Protein AF-0000000084679680 (afdb_homodimer)

InterPro domains:
  IPR015813 Pyruvate/Phosphoenolpyruvate kinase-like domain superfamily [SSF51621] (7-266)
  IPR039556 ICL/PEPM domain [cd00377] (10-256)
  IPR040442 Pyruvate kinase-like domain superfamily [G3DSA:3.20.20.60] (2-279)

Organism: Streptomyces collinus (strain DSM 40733 / Tue 365) (NCBI:txid1214242)

Solvent-accessible surface area (backbone atoms only — not comparable to full-atom values): 28368 Å² total; per-residue (Å²): 122,65,80,28,56,50,11,46,52,51,50,52,57,52,64,41,81,80,57,83,58,36,44,38,28,34,23,30,69,32,14,56,43,38,44,46,40,57,74,62,64,51,62,28,33,27,35,37,50,56,53,47,20,16,39,44,18,33,47,55,45,74,72,74,50,53,64,64,53,22,54,39,43,40,16,31,57,60,57,45,84,59,34,32,35,33,45,48,50,41,29,90,63,40,48,68,46,24,32,49,38,39,52,50,29,35,66,34,51,28,13,25,41,34,42,33,32,44,24,75,76,46,55,49,91,48,40,62,78,55,83,55,53,71,39,60,68,66,55,48,27,46,24,45,38,38,29,42,68,71,38,48,69,31,39,37,40,30,39,29,41,45,35,50,71,52,68,45,52,69,70,58,37,51,53,52,50,51,51,33,45,74,39,61,29,59,26,37,27,71,49,60,69,52,56,83,36,58,62,60,44,51,49,31,71,67,59,84,62,93,57,37,32,36,43,57,49,74,48,17,29,74,60,29,52,63,58,41,23,75,33,54,30,34,31,39,35,44,55,49,59,40,58,21,5,19,52,26,23,27,47,52,51,45,52,47,23,70,74,65,46,27,72,39,87,58,70,88,69,52,54,45,54,72,46,60,47,47,27,46,26,26,74,83,58,43,50,71,118,122,62,79,26,56,49,10,45,51,52,50,51,58,53,65,41,81,81,56,84,57,38,44,38,27,35,21,30,70,31,14,56,42,38,44,46,39,57,76,64,62,51,60,28,34,26,36,36,52,55,53,46,19,16,39,44,19,31,47,54,46,75,72,74,50,54,65,64,53,23,55,39,42,39,16,30,57,60,55,46,84,59,33,31,34,34,45,48,49,43,29,89,63,41,48,68,46,23,32,48,40,38,52,50,28,35,67,37,51,28,12,25,41,33,41,32,32,45,22,78,76,46,54,48,90,49,40,60,77,54,84,55,51,70,38,61,69,64,55,47,28,47,24,46,40,37,28,40,67,70,37,49,68,32,39,38,39,30,38,30,41,43,36,50,71,53,69,46,54,69,67,57,38,50,52,52,51,51,50,34,45,74,39,62,30,59,27,36,27,70,50,59,68,51,56,82,37,57,62,59,42,51,48,31,71,66,58,82,63,94,57,36,31,36,42,57,50,75,49,18,28,75,61,29,51,63,57,40,23,74,33,55,29,35,32,41,34,43,56,49,59,41,59,21,6,19,53,24,22,27,47,52,52,47,53,48,24,70,76,66,47,27,72,41,86,57,67,89,66,53,54,44,56,72,44,59,48,47,27,47,27,28,73,83,58,41,50,70,117

Sequence (578 aa):
MTDGTKARRLREALDDSERKHPLLAIGAVNALAAHVAAEAGFDALWVSGLEVSAASGLPDANVLGPRDLSDVVASLGRVTELPVIVDIDNAGGSGRTAERFAYDLMRAGAAAVCVEDSAYPKCNSFAAHRAQSLADRDLLCEQVGRIRKTAGDGLVVVARTEALIAGEDMTTAIARAEAYADAGADAILIHSKDATGDQARAIGRAWNHGVPLVSVPTAFPDLSAAELGEAGFRLCIYANQLSRAALAGMRTAARQFRRGGSFRSTLAGSLAEVGDLMRVGEPEALSCLMTDGTKARRLREALDDSERKHPLLAIGAVNALAAHVAAEAGFDALWVSGLEVSAASGLPDANVLGPRDLSDVVASLGRVTELPVIVDIDNAGGSGRTAERFAYDLMRAGAAAVCVEDSAYPKCNSFAAHRAQSLADRDLLCEQVGRIRKTAGDGLVVVARTEALIAGEDMTTAIARAEAYADAGADAILIHSKDATGDQARAIGRAWNHGVPLVSVPTAFPDLSAAELGEAGFRLCIYANQLSRAALAGMRTAARQFRRGGSFRSTLAGSLAEVGDLMRVGEPEALSCL

Radius of gyration: 24.93 Å; Cα contacts (8 Å, |Δi|>4): 1355; chains: 2; bounding box: 42×73×56 Å

Foldseek 3Di:
DLPLVQLVVVLCLLLDPPDLFAQEEEEDLALLRLLVCVVVPGQAYEHDLCLLCVVVVHDSFQPDALVSSLVRLLRSVLQDPHAYEYENEQQQQALVSLLVSLQSNLVSNHSAYEHEFWHPRADPLPDPVDAIDGHDLVRLLSSLLSSCVNQPSSYQYEYEYCQVSNPHDLVVLQVSQVSNVVSPHQEYEYEDLPQCCVVLLVNLVPHPDSRAYEYECCNHVVQDSSNSVVSGHRYYYPHCVVVVVVVVLVVVQVVVCVVVVDSPVPDPPSDDDPQSVVCSNPVPDDDPD/DLPLVQLVVVLCLLLPPPDLFAQEEEEDQALLRLLVCVVVPGQAYEHDLCLLCVVVVHDSFQPDALVSSLVRLLRSVLQDPHAYEYENEQQQQALVSLLVSLQSNLVSNHSAYEHEFWHPRADDLPDPVDAIDGHDLVRLLSSLLSSCVNQPSSYQYEYEYCCVSNPHDLVVLQVSQVSNVVSPHQEYEYEDLPQCCVVLLVNLVPHDDSRAYEYECCNHVVQDSSNSVVSGHRYYYPHCVVVVVVVVLVVVQVVVCVVPVDSPVPDPPSDDDPQSVVCSNPVPDDDPD

Secondary structure (DSSP, 8-state):
---SHHHHHHHHHHH-TT-SS-EEEEE-SSHHHHHHHHHHT-SEEEE-HHHHHHHTT--SSS---HHHHHHHHHHHHTT----EEEE-TTGGGSHHHHHHHHHHHHHHT-SEEEEE-BPSSP--TTBSSS---BPPHHHHHHHHHHHHHHHGGGSEEEEEE-TTTTT--HHHHHHHHHHHHHTT-SEEEE----TTSHHHHHHHHH--SSSPEEE-TTS-TTS-HHHHHHTTEEEEEE-SHHHHHHHHHHHHHHHHHHHHSS--S-STTSS--HHHHHHHH-TT--B--/---SHHHHHHHHHHH-TT-SS-EEEEE-SSHHHHHHHHHHT-SEEEE-HHHHHHHTT--SSS---HHHHHHHHHHHHTT----EEEE-TTGGGSHHHHHHHHHHHHHHT-SEEEEE-BPSSP--TTBSSS---BPPHHHHHHHHHHHHHHHGGGSEEEEEE-TTTTT--HHHHHHHHHHHHHTT-SEEEE----TTSHHHHHHHHH--SSSPEEE-TTS-TTS-HHHHHHTTEEEEEE-SHHHHHHHHHHHHHHHHHHHHSS--S-STTSS--HHHHHHHH-TT--B--

Structure (mmCIF, N/CA/C/O backbone):
data_AF-0000000084679680-model_v1
#
loop_
_entity.id
_entity.type
_entity.pdbx_description
1 polymer 'Phosphoenolpyruvate phosphomutase'
#
loop_
_atom_site.group_PDB
_atom_site.id
_atom_site.type_symbol
_atom_site.label_atom_id
_atom_site.label_alt_id
_atom_site.label_comp_id
_atom_site.label_asym_id
_atom_site.label_entity_id
_atom_site.label_seq_id
_atom_site.pdbx_PDB_ins_code
_atom_site.Cartn_x
_atom_site.Cartn_y
_atom_site.Cartn_z
_atom_site.occupancy
_atom_site.B_iso_or_equiv
_atom_site.auth_seq_id
_atom_site.auth_comp_id
_atom_site.auth_asym_id
_atom_site.auth_atom_id
_atom_site.pdbx_PDB_model_num
ATOM 1 N N . MET A 1 1 ? 21.328 5.832 13.461 1 42.19 1 MET A N 1
ATOM 2 C CA . MET A 1 1 ? 20.578 6.812 14.25 1 42.19 1 MET A CA 1
ATOM 3 C C . MET A 1 1 ? 20.156 7.996 13.391 1 42.19 1 MET A C 1
ATOM 5 O O . MET A 1 1 ? 20.922 8.469 12.555 1 42.19 1 MET A O 1
ATOM 9 N N . THR A 1 2 ? 18.844 8.086 13.117 1 59.81 2 THR A N 1
ATOM 10 C CA . THR A 1 2 ? 18.484 9.172 12.211 1 59.81 2 THR A CA 1
ATOM 11 C C . THR A 1 2 ? 19.031 10.508 12.711 1 59.81 2 THR A C 1
ATOM 13 O O . THR A 1 2 ? 19 10.789 13.914 1 59.81 2 THR A O 1
ATOM 16 N N . ASP A 1 3 ? 20.078 11.039 12.156 1 66.75 3 ASP A N 1
ATOM 17 C CA . ASP A 1 3 ? 20.938 12.125 12.625 1 66.75 3 ASP A CA 1
ATOM 18 C C . ASP A 1 3 ? 20.172 13.43 12.727 1 66.75 3 ASP A C 1
ATOM 20 O O . ASP A 1 3 ? 20.766 14.5 12.891 1 66.75 3 ASP A O 1
ATOM 24 N N . GLY A 1 4 ? 18.906 13.359 12.781 1 79.88 4 GLY A N 1
ATOM 25 C CA . GLY A 1 4 ? 18.109 14.555 13 1 79.88 4 GLY A CA 1
ATOM 26 C C . GLY A 1 4 ? 18.234 15.562 11.867 1 79.88 4 GLY A C 1
ATOM 27 O O . GLY A 1 4 ? 17.672 16.656 11.945 1 79.88 4 GLY A O 1
ATOM 28 N N . THR A 1 5 ? 18.953 15.211 10.836 1 86.81 5 THR A N 1
ATOM 29 C CA . THR A 1 5 ? 19.25 16.109 9.727 1 86.81 5 THR A CA 1
ATOM 30 C C . THR A 1 5 ? 17.984 16.484 8.969 1 86.81 5 THR A C 1
ATOM 32 O O . THR A 1 5 ? 17.781 17.641 8.633 1 86.81 5 THR A O 1
ATOM 35 N N . LYS A 1 6 ? 17.094 15.531 8.836 1 93.62 6 LYS A N 1
ATOM 36 C CA . LYS A 1 6 ? 15.859 15.812 8.086 1 93.62 6 LYS A CA 1
ATOM 37 C C . LYS A 1 6 ? 14.945 16.75 8.875 1 93.62 6 LYS A C 1
ATOM 39 O O . LYS A 1 6 ? 14.32 17.641 8.297 1 93.62 6 LYS A O 1
ATOM 44 N N . ALA A 1 7 ? 14.898 16.562 10.117 1 96.25 7 ALA A N 1
ATOM 45 C CA . ALA A 1 7 ? 14.102 17.438 10.969 1 96.25 7 ALA A CA 1
ATOM 46 C C . ALA A 1 7 ? 14.641 18.859 10.953 1 96.25 7 ALA A C 1
ATOM 48 O O . ALA A 1 7 ? 13.875 19.828 10.844 1 96.25 7 ALA A O 1
ATOM 49 N N . ARG A 1 8 ? 15.93 19 11.039 1 94.94 8 ARG A N 1
ATOM 50 C CA . ARG A 1 8 ? 16.562 20.312 11.023 1 94.94 8 ARG A CA 1
ATOM 51 C C . ARG A 1 8 ? 16.297 21.031 9.703 1 94.94 8 ARG A C 1
ATOM 53 O O . ARG A 1 8 ? 15.938 22.203 9.695 1 94.94 8 ARG A O 1
ATOM 60 N N . ARG A 1 9 ? 16.453 20.312 8.695 1 94.69 9 ARG A N 1
ATOM 61 C CA . ARG A 1 9 ? 16.234 20.906 7.375 1 94.69 9 ARG A CA 1
ATOM 62 C C . ARG A 1 9 ? 14.781 21.344 7.207 1 94.69 9 ARG A C 1
ATOM 64 O O . ARG A 1 9 ? 14.516 22.406 6.648 1 94.69 9 ARG A O 1
ATOM 71 N N . LEU A 1 10 ? 13.883 20.5 7.668 1 97.25 10 LEU A N 1
ATOM 72 C CA . LEU A 1 10 ? 12.469 20.844 7.586 1 97.25 10 LEU A CA 1
ATOM 73 C C . LEU A 1 10 ? 12.164 22.078 8.422 1 97.25 10 LEU A C 1
ATOM 75 O O . LEU A 1 10 ? 11.453 22.984 7.969 1 97.25 10 LEU A O 1
ATOM 79 N N . ARG A 1 11 ? 12.734 22.172 9.562 1 96.19 11 ARG A N 1
ATOM 80 C CA . ARG A 1 11 ? 12.547 23.312 10.445 1 96.19 11 ARG A CA 1
ATOM 81 C C . ARG A 1 11 ? 13.07 24.594 9.789 1 96.19 11 ARG A C 1
ATOM 83 O O . ARG A 1 11 ? 12.391 25.625 9.797 1 96.19 11 ARG A O 1
ATOM 90 N N . GLU A 1 12 ? 14.242 24.484 9.234 1 95.44 12 GLU A N 1
ATOM 91 C CA . GLU A 1 12 ? 14.852 25.641 8.562 1 95.44 12 GLU A CA 1
ATOM 92 C C . GLU A 1 12 ? 14.008 26.078 7.367 1 95.44 12 GLU A C 1
ATOM 94 O O . GLU A 1 12 ? 13.828 27.281 7.141 1 95.44 12 GLU A O 1
ATOM 99 N N . ALA A 1 13 ? 13.516 25.141 6.715 1 96.19 13 ALA A N 1
ATOM 100 C CA . ALA A 1 13 ? 12.695 25.453 5.551 1 96.19 13 ALA A CA 1
ATOM 101 C C . ALA A 1 13 ? 11.391 26.125 5.965 1 96.19 13 ALA A C 1
ATOM 103 O O . ALA A 1 13 ? 10.922 27.062 5.297 1 96.19 13 ALA A O 1
ATOM 104 N N . LEU A 1 14 ? 10.82 25.688 7.031 1 96.5 14 LEU A N 1
ATOM 105 C CA . LEU A 1 14 ? 9.57 26.266 7.531 1 96.5 14 LEU A CA 1
ATOM 106 C C . LEU A 1 14 ? 9.789 27.688 8.016 1 96.5 14 LEU A C 1
ATOM 108 O O . LEU A 1 14 ? 8.898 28.531 7.891 1 96.5 14 LEU A O 1
ATOM 112 N N . ASP A 1 15 ? 11 27.922 8.461 1 93.44 15 ASP A N 1
ATOM 113 C CA . ASP A 1 15 ? 11.312 29.219 9.062 1 93.44 15 ASP A CA 1
ATOM 114 C C . ASP A 1 15 ? 11.875 30.172 8.016 1 93.44 15 ASP A C 1
ATOM 116 O O . ASP A 1 15 ? 12.125 31.344 8.32 1 93.44 15 ASP A O 1
ATOM 120 N N . ASP A 1 16 ? 12.078 29.703 6.859 1 92.06 16 ASP A N 1
ATOM 121 C CA . ASP A 1 16 ? 12.68 30.531 5.82 1 92.06 16 ASP A CA 1
ATOM 122 C C . ASP A 1 16 ? 11.688 31.578 5.324 1 92.06 16 ASP A C 1
ATOM 124 O O . ASP A 1 16 ? 10.859 31.297 4.457 1 92.06 16 ASP A O 1
ATOM 128 N N . SER A 1 17 ? 11.859 32.781 5.699 1 83.44 17 SER A N 1
ATOM 129 C CA . SER A 1 17 ? 10.961 33.875 5.367 1 83.44 17 SER A CA 1
ATOM 130 C C . SER A 1 17 ? 11.141 34.312 3.918 1 83.44 17 SER A C 1
ATOM 132 O O . SER A 1 17 ? 10.289 35.031 3.367 1 83.44 17 SER A O 1
ATOM 134 N N . GLU A 1 18 ? 12.188 33.875 3.311 1 85 18 GLU A N 1
ATOM 135 C CA . GLU A 1 18 ? 12.469 34.312 1.941 1 85 18 GLU A CA 1
ATOM 136 C C . GLU A 1 18 ? 11.805 33.375 0.93 1 85 18 GLU A C 1
ATOM 138 O O . GLU A 1 18 ? 11.781 33.656 -0.268 1 85 18 GLU A O 1
ATOM 143 N N . ARG A 1 19 ? 11.281 32.375 1.503 1 84.62 19 ARG A N 1
ATOM 144 C CA . ARG A 1 19 ? 10.633 31.438 0.584 1 84.62 19 ARG A CA 1
ATOM 145 C C . ARG A 1 19 ? 9.359 32.031 0.011 1 84.62 19 ARG A C 1
ATOM 147 O O . ARG A 1 19 ? 8.508 32.531 0.757 1 84.62 19 ARG A O 1
ATOM 154 N N . LYS A 1 20 ? 9.266 32 -1.296 1 81.5 20 LYS A N 1
ATOM 155 C CA . LYS A 1 20 ? 8.164 32.625 -2.016 1 81.5 20 LYS A CA 1
ATOM 156 C C . LYS A 1 20 ? 6.93 31.719 -2.018 1 81.5 20 LYS A C 1
ATOM 158 O O . LYS A 1 20 ? 5.801 32.219 -2.09 1 81.5 20 LYS A O 1
ATOM 163 N N . HIS A 1 21 ? 7.203 30.422 -1.948 1 91.62 21 HIS A N 1
ATOM 164 C CA . HIS A 1 21 ? 6.117 29.453 -2.012 1 91.62 21 HIS A CA 1
ATOM 165 C C . HIS A 1 21 ? 6.152 28.516 -0.815 1 91.62 21 HIS A C 1
ATOM 167 O O . HIS A 1 21 ? 7.219 28.234 -0.267 1 91.62 21 HIS A O 1
ATOM 173 N N . PRO A 1 22 ? 4.961 28.141 -0.362 1 96.69 22 PRO A N 1
ATOM 174 C CA . PRO A 1 22 ? 4.957 27.188 0.75 1 96.69 22 PRO A CA 1
ATOM 175 C C . PRO A 1 22 ? 5.594 25.844 0.38 1 96.69 22 PRO A C 1
ATOM 177 O O . PRO A 1 22 ? 5.672 25.5 -0.802 1 96.69 22 PRO A O 1
ATOM 180 N N . LEU A 1 23 ? 6.129 25.172 1.413 1 97.81 23 LEU A N 1
ATOM 181 C CA . LEU A 1 23 ? 6.504 23.766 1.218 1 97.81 23 LEU A CA 1
ATOM 182 C C . LEU A 1 23 ? 5.293 22.938 0.821 1 97.81 23 LEU A C 1
ATOM 184 O O . LEU A 1 23 ? 4.176 23.188 1.279 1 97.81 23 LEU A O 1
ATOM 188 N N . LEU A 1 24 ? 5.527 22.016 -0.042 1 97.94 24 LEU A N 1
ATOM 189 C CA . LEU A 1 24 ? 4.48 21.109 -0.511 1 97.94 24 LEU A CA 1
ATOM 190 C C . LEU A 1 24 ? 4.719 19.688 -0.012 1 97.94 24 LEU A C 1
ATOM 192 O O . LEU A 1 24 ? 5.73 19.078 -0.356 1 97.94 24 LEU A O 1
ATOM 196 N N . ALA A 1 25 ? 3.84 19.203 0.816 1 98.38 25 ALA A N 1
ATOM 197 C CA . ALA A 1 25 ? 3.857 17.812 1.257 1 98.38 25 ALA A CA 1
ATOM 198 C C . ALA A 1 25 ? 2.721 17.031 0.617 1 98.38 25 ALA A C 1
ATOM 200 O O . ALA A 1 25 ? 1.638 17.562 0.38 1 98.38 25 ALA A O 1
ATOM 201 N N . ILE A 1 26 ? 2.98 15.773 0.384 1 98.38 26 ILE A N 1
ATOM 202 C CA . ILE A 1 26 ? 1.954 14.93 -0.22 1 98.38 26 ILE A CA 1
ATOM 203 C C . ILE A 1 26 ? 1.887 13.594 0.515 1 98.38 26 ILE A C 1
ATOM 205 O O . ILE A 1 26 ? 2.9 13.102 1.015 1 98.38 26 ILE A O 1
ATOM 209 N N . GLY A 1 27 ? 0.68 13.062 0.58 1 98.44 27 GLY A N 1
ATOM 210 C CA . GLY A 1 27 ? 0.47 11.781 1.241 1 98.44 27 GLY A CA 1
ATOM 211 C C . GLY A 1 27 ? 1.202 10.641 0.569 1 98.44 27 GLY A C 1
ATOM 212 O O . GLY A 1 27 ? 1.133 10.484 -0.652 1 98.44 27 GLY A O 1
ATOM 213 N N . ALA A 1 28 ? 1.861 9.844 1.354 1 98.69 28 ALA A N 1
ATOM 214 C CA . ALA A 1 28 ? 2.516 8.625 0.886 1 98.69 28 ALA A CA 1
ATOM 215 C C . ALA A 1 28 ? 2.293 7.473 1.861 1 98.69 28 ALA A C 1
ATOM 217 O O . ALA A 1 28 ? 2.824 7.48 2.975 1 98.69 28 ALA A O 1
ATOM 218 N N . VAL A 1 29 ? 1.604 6.48 1.38 1 98.19 29 VAL A N 1
ATOM 219 C CA . VAL A 1 29 ? 1.232 5.375 2.256 1 98.19 29 VAL A CA 1
ATOM 220 C C . VAL A 1 29 ? 2.207 4.215 2.066 1 98.19 29 VAL A C 1
ATOM 222 O O . VAL A 1 29 ? 2.256 3.295 2.887 1 98.19 29 VAL A O 1
ATOM 225 N N . ASN A 1 30 ? 3.037 4.254 1.053 1 98.38 30 ASN A N 1
ATOM 226 C CA . ASN A 1 30 ? 4.035 3.238 0.746 1 98.38 30 ASN A CA 1
ATOM 227 C C . ASN A 1 30 ? 5.141 3.789 -0.15 1 98.38 30 ASN A C 1
ATOM 229 O O . ASN A 1 30 ? 5.125 4.969 -0.507 1 98.38 30 ASN A O 1
ATOM 233 N N . ALA A 1 31 ? 6.066 2.918 -0.546 1 98.44 31 ALA A N 1
ATOM 234 C CA . ALA A 1 31 ? 7.246 3.35 -1.289 1 98.44 31 ALA A CA 1
ATOM 235 C C . ALA A 1 31 ? 6.879 3.766 -2.711 1 98.44 31 ALA A C 1
ATOM 237 O O . ALA A 1 31 ? 7.535 4.625 -3.303 1 98.44 31 ALA A O 1
ATOM 238 N N . LEU A 1 32 ? 5.816 3.184 -3.305 1 98.38 32 LEU A N 1
ATOM 239 C CA . LEU A 1 32 ? 5.375 3.609 -4.629 1 98.38 32 LEU A CA 1
ATOM 240 C C . LEU A 1 32 ? 4.973 5.078 -4.617 1 98.38 32 LEU A C 1
ATOM 242 O O . LEU A 1 32 ? 5.395 5.848 -5.484 1 98.38 32 LEU A O 1
ATOM 246 N N . ALA A 1 33 ? 4.184 5.445 -3.609 1 98.62 33 ALA A N 1
ATOM 247 C CA . ALA A 1 33 ? 3.721 6.824 -3.486 1 98.62 33 ALA A CA 1
ATOM 248 C C . ALA A 1 33 ? 4.887 7.773 -3.223 1 98.62 33 ALA A C 1
ATOM 250 O O . ALA A 1 33 ? 4.938 8.867 -3.781 1 98.62 33 ALA A O 1
ATOM 251 N N . ALA A 1 34 ? 5.785 7.344 -2.371 1 98.56 34 ALA A N 1
ATOM 252 C CA . ALA A 1 34 ? 6.957 8.164 -2.074 1 98.56 34 ALA A CA 1
ATOM 253 C C . ALA A 1 34 ? 7.801 8.391 -3.328 1 98.56 34 ALA A C 1
ATOM 255 O O . ALA A 1 34 ? 8.305 9.492 -3.553 1 98.56 34 ALA A O 1
ATOM 256 N N . HIS A 1 35 ? 7.93 7.328 -4.062 1 97.75 35 HIS A N 1
ATOM 257 C CA . HIS A 1 35 ? 8.664 7.402 -5.32 1 97.75 35 HIS A CA 1
ATOM 258 C C . HIS A 1 35 ? 8.047 8.422 -6.266 1 97.75 35 HIS A C 1
ATOM 260 O O . HIS A 1 35 ? 8.75 9.258 -6.832 1 97.75 35 HIS A O 1
ATOM 266 N N . VAL A 1 36 ? 6.773 8.422 -6.402 1 97.75 36 VAL A N 1
ATOM 267 C CA . VAL A 1 36 ? 6.039 9.344 -7.258 1 97.75 36 VAL A CA 1
ATOM 268 C C . VAL A 1 36 ? 6.199 10.773 -6.73 1 97.75 36 VAL A C 1
ATOM 270 O O . VAL A 1 36 ? 6.398 11.711 -7.508 1 97.75 36 VAL A O 1
ATOM 273 N N . ALA A 1 37 ? 6.102 10.953 -5.434 1 98.12 37 ALA A N 1
ATOM 274 C CA . ALA A 1 37 ? 6.242 12.258 -4.805 1 98.12 37 ALA A CA 1
ATOM 275 C C . ALA A 1 37 ? 7.609 12.875 -5.113 1 98.12 37 ALA A C 1
ATOM 277 O O . ALA A 1 37 ? 7.703 14.047 -5.473 1 98.12 37 ALA A O 1
ATOM 278 N N . ALA A 1 38 ? 8.633 12.055 -4.969 1 97.38 38 ALA A N 1
ATOM 279 C CA . ALA A 1 38 ? 9.992 12.508 -5.242 1 97.38 38 ALA A CA 1
ATOM 280 C C . ALA A 1 38 ? 10.164 12.875 -6.711 1 97.38 38 ALA A C 1
ATOM 282 O O . ALA A 1 38 ? 10.703 13.938 -7.035 1 97.38 38 ALA A O 1
ATOM 283 N N . GLU A 1 39 ? 9.648 12.023 -7.578 1 95.44 39 GLU A N 1
ATOM 284 C CA . GLU A 1 39 ? 9.703 12.266 -9.016 1 95.44 39 GLU A CA 1
ATOM 285 C C . GLU A 1 39 ? 9.008 13.578 -9.383 1 95.44 39 GLU A C 1
ATOM 287 O O . GLU A 1 39 ? 9.445 14.289 -10.289 1 95.44 39 GLU A O 1
ATOM 292 N N . ALA A 1 40 ? 7.973 13.875 -8.648 1 96 40 ALA A N 1
ATOM 293 C CA . ALA A 1 40 ? 7.133 15.023 -8.977 1 96 40 ALA A CA 1
ATOM 294 C C . ALA A 1 40 ? 7.656 16.297 -8.32 1 96 40 ALA A C 1
ATOM 296 O O . ALA A 1 40 ? 7.148 17.391 -8.57 1 96 40 ALA A O 1
ATOM 297 N N . GLY A 1 41 ? 8.609 16.219 -7.395 1 96.44 41 GLY A N 1
ATOM 298 C CA . GLY A 1 41 ? 9.281 17.375 -6.84 1 96.44 41 GLY A CA 1
ATOM 299 C C . GLY A 1 41 ? 8.586 17.938 -5.609 1 96.44 41 GLY A C 1
ATOM 300 O O . GLY A 1 41 ? 8.664 19.141 -5.336 1 96.44 41 GLY A O 1
ATOM 301 N N . PHE A 1 42 ? 7.848 17.172 -4.875 1 97.56 42 PHE A N 1
ATOM 302 C CA . PHE A 1 42 ? 7.32 17.609 -3.586 1 97.56 42 PHE A CA 1
ATOM 303 C C . PHE A 1 42 ? 8.445 17.781 -2.574 1 97.56 42 PHE A C 1
ATOM 305 O O . PHE A 1 42 ? 9.547 17.266 -2.76 1 97.56 42 PHE A O 1
ATOM 312 N N . ASP A 1 43 ? 8.164 18.516 -1.528 1 97.69 43 ASP A N 1
ATOM 313 C CA . ASP A 1 43 ? 9.211 18.906 -0.587 1 97.69 43 ASP A CA 1
ATOM 314 C C . ASP A 1 43 ? 9.242 17.953 0.612 1 97.69 43 ASP A C 1
ATOM 316 O O . ASP A 1 43 ? 10.242 17.891 1.331 1 97.69 43 ASP A O 1
ATOM 320 N N . ALA A 1 44 ? 8.148 17.234 0.864 1 98.56 44 ALA A N 1
ATOM 321 C CA . ALA A 1 44 ? 8 16.359 2.031 1 98.56 44 ALA A CA 1
ATOM 322 C C . ALA A 1 44 ? 6.906 15.32 1.811 1 98.56 44 ALA A C 1
ATOM 324 O O . ALA A 1 44 ? 6.133 15.422 0.855 1 98.56 44 ALA A O 1
ATOM 325 N N . LEU A 1 45 ? 6.938 14.312 2.66 1 98.81 45 LEU A N 1
ATOM 326 C CA . LEU A 1 45 ? 5.902 13.281 2.652 1 98.81 45 LEU A CA 1
ATOM 327 C C . LEU A 1 45 ? 5.027 13.391 3.898 1 98.81 45 LEU A C 1
ATOM 329 O O . LEU A 1 45 ? 5.504 13.773 4.969 1 98.81 45 LEU A O 1
ATOM 333 N N . TRP A 1 46 ? 3.789 13.094 3.703 1 98.81 46 TRP A N 1
ATOM 334 C CA . TRP A 1 46 ? 2.795 13.023 4.77 1 98.81 46 TRP A CA 1
ATOM 335 C C . TRP A 1 46 ? 2.295 11.602 4.961 1 98.81 46 TRP A C 1
ATOM 337 O O . TRP A 1 46 ? 1.772 10.984 4.023 1 98.81 46 TRP A O 1
ATOM 347 N N . VAL A 1 47 ? 2.518 11.047 6.113 1 98.56 47 VAL A N 1
ATOM 348 C CA . VAL A 1 47 ? 1.935 9.758 6.469 1 98.56 47 VAL A CA 1
ATOM 349 C C . VAL A 1 47 ? 0.62 9.977 7.215 1 98.56 47 VAL A C 1
ATOM 351 O O . VAL A 1 47 ? 0.62 10.32 8.398 1 98.56 47 VAL A O 1
ATOM 354 N N . SER A 1 48 ? -0.412 9.719 6.523 1 93.5 48 SER A N 1
ATOM 355 C CA . SER A 1 48 ? -1.778 10.008 6.945 1 93.5 48 SER A CA 1
ATOM 356 C C . SER A 1 48 ? -2.373 8.844 7.734 1 93.5 48 SER A C 1
ATOM 358 O O . SER A 1 48 ? -2.271 7.688 7.312 1 93.5 48 SER A O 1
ATOM 360 N N . GLY A 1 49 ? -3.018 9.195 8.852 1 93.19 49 GLY A N 1
ATOM 361 C CA . GLY A 1 49 ? -3.746 8.164 9.562 1 93.19 49 GLY A CA 1
ATOM 362 C C . GLY A 1 49 ? -4.816 7.496 8.719 1 93.19 49 GLY A C 1
ATOM 363 O O . GLY A 1 49 ? -4.957 6.27 8.734 1 93.19 49 GLY A O 1
ATOM 364 N N . LEU A 1 50 ? -5.539 8.281 7.973 1 93.06 50 LEU A N 1
ATOM 365 C CA . LEU A 1 50 ? -6.594 7.754 7.113 1 93.06 50 LEU A CA 1
ATOM 366 C C . LEU A 1 50 ? -6.016 6.809 6.062 1 93.06 50 LEU A C 1
ATOM 368 O O . LEU A 1 50 ? -6.52 5.699 5.875 1 93.06 50 LEU A O 1
ATOM 372 N N . GLU A 1 51 ? -4.957 7.227 5.359 1 96.44 51 GLU A N 1
ATOM 373 C CA . GLU A 1 51 ? -4.395 6.418 4.281 1 96.44 51 GLU A CA 1
ATOM 374 C C . GLU A 1 51 ? -3.861 5.09 4.812 1 96.44 51 GLU A C 1
ATOM 376 O O . GLU A 1 51 ? -4.086 4.039 4.207 1 96.44 51 GLU A O 1
ATOM 381 N N . VAL A 1 52 ? -3.162 5.176 5.941 1 97.69 52 VAL A N 1
ATOM 382 C CA . VAL A 1 52 ? -2.564 3.965 6.496 1 97.69 52 VAL A CA 1
ATOM 383 C C . VAL A 1 52 ? -3.662 3.037 7.012 1 97.69 52 VAL A C 1
ATOM 385 O O . VAL A 1 52 ? -3.598 1.821 6.816 1 97.69 52 VAL A O 1
ATOM 388 N N . SER A 1 53 ? -4.672 3.604 7.676 1 96.19 53 SER A N 1
ATOM 389 C CA . SER A 1 53 ? -5.801 2.795 8.125 1 96.19 53 SER A CA 1
ATOM 390 C C . SER A 1 53 ? -6.484 2.096 6.957 1 96.19 53 SER A C 1
ATOM 392 O O . SER A 1 53 ? -6.707 0.884 6.996 1 96.19 53 SER A O 1
ATOM 394 N N . ALA A 1 54 ? -6.77 2.84 5.91 1 96.62 54 ALA A N 1
ATOM 395 C CA . ALA A 1 54 ? -7.441 2.283 4.738 1 96.62 54 ALA A CA 1
ATOM 396 C C . ALA A 1 54 ? -6.609 1.173 4.105 1 96.62 54 ALA A C 1
ATOM 398 O O . ALA A 1 54 ? -7.129 0.1 3.791 1 96.62 54 ALA A O 1
ATOM 399 N N . ALA A 1 55 ? -5.332 1.405 3.951 1 97.69 55 ALA A N 1
ATOM 400 C CA . ALA A 1 55 ? -4.441 0.418 3.348 1 97.69 55 ALA A CA 1
ATOM 401 C C . ALA A 1 55 ? -4.352 -0.839 4.207 1 97.69 55 ALA A C 1
ATOM 403 O O . ALA A 1 55 ? -4.074 -1.928 3.701 1 97.69 55 ALA A O 1
ATOM 404 N N . SER A 1 56 ? -4.609 -0.683 5.508 1 97.25 56 SER A N 1
ATOM 405 C CA . SER A 1 56 ? -4.508 -1.793 6.453 1 97.25 56 SER A CA 1
ATOM 406 C C . SER A 1 56 ? -5.859 -2.471 6.656 1 97.25 56 SER A C 1
ATOM 408 O O . SER A 1 56 ? -5.965 -3.445 7.402 1 97.25 56 SER A O 1
ATOM 410 N N . GLY A 1 57 ? -6.871 -1.915 6.027 1 96.88 57 GLY A N 1
ATOM 411 C CA . GLY A 1 57 ? -8.203 -2.459 6.219 1 96.88 57 GLY A CA 1
ATOM 412 C C . GLY A 1 57 ? -8.781 -2.158 7.59 1 96.88 57 GLY A C 1
ATOM 413 O O . GLY A 1 57 ? -9.508 -2.975 8.156 1 96.88 57 GLY A O 1
ATOM 414 N N . LEU A 1 58 ? -8.422 -1.06 8.164 1 95.69 58 LEU A N 1
ATOM 415 C CA . LEU A 1 58 ? -8.844 -0.65 9.5 1 95.69 58 LEU A CA 1
ATOM 416 C C . LEU A 1 58 ? -9.609 0.669 9.445 1 95.69 58 LEU A C 1
ATOM 418 O O . LEU A 1 58 ? -9.414 1.469 8.531 1 95.69 58 LEU A O 1
ATOM 422 N N . PRO A 1 59 ? -10.539 0.893 10.375 1 91.94 59 PRO A N 1
ATOM 423 C CA . PRO A 1 59 ? -11.164 2.213 10.453 1 91.94 59 PRO A CA 1
ATOM 424 C C . PRO A 1 59 ? -10.195 3.303 10.906 1 91.94 59 PRO A C 1
ATOM 426 O O . PRO A 1 59 ? -9.273 3.031 11.68 1 91.94 59 PRO A O 1
ATOM 429 N N . ASP A 1 60 ? -10.328 4.477 10.406 1 90.44 60 ASP A N 1
ATOM 430 C CA . ASP A 1 60 ? -9.562 5.625 10.883 1 90.44 60 ASP A CA 1
ATOM 431 C C . ASP A 1 60 ? -10.102 6.125 12.227 1 90.44 60 ASP A C 1
ATOM 433 O O . ASP A 1 60 ? -10.758 7.172 12.281 1 90.44 60 ASP A O 1
ATOM 437 N N . ALA A 1 61 ? -9.797 5.426 13.25 1 87.38 61 ALA A N 1
ATOM 438 C CA . ALA A 1 61 ? -10.391 5.621 14.57 1 87.38 61 ALA A CA 1
ATOM 439 C C . ALA A 1 61 ? -9.375 5.348 15.672 1 87.38 61 ALA A C 1
ATOM 441 O O . ALA A 1 61 ? -9.703 4.699 16.672 1 87.38 61 ALA A O 1
ATOM 442 N N . ASN A 1 62 ? -8.219 5.711 15.43 1 85.88 62 ASN A N 1
ATOM 443 C CA . ASN A 1 62 ? -7.152 5.617 16.422 1 85.88 62 ASN A CA 1
ATOM 444 C C . ASN A 1 62 ? -6.777 4.164 16.703 1 85.88 62 ASN A C 1
ATOM 446 O O . ASN A 1 62 ? -6.484 3.807 17.844 1 85.88 62 ASN A O 1
ATOM 450 N N . VAL A 1 63 ? -6.859 3.369 15.766 1 89.25 63 VAL A N 1
ATOM 451 C CA . VAL A 1 63 ? -6.539 1.968 16 1 89.25 63 VAL A CA 1
ATOM 452 C C . VAL A 1 63 ? -5.098 1.687 15.586 1 89.25 63 VAL A C 1
ATOM 454 O O . VAL A 1 63 ? -4.527 0.654 15.945 1 89.25 63 VAL A O 1
ATOM 457 N N . LEU A 1 64 ? -4.492 2.594 14.859 1 93.62 64 LEU A N 1
ATOM 458 C CA . LEU A 1 64 ? -3.088 2.441 14.492 1 93.62 64 LEU A CA 1
ATOM 459 C C . LEU A 1 64 ? -2.18 2.732 15.68 1 93.62 64 LEU A C 1
ATOM 461 O O . LEU A 1 64 ? -2.441 3.654 16.453 1 93.62 64 LEU A O 1
ATOM 465 N N . GLY A 1 65 ? -1.161 2.037 15.852 1 94 65 GLY A N 1
ATOM 466 C CA . GLY A 1 65 ? -0.121 2.301 16.828 1 94 65 GLY A CA 1
ATOM 467 C C . GLY A 1 65 ? 1.165 2.816 16.219 1 94 65 GLY A C 1
ATOM 468 O O . GLY A 1 65 ? 1.263 2.949 14.992 1 94 65 GLY A O 1
ATOM 469 N N . PRO A 1 66 ? 2.115 3.139 17.109 1 95.5 66 PRO A N 1
ATOM 470 C CA . PRO A 1 66 ? 3.375 3.693 16.609 1 95.5 66 PRO A CA 1
ATOM 471 C C . PRO A 1 66 ? 4.105 2.738 15.664 1 95.5 66 PRO A C 1
ATOM 473 O O . PRO A 1 66 ? 4.77 3.18 14.719 1 95.5 66 PRO A O 1
ATOM 476 N N . ARG A 1 67 ? 3.906 1.423 15.852 1 94.56 67 ARG A N 1
ATOM 477 C CA . ARG A 1 67 ? 4.617 0.46 15.016 1 94.56 67 ARG A CA 1
ATOM 478 C C . ARG A 1 67 ? 4.039 0.43 13.602 1 94.56 67 ARG A C 1
ATOM 480 O O . ARG A 1 67 ? 4.781 0.288 12.625 1 94.56 67 ARG A O 1
ATOM 487 N N . ASP A 1 68 ? 2.699 0.515 13.531 1 96.75 68 ASP A N 1
ATOM 488 C CA . ASP A 1 68 ? 2.059 0.578 12.227 1 96.75 68 ASP A CA 1
ATOM 489 C C . ASP A 1 68 ? 2.623 1.728 11.391 1 96.75 68 ASP A C 1
ATOM 491 O O . ASP A 1 68 ? 2.986 1.539 10.227 1 96.75 68 ASP A O 1
ATOM 495 N N . LEU A 1 69 ? 2.762 2.848 12.031 1 98.12 69 LEU A N 1
ATOM 496 C CA . LEU A 1 69 ? 3.213 4.051 11.336 1 98.12 69 LEU A CA 1
ATOM 497 C C . LEU A 1 69 ? 4.719 4.008 11.094 1 98.12 69 LEU A C 1
ATOM 499 O O . LEU A 1 69 ? 5.195 4.453 10.047 1 98.12 69 LEU A O 1
ATOM 503 N N . SER A 1 70 ? 5.477 3.408 12.031 1 98.06 70 SER A N 1
ATOM 504 C CA . SER A 1 70 ? 6.926 3.303 11.898 1 98.06 70 SER A CA 1
ATOM 505 C C . SER A 1 70 ? 7.309 2.445 10.695 1 98.06 70 SER A C 1
ATOM 507 O O . SER A 1 70 ? 8.266 2.754 9.984 1 98.06 70 SER A O 1
ATOM 509 N N . ASP A 1 71 ? 6.57 1.408 10.461 1 97.12 71 ASP A N 1
ATOM 510 C CA . ASP A 1 71 ? 6.832 0.542 9.312 1 97.12 71 ASP A CA 1
ATOM 511 C C . ASP A 1 71 ? 6.688 1.307 8 1 97.12 71 ASP A C 1
ATOM 513 O O . ASP A 1 71 ? 7.484 1.124 7.078 1 97.12 71 ASP A O 1
ATOM 517 N N . VAL A 1 72 ? 5.68 2.16 7.934 1 98.38 72 VAL A N 1
ATOM 518 C CA . VAL A 1 72 ? 5.484 2.979 6.738 1 98.38 72 VAL A CA 1
ATOM 519 C C . VAL A 1 72 ? 6.652 3.949 6.578 1 98.38 72 VAL A C 1
ATOM 521 O O . VAL A 1 72 ? 7.262 4.023 5.512 1 98.38 72 VAL A O 1
ATOM 524 N N . VAL A 1 73 ? 7.035 4.609 7.645 1 98.44 73 VAL A N 1
ATOM 525 C CA . VAL A 1 73 ? 8.117 5.59 7.609 1 98.44 73 VAL A CA 1
ATOM 526 C C . VAL A 1 73 ? 9.398 4.926 7.117 1 98.44 73 VAL A C 1
ATOM 528 O O . VAL A 1 73 ? 10.102 5.477 6.266 1 98.44 73 VAL A O 1
ATOM 531 N N . ALA A 1 74 ? 9.664 3.77 7.605 1 97.31 74 ALA A N 1
ATOM 532 C CA . ALA A 1 74 ? 10.875 3.045 7.215 1 97.31 74 ALA A CA 1
ATOM 533 C C . ALA A 1 74 ? 10.867 2.732 5.723 1 97.31 74 ALA A C 1
ATOM 535 O O . ALA A 1 74 ? 11.883 2.893 5.047 1 97.31 74 ALA A O 1
ATOM 536 N N . SER A 1 75 ? 9.773 2.287 5.238 1 97.62 75 SER A N 1
ATOM 537 C CA . SER A 1 75 ? 9.656 1.951 3.824 1 97.62 75 SER A CA 1
ATOM 538 C C . SER A 1 75 ? 9.891 3.174 2.943 1 97.62 75 SER A C 1
ATOM 540 O O . SER A 1 75 ? 10.578 3.082 1.92 1 97.62 75 SER A O 1
ATOM 542 N N . LEU A 1 76 ? 9.32 4.301 3.348 1 98.38 76 LEU A N 1
ATOM 543 C CA . LEU A 1 76 ? 9.492 5.535 2.59 1 98.38 76 LEU A CA 1
ATOM 544 C C . LEU A 1 76 ? 10.961 5.961 2.57 1 98.38 76 LEU A C 1
ATOM 546 O O . LEU A 1 76 ? 11.477 6.371 1.528 1 98.38 76 LEU A O 1
ATOM 550 N N . GLY A 1 77 ? 11.633 5.852 3.656 1 96.81 77 GLY A N 1
ATOM 551 C CA . GLY A 1 77 ? 13.023 6.266 3.791 1 96.81 77 GLY A CA 1
ATOM 552 C C . GLY A 1 77 ? 13.977 5.453 2.934 1 96.81 77 GLY A C 1
ATOM 553 O O . GLY A 1 77 ? 15.102 5.875 2.68 1 96.81 77 GLY A O 1
ATOM 554 N N . ARG A 1 78 ? 13.555 4.301 2.457 1 96.25 78 ARG A N 1
ATOM 555 C CA . ARG A 1 78 ? 14.391 3.447 1.625 1 96.25 78 ARG A CA 1
ATOM 556 C C . ARG A 1 78 ? 14.508 4.004 0.211 1 96.25 78 ARG A C 1
ATOM 558 O O . ARG A 1 78 ? 15.453 3.672 -0.517 1 96.25 78 ARG A O 1
ATOM 565 N N . VAL A 1 79 ? 13.516 4.914 -0.155 1 97.06 79 VAL A N 1
ATOM 566 C CA . VAL A 1 79 ? 13.469 5.207 -1.584 1 97.06 79 VAL A CA 1
ATOM 567 C C . VAL A 1 79 ? 13.617 6.711 -1.808 1 97.06 79 VAL A C 1
ATOM 569 O O . VAL A 1 79 ? 13.727 7.168 -2.947 1 97.06 79 VAL A O 1
ATOM 572 N N . THR A 1 80 ? 13.609 7.516 -0.758 1 96.5 80 THR A N 1
ATOM 573 C CA . THR A 1 80 ? 13.75 8.961 -0.922 1 96.5 80 THR A CA 1
ATOM 574 C C . THR A 1 80 ? 14.352 9.594 0.326 1 96.5 80 THR A C 1
ATOM 576 O O . THR A 1 80 ? 14.305 9.008 1.412 1 96.5 80 THR A O 1
ATOM 579 N N . GLU A 1 81 ? 14.898 10.758 0.174 1 96.06 81 GLU A N 1
ATOM 580 C CA . GLU A 1 81 ? 15.461 11.516 1.286 1 96.06 81 GLU A CA 1
ATOM 581 C C . GLU A 1 81 ? 14.5 12.609 1.747 1 96.06 81 GLU A C 1
ATOM 583 O O . GLU A 1 81 ? 14.836 13.398 2.631 1 96.06 81 GLU A O 1
ATOM 588 N N . LEU A 1 82 ? 13.312 12.672 1.168 1 97.88 82 LEU A N 1
ATOM 589 C CA . LEU A 1 82 ? 12.328 13.664 1.584 1 97.88 82 LEU A CA 1
ATOM 590 C C . LEU A 1 82 ? 11.984 13.5 3.061 1 97.88 82 LEU A C 1
ATOM 592 O O . LEU A 1 82 ? 11.852 12.375 3.551 1 97.88 82 LEU A O 1
ATOM 596 N N . PRO A 1 83 ? 11.883 14.617 3.801 1 98.44 83 PRO A N 1
ATOM 597 C CA . PRO A 1 83 ? 11.422 14.5 5.184 1 98.44 83 PRO A CA 1
ATOM 598 C C . PRO A 1 83 ? 9.992 13.953 5.281 1 98.44 83 PRO A C 1
ATOM 600 O O . PRO A 1 83 ? 9.148 14.266 4.441 1 98.44 83 PRO A O 1
ATOM 603 N N . VAL A 1 84 ? 9.75 13.109 6.305 1 98.69 84 VAL A N 1
ATOM 604 C CA . VAL A 1 84 ? 8.453 12.477 6.5 1 98.69 84 VAL A CA 1
ATOM 605 C C . VAL A 1 84 ? 7.754 13.102 7.707 1 98.69 84 VAL A C 1
ATOM 607 O O . VAL A 1 84 ? 8.312 13.125 8.812 1 98.69 84 VAL A O 1
ATOM 610 N N . ILE A 1 85 ? 6.551 13.648 7.488 1 98.88 85 ILE A N 1
ATOM 611 C CA . ILE A 1 85 ? 5.668 14.156 8.531 1 98.88 85 ILE A CA 1
ATOM 612 C C . ILE A 1 85 ? 4.582 13.125 8.844 1 98.88 85 ILE A C 1
ATOM 614 O O . ILE A 1 85 ? 3.848 12.703 7.949 1 98.88 85 ILE A O 1
ATOM 618 N N . VAL A 1 86 ? 4.461 12.758 10.094 1 98.75 86 VAL A N 1
ATOM 619 C CA . VAL A 1 86 ? 3.533 11.688 10.445 1 98.75 86 VAL A CA 1
ATOM 620 C C . VAL A 1 86 ? 2.369 12.258 11.258 1 98.75 86 VAL A C 1
ATOM 622 O O . VAL A 1 86 ? 2.576 12.914 12.273 1 98.75 86 VAL A O 1
ATOM 625 N N . ASP A 1 87 ? 1.177 12.031 10.789 1 98.25 87 ASP A N 1
ATOM 626 C CA . ASP A 1 87 ? -0.031 12.312 11.555 1 98.25 87 ASP A CA 1
ATOM 627 C C . ASP A 1 87 ? -0.239 11.281 12.656 1 98.25 87 ASP A C 1
ATOM 629 O O . ASP A 1 87 ? -0.463 10.102 12.375 1 98.25 87 ASP A O 1
ATOM 633 N N . ILE A 1 88 ? -0.27 11.695 13.867 1 97.44 88 ILE A N 1
ATOM 634 C CA . ILE A 1 88 ? -0.4 10.727 14.953 1 97.44 88 ILE A CA 1
ATOM 635 C C . ILE A 1 88 ? -1.723 10.938 15.68 1 97.44 88 ILE A C 1
ATOM 637 O O . ILE A 1 88 ? -1.874 10.539 16.828 1 97.44 88 ILE A O 1
ATOM 641 N N . ASP A 1 89 ? -2.637 11.656 14.977 1 95.38 89 ASP A N 1
ATOM 642 C CA . ASP A 1 89 ? -3.955 11.938 15.531 1 95.38 89 ASP A CA 1
ATOM 643 C C . ASP A 1 89 ? -3.842 12.602 16.906 1 95.38 89 ASP A C 1
ATOM 645 O O . ASP A 1 89 ? -3.164 13.625 17.047 1 95.38 89 ASP A O 1
ATOM 649 N N . ASN A 1 90 ? -4.527 12.055 17.891 1 95.25 90 ASN A N 1
ATOM 650 C CA . ASN A 1 90 ? -4.434 12.617 19.234 1 95.25 90 ASN A CA 1
ATOM 651 C C . ASN A 1 90 ? -3.406 11.875 20.078 1 95.25 90 ASN A C 1
ATOM 653 O O . ASN A 1 90 ? -3.41 11.992 21.312 1 95.25 90 ASN A O 1
ATOM 657 N N . ALA A 1 91 ? -2.602 11.023 19.453 1 94.94 91 ALA A N 1
ATOM 658 C CA . ALA A 1 91 ? -1.503 10.273 20.062 1 94.94 91 ALA A CA 1
ATOM 659 C C . ALA A 1 91 ? -2 9.398 21.219 1 94.94 91 ALA A C 1
ATOM 661 O O . ALA A 1 91 ? -1.373 9.344 22.281 1 94.94 91 ALA A O 1
ATOM 662 N N . GLY A 1 92 ? -3.168 8.812 21 1 90.88 92 GLY A N 1
ATOM 663 C CA . GLY A 1 92 ? -3.678 7.895 22.016 1 90.88 92 GLY A CA 1
ATOM 664 C C . GLY A 1 92 ? -4.289 8.602 23.203 1 90.88 92 GLY A C 1
ATOM 665 O O . GLY A 1 92 ? -4.742 7.953 24.156 1 90.88 92 GLY A O 1
ATOM 666 N N . GLY A 1 93 ? -4.172 9.898 23.297 1 91.5 93 GLY A N 1
ATOM 667 C CA . GLY A 1 93 ? -4.922 10.68 24.266 1 91.5 93 GLY A CA 1
ATOM 668 C C . GLY A 1 93 ? -4.18 10.883 25.578 1 91.5 93 GLY A C 1
ATOM 669 O O . GLY A 1 93 ? -4.789 11.203 26.594 1 91.5 93 GLY A O 1
ATOM 670 N N . SER A 1 94 ? -2.85 10.641 25.609 1 93.31 94 SER A N 1
ATOM 671 C CA . SER A 1 94 ? -2.098 10.867 26.844 1 93.31 94 SER A CA 1
ATOM 672 C C . SER A 1 94 ? -0.677 11.336 26.547 1 93.31 94 SER A C 1
ATOM 674 O O . SER A 1 94 ? -0.185 11.164 25.438 1 93.31 94 SER A O 1
ATOM 676 N N . GLY A 1 95 ? -0.095 11.938 27.578 1 95 95 GLY A N 1
ATOM 677 C CA . GLY A 1 95 ? 1.295 12.344 27.469 1 95 95 GLY A CA 1
ATOM 678 C C . GLY A 1 95 ? 2.242 11.18 27.234 1 95 95 GLY A C 1
ATOM 679 O O . GLY A 1 95 ? 3.182 11.281 26.453 1 95 95 GLY A O 1
ATOM 680 N N . ARG A 1 96 ? 1.996 10.102 27.891 1 95.31 96 ARG A N 1
ATOM 681 C CA . ARG A 1 96 ? 2.865 8.938 27.797 1 95.31 96 ARG A CA 1
ATOM 682 C C . ARG A 1 96 ? 2.795 8.32 26.391 1 95.31 96 ARG A C 1
ATOM 684 O O . ARG A 1 96 ? 3.814 7.902 25.844 1 95.31 96 ARG A O 1
ATOM 691 N N . THR A 1 97 ? 1.609 8.25 25.875 1 96.12 97 THR A N 1
ATOM 692 C CA . THR A 1 97 ? 1.481 7.711 24.531 1 96.12 97 THR A CA 1
ATOM 693 C C . THR A 1 97 ? 2.109 8.648 23.5 1 96.12 97 THR A C 1
ATOM 695 O O . THR A 1 97 ? 2.717 8.203 22.531 1 96.12 97 THR A O 1
ATOM 698 N N . ALA A 1 98 ? 1.996 9.898 23.75 1 97.62 98 ALA A N 1
ATOM 699 C CA . ALA A 1 98 ? 2.639 10.867 22.875 1 97.62 98 ALA A CA 1
ATOM 700 C C . ALA A 1 98 ? 4.152 10.688 22.875 1 97.62 98 ALA A C 1
ATOM 702 O O . ALA A 1 98 ? 4.789 10.75 21.812 1 97.62 98 ALA A O 1
ATOM 703 N N . GLU A 1 99 ? 4.695 10.414 24 1 97.81 99 GLU A N 1
ATOM 704 C CA . GLU A 1 99 ? 6.129 10.148 24.125 1 97.81 99 GLU A CA 1
ATOM 705 C C . GLU A 1 99 ? 6.527 8.914 23.328 1 97.81 99 GLU A C 1
ATOM 707 O O . GLU A 1 99 ? 7.559 8.914 22.641 1 97.81 99 GLU A O 1
ATOM 712 N N . ARG A 1 100 ? 5.746 7.977 23.453 1 97.56 100 ARG A N 1
ATOM 713 C CA . ARG A 1 100 ? 6.039 6.734 22.734 1 97.56 100 ARG A CA 1
ATOM 714 C C . ARG A 1 100 ? 6.012 6.945 21.234 1 97.56 100 ARG A C 1
ATOM 716 O O . ARG A 1 100 ? 6.91 6.488 20.516 1 97.56 100 ARG A O 1
ATOM 723 N N . PHE A 1 101 ? 4.957 7.578 20.734 1 97.94 101 PHE A N 1
ATOM 724 C CA . PHE A 1 101 ? 4.898 7.898 19.312 1 97.94 101 PHE A CA 1
ATOM 725 C C . PHE A 1 101 ? 6.137 8.672 18.875 1 97.94 101 PHE A C 1
ATOM 727 O O . PHE A 1 101 ? 6.781 8.312 17.875 1 97.94 101 PHE A O 1
ATOM 734 N N . ALA A 1 102 ? 6.488 9.664 19.641 1 97.94 102 ALA A N 1
ATOM 735 C CA . ALA A 1 102 ? 7.637 10.5 19.312 1 97.94 102 ALA A CA 1
ATOM 736 C C . ALA A 1 102 ? 8.914 9.672 19.234 1 97.94 102 ALA A C 1
ATOM 738 O O . ALA A 1 102 ? 9.664 9.758 18.25 1 97.94 102 ALA A O 1
ATOM 739 N N . TYR A 1 103 ? 9.117 8.867 20.219 1 97.31 103 TYR A N 1
ATOM 740 C CA . TYR A 1 103 ? 10.336 8.07 20.312 1 97.31 103 TYR A CA 1
ATOM 741 C C . TYR A 1 103 ? 10.43 7.086 19.156 1 97.31 103 TYR A C 1
ATOM 743 O O . TYR A 1 103 ? 11.438 7.055 18.438 1 97.31 103 TYR A O 1
ATOM 751 N N . ASP A 1 104 ? 9.438 6.32 18.938 1 97.81 104 ASP A N 1
ATOM 752 C CA . ASP A 1 104 ? 9.453 5.266 17.938 1 97.81 104 ASP A CA 1
ATOM 753 C C . ASP A 1 104 ? 9.531 5.848 16.531 1 97.81 104 ASP A C 1
ATOM 755 O O . ASP A 1 104 ? 10.258 5.34 15.672 1 97.81 104 ASP A O 1
ATOM 759 N N . LEU A 1 105 ? 8.789 6.902 16.266 1 98.06 105 LEU A N 1
ATOM 760 C CA . LEU A 1 105 ? 8.758 7.48 14.922 1 98.06 105 LEU A CA 1
ATOM 761 C C . LEU A 1 105 ? 10.055 8.211 14.609 1 98.06 105 LEU A C 1
ATOM 763 O O . LEU A 1 105 ? 10.531 8.18 13.469 1 98.06 105 LEU A O 1
ATOM 767 N N . MET A 1 106 ? 10.625 8.859 15.609 1 97.62 106 MET A N 1
ATOM 768 C CA . MET A 1 106 ? 11.945 9.461 15.414 1 97.62 106 MET A CA 1
ATOM 769 C C . MET A 1 106 ? 12.977 8.398 15.047 1 97.62 106 MET A C 1
ATOM 771 O O . MET A 1 106 ? 13.75 8.578 14.102 1 97.62 106 MET A O 1
ATOM 775 N N . ARG A 1 107 ? 12.938 7.27 15.711 1 96.19 107 ARG A N 1
ATOM 776 C CA . ARG A 1 107 ? 13.867 6.18 15.445 1 96.19 107 ARG A CA 1
ATOM 777 C C . ARG A 1 107 ? 13.633 5.574 14.07 1 96.19 107 ARG A C 1
ATOM 779 O O . ARG A 1 107 ? 14.578 5.121 13.414 1 96.19 107 ARG A O 1
ATOM 786 N N . ALA A 1 108 ? 12.406 5.633 13.625 1 97.44 108 ALA A N 1
ATOM 787 C CA . ALA A 1 108 ? 12.062 5.082 12.32 1 97.44 108 ALA A CA 1
ATOM 788 C C . ALA A 1 108 ? 12.508 6.016 11.195 1 97.44 108 ALA A C 1
ATOM 790 O O . ALA A 1 108 ? 12.555 5.617 10.031 1 97.44 108 ALA A O 1
ATOM 791 N N . GLY A 1 109 ? 12.75 7.336 11.555 1 97.44 109 GLY A N 1
ATOM 792 C CA . GLY A 1 109 ? 13.273 8.258 10.555 1 97.44 109 GLY A CA 1
ATOM 793 C C . GLY A 1 109 ? 12.336 9.406 10.25 1 97.44 109 GLY A C 1
ATOM 794 O O . GLY A 1 109 ? 12.555 10.164 9.297 1 97.44 109 GLY A O 1
ATOM 795 N N . ALA A 1 110 ? 11.289 9.57 11.031 1 98.38 110 ALA A N 1
ATOM 796 C CA . ALA A 1 110 ? 10.375 10.695 10.836 1 98.38 110 ALA A CA 1
ATOM 797 C C . ALA A 1 110 ? 11.07 12.023 11.117 1 98.38 110 ALA A C 1
ATOM 799 O O . ALA A 1 110 ? 11.914 12.109 12.016 1 98.38 110 ALA A O 1
ATOM 800 N N . ALA A 1 111 ? 10.688 13 10.336 1 98.5 111 ALA A N 1
ATOM 801 C CA . ALA A 1 111 ? 11.227 14.344 10.547 1 98.5 111 ALA A CA 1
ATOM 802 C C . ALA A 1 111 ? 10.281 15.18 11.398 1 98.5 111 ALA A C 1
ATOM 804 O O . ALA A 1 111 ? 10.695 16.172 12 1 98.5 111 ALA A O 1
ATOM 805 N N . ALA A 1 112 ? 9.047 14.781 11.406 1 98.75 112 ALA A N 1
ATOM 806 C CA . ALA A 1 112 ? 8.047 15.562 12.125 1 98.75 112 ALA A CA 1
ATOM 807 C C . ALA A 1 112 ? 6.863 14.688 12.531 1 98.75 112 ALA A C 1
ATOM 809 O O . ALA A 1 112 ? 6.625 13.633 11.93 1 98.75 112 ALA A O 1
ATOM 810 N N . VAL A 1 113 ? 6.145 15.133 13.539 1 98.69 113 VAL A N 1
ATOM 811 C CA . VAL A 1 113 ? 4.848 14.57 13.906 1 98.69 113 VAL A CA 1
ATOM 812 C C . VAL A 1 113 ? 3.805 15.688 13.984 1 98.69 113 VAL A C 1
ATOM 814 O O . VAL A 1 113 ? 4.137 16.844 14.273 1 98.69 113 VAL A O 1
ATOM 817 N N . CYS A 1 114 ? 2.627 15.375 13.648 1 98.75 114 CYS A N 1
ATOM 818 C CA . CY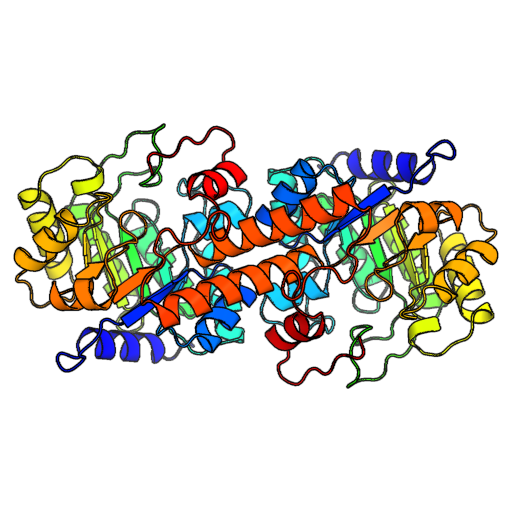S A 1 114 ? 1.469 16.25 13.82 1 98.75 114 CYS A CA 1
ATOM 819 C C . CYS A 1 114 ? 0.492 15.664 14.836 1 98.75 114 CYS A C 1
ATOM 821 O O . CYS A 1 114 ? -0.056 14.578 14.625 1 98.75 114 CYS A O 1
ATOM 823 N N . VAL A 1 115 ? 0.263 16.328 15.883 1 98.19 115 VAL A N 1
ATOM 824 C CA . VAL A 1 115 ? -0.63 15.883 16.953 1 98.19 115 VAL A CA 1
ATOM 825 C C . VAL A 1 115 ? -1.847 16.797 17.016 1 98.19 115 VAL A C 1
ATOM 827 O O . VAL A 1 115 ? -1.718 18.016 16.906 1 98.19 115 VAL A O 1
ATOM 830 N N . GLU A 1 116 ? -3.004 16.188 17.172 1 97.5 116 GLU A N 1
ATOM 831 C CA . GLU A 1 116 ? -4.211 17 17.125 1 97.5 116 GLU A CA 1
ATOM 832 C C . GLU A 1 116 ? -4.945 16.969 18.453 1 97.5 116 GLU A C 1
ATOM 834 O O . GLU A 1 116 ? -4.699 16.094 19.297 1 97.5 116 GLU A O 1
ATOM 839 N N . ASP A 1 117 ? -5.895 17.875 18.656 1 97.12 117 ASP A N 1
ATOM 840 C CA . ASP A 1 117 ? -6.543 18.047 19.953 1 97.12 117 ASP A CA 1
ATOM 841 C C . ASP A 1 117 ? -7.965 17.484 19.938 1 97.12 117 ASP A C 1
ATOM 843 O O . ASP A 1 117 ? -8.844 17.984 20.641 1 97.12 117 ASP A O 1
ATOM 847 N N . SER A 1 118 ? -8.18 16.5 19.062 1 93.5 118 SER A N 1
ATOM 848 C CA . SER A 1 118 ? -9.453 15.781 19.141 1 93.5 118 SER A CA 1
ATOM 849 C C . SER A 1 118 ? -9.508 14.922 20.406 1 93.5 118 SER A C 1
ATOM 851 O O . SER A 1 118 ? -8.477 14.438 20.891 1 93.5 118 SER A O 1
ATOM 853 N N . ALA A 1 119 ? -10.742 14.766 20.891 1 88.06 119 ALA A N 1
ATOM 854 C CA . ALA A 1 119 ? -10.914 13.898 22.047 1 88.06 119 ALA A CA 1
ATOM 855 C C . ALA A 1 119 ? -10.742 12.43 21.672 1 88.06 119 ALA A C 1
ATOM 857 O O . ALA A 1 119 ? -11.008 12.047 20.531 1 88.06 119 ALA A O 1
ATOM 858 N N . TYR A 1 120 ? -10.359 11.641 22.656 1 78.56 120 TYR A N 1
ATOM 859 C CA . TYR A 1 120 ? -10.25 10.195 22.453 1 78.56 120 TYR A CA 1
ATOM 860 C C . TYR A 1 120 ? -11.57 9.5 22.75 1 78.56 120 TYR A C 1
ATOM 862 O O . TYR A 1 120 ? -12.234 9.812 23.734 1 78.56 120 TYR A O 1
ATOM 870 N N . PRO A 1 121 ? -12 8.484 21.906 1 74.62 121 PRO A N 1
ATOM 871 C CA . PRO A 1 121 ? -11.406 8.102 20.625 1 74.62 121 PRO A CA 1
ATOM 872 C C . PRO A 1 121 ? -11.734 9.094 19.5 1 74.62 121 PRO A C 1
ATOM 874 O O . PRO A 1 121 ? -12.766 9.766 19.547 1 74.62 121 PRO A O 1
ATOM 877 N N . LYS A 1 122 ? -10.742 9.109 18.578 1 76.12 122 LYS A N 1
ATOM 878 C CA . LYS A 1 122 ? -10.898 10.117 17.531 1 76.12 122 LYS A CA 1
ATOM 879 C C . LYS A 1 122 ? -11.992 9.719 16.562 1 76.12 122 LYS A C 1
ATOM 881 O O . LYS A 1 122 ? -12.344 8.539 16.438 1 76.12 122 LYS A O 1
ATOM 886 N N . CYS A 1 123 ? -12.453 10.711 15.938 1 75.88 123 CYS A N 1
ATOM 887 C CA . CYS A 1 123 ? -13.281 10.57 14.742 1 75.88 123 CYS A CA 1
ATOM 888 C C . CYS A 1 123 ? -12.664 11.305 13.555 1 75.88 123 CYS A C 1
ATOM 890 O O . CYS A 1 123 ? -12.164 12.422 13.711 1 75.88 123 CYS A O 1
ATOM 892 N N . ASN A 1 124 ? -12.586 10.586 12.422 1 78.31 124 ASN A N 1
ATOM 893 C CA . ASN A 1 124 ? -12.07 11.266 11.242 1 78.31 124 ASN A CA 1
ATOM 894 C C . ASN A 1 124 ? -12.781 12.594 11 1 78.31 124 ASN A C 1
ATOM 896 O O . ASN A 1 124 ? -14 12.688 11.164 1 78.31 124 ASN A O 1
ATOM 900 N N . SER A 1 125 ? -12.078 13.547 10.523 1 77.62 125 SER A N 1
ATOM 901 C CA . SER A 1 125 ? -12.594 14.898 10.383 1 77.62 125 SER A CA 1
ATOM 902 C C . SER A 1 125 ? -13.664 14.977 9.305 1 77.62 125 SER A C 1
ATOM 904 O O . SER A 1 125 ? -14.461 15.922 9.273 1 77.62 125 SER A O 1
ATOM 906 N N . PHE A 1 126 ? -13.672 14.008 8.477 1 79.69 126 PHE A N 1
ATOM 907 C CA . PHE A 1 126 ? -14.625 14.031 7.375 1 79.69 126 PHE A CA 1
ATOM 908 C C . PHE A 1 126 ? -15.758 13.031 7.617 1 79.69 126 PHE A C 1
ATOM 910 O O . PHE A 1 126 ? -16.609 12.844 6.758 1 79.69 126 PHE A O 1
ATOM 917 N N . ALA A 1 127 ? -15.781 12.414 8.812 1 76.25 127 ALA A N 1
ATOM 918 C CA . ALA A 1 127 ? -16.844 11.477 9.141 1 76.25 127 ALA A CA 1
ATOM 919 C C . ALA A 1 127 ? -18.125 12.211 9.531 1 76.25 127 ALA A C 1
ATOM 921 O O . ALA A 1 127 ? -18.109 13.086 10.391 1 76.25 127 ALA A O 1
ATOM 922 N N . ALA A 1 128 ? -19.125 11.852 8.852 1 73.88 128 ALA A N 1
ATOM 923 C CA . ALA A 1 128 ? -20.422 12.477 9.148 1 73.88 128 ALA A CA 1
ATOM 924 C C . ALA A 1 128 ? -21.234 11.609 10.109 1 73.88 128 ALA A C 1
ATOM 926 O O . ALA A 1 128 ? -22.234 12.07 10.672 1 73.88 128 ALA A O 1
ATOM 927 N N . HIS A 1 129 ? -20.766 10.539 10.367 1 66.81 129 HIS A N 1
ATOM 928 C CA . HIS A 1 129 ? -21.578 9.594 11.141 1 66.81 129 HIS A CA 1
ATOM 929 C C . HIS A 1 129 ? -21.188 9.609 12.609 1 66.81 129 HIS A C 1
ATOM 931 O O . HIS A 1 129 ? -21.734 8.844 13.414 1 66.81 129 HIS A O 1
ATOM 937 N N . ARG A 1 130 ? -20.281 10.477 12.945 1 67.94 130 ARG A N 1
ATOM 938 C CA . ARG A 1 130 ? -19.859 10.617 14.336 1 67.94 130 ARG A CA 1
ATOM 939 C C . ARG A 1 130 ? -19.484 12.062 14.656 1 67.94 130 ARG A C 1
ATOM 941 O O . ARG A 1 130 ? -18.922 12.766 13.82 1 67.94 130 ARG A O 1
ATOM 948 N N . ALA A 1 131 ? -19.797 12.398 15.844 1 74.44 131 ALA A N 1
ATOM 949 C CA . ALA A 1 131 ? -19.422 13.742 16.266 1 74.44 131 ALA A CA 1
ATOM 950 C C . ALA A 1 131 ? -18 13.758 16.844 1 74.44 131 ALA A C 1
ATOM 952 O O . ALA A 1 131 ? -17.594 12.812 17.516 1 74.44 131 ALA A O 1
ATOM 953 N N . GLN A 1 132 ? -17.344 14.812 16.469 1 80.75 132 GLN A N 1
ATOM 954 C CA . GLN A 1 132 ? -16 15.008 17.031 1 80.75 132 GLN A CA 1
ATOM 955 C C . GLN A 1 132 ? -16.031 15.992 18.203 1 80.75 132 GLN A C 1
ATOM 957 O O . GLN A 1 132 ? -16.734 17 18.141 1 80.75 132 GLN A O 1
ATOM 962 N N . SER A 1 133 ? -15.336 15.633 19.266 1 88.75 133 SER A N 1
ATOM 963 C CA . SER A 1 133 ? -15.156 16.531 20.406 1 88.75 133 SER A CA 1
ATOM 964 C C . SER A 1 133 ? -13.688 16.891 20.594 1 88.75 133 SER A C 1
ATOM 966 O O . SER A 1 133 ? -12.805 16.219 20.062 1 88.75 133 SER A O 1
ATOM 968 N N . LEU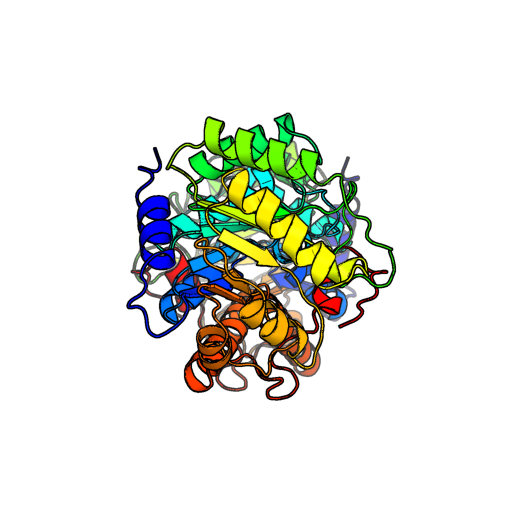 A 1 134 ? -13.523 17.984 21.297 1 94.94 134 LEU A N 1
ATOM 969 C CA . LEU A 1 134 ? -12.172 18.453 21.547 1 94.94 134 LEU A CA 1
ATOM 970 C C . LEU A 1 134 ? -11.656 17.953 22.891 1 94.94 134 LEU A C 1
ATOM 972 O O . LEU A 1 134 ? -12.414 17.875 23.859 1 94.94 134 LEU A O 1
ATOM 976 N N . ALA A 1 135 ? -10.43 17.625 22.922 1 94.94 135 ALA A N 1
ATOM 977 C CA . ALA A 1 135 ? -9.75 17.391 24.188 1 94.94 135 ALA A CA 1
ATOM 978 C C . ALA A 1 135 ? -9.461 18.703 24.906 1 94.94 135 ALA A C 1
ATOM 980 O O . ALA A 1 135 ? -9.555 19.781 24.312 1 94.94 135 ALA A O 1
ATOM 981 N N . ASP A 1 136 ? -9.133 18.562 26.156 1 95.31 136 ASP A N 1
ATOM 982 C CA . ASP A 1 136 ? -8.672 19.719 26.891 1 95.31 136 ASP A CA 1
ATOM 983 C C . ASP A 1 136 ? -7.434 20.344 26.234 1 95.31 136 ASP A C 1
ATOM 985 O O . ASP A 1 136 ? -6.527 19.625 25.812 1 95.31 136 ASP A O 1
ATOM 989 N N . ARG A 1 137 ? -7.492 21.656 26.125 1 96.75 137 ARG A N 1
ATOM 990 C CA . ARG A 1 137 ? -6.375 22.406 25.547 1 96.75 137 ARG A CA 1
ATOM 991 C C . ARG A 1 137 ? -5.066 22.062 26.266 1 96.75 137 ARG A C 1
ATOM 993 O O . ARG A 1 137 ? -4.027 21.906 25.609 1 96.75 137 ARG A O 1
ATOM 1000 N N . ASP A 1 138 ? -5.125 21.922 27.547 1 97.56 138 ASP A N 1
ATOM 1001 C CA . ASP A 1 138 ? -3.928 21.672 28.344 1 97.56 138 ASP A CA 1
ATOM 1002 C C . ASP A 1 138 ? -3.336 20.297 28.031 1 97.56 138 ASP A C 1
ATOM 1004 O O . ASP A 1 138 ? -2.125 20.094 28.156 1 97.56 138 ASP A O 1
ATOM 1008 N N . LEU A 1 139 ? -4.145 19.406 27.688 1 97.38 139 LEU A N 1
ATOM 1009 C CA . LEU A 1 139 ? -3.637 18.078 27.328 1 97.38 139 LEU A CA 1
ATOM 1010 C C . LEU A 1 139 ? -2.729 18.156 26.109 1 97.38 139 LEU A C 1
ATOM 1012 O O . LEU A 1 139 ? -1.638 17.594 26.094 1 97.38 139 LEU A O 1
ATOM 1016 N N . LEU A 1 140 ? -3.166 18.844 25.062 1 98 140 LEU A N 1
ATOM 1017 C CA . LEU A 1 140 ? -2.318 18.953 23.891 1 98 140 LEU A CA 1
ATOM 1018 C C . LEU A 1 140 ? -1.047 19.734 24.203 1 98 140 LEU A C 1
ATOM 1020 O O . LEU A 1 140 ? 0.028 19.406 23.688 1 98 140 LEU A O 1
ATOM 1024 N N . CYS A 1 141 ? -1.193 20.781 25.047 1 98.56 141 CYS A N 1
ATOM 1025 C CA . CYS A 1 141 ? 0.005 21.484 25.469 1 98.56 141 CYS A CA 1
ATOM 1026 C C . CYS A 1 141 ? 0.994 20.547 26.141 1 98.56 141 CYS A C 1
ATOM 1028 O O . CYS A 1 141 ? 2.189 20.578 25.844 1 98.56 141 CYS A O 1
ATOM 1030 N N . GLU A 1 142 ? 0.484 19.734 26.984 1 98.25 142 GLU A N 1
ATOM 1031 C CA . GLU A 1 142 ? 1.319 18.75 27.656 1 98.25 142 GLU A CA 1
ATOM 1032 C C . GLU A 1 142 ? 1.958 17.797 26.672 1 98.25 142 GLU A C 1
ATOM 1034 O O . GLU A 1 142 ? 3.146 17.484 26.766 1 98.25 142 GLU A O 1
ATOM 1039 N N . GLN A 1 143 ? 1.188 17.266 25.75 1 98.38 143 GLN A N 1
ATOM 1040 C CA . GLN A 1 143 ? 1.688 16.344 24.75 1 98.38 143 GLN A CA 1
ATOM 1041 C C . GLN A 1 143 ? 2.789 16.969 23.906 1 98.38 143 GLN A C 1
ATOM 1043 O O . GLN A 1 143 ? 3.822 16.359 23.656 1 98.38 143 GLN A O 1
ATOM 1048 N N . VAL A 1 144 ? 2.566 18.203 23.5 1 98.62 144 VAL A N 1
ATOM 1049 C CA . VAL A 1 144 ? 3.572 18.922 22.719 1 98.62 144 VAL A CA 1
ATOM 1050 C C . VAL A 1 144 ? 4.863 19.031 23.531 1 98.62 144 VAL A C 1
ATOM 1052 O O . VAL A 1 144 ? 5.949 18.734 23.031 1 98.62 144 VAL A O 1
ATOM 1055 N N . GLY A 1 145 ? 4.723 19.438 24.781 1 98.12 145 GLY A N 1
ATOM 1056 C CA . GLY A 1 145 ? 5.883 19.531 25.656 1 98.12 145 GLY A CA 1
ATOM 1057 C C . GLY A 1 145 ? 6.621 18.219 25.812 1 98.12 145 GLY A C 1
ATOM 1058 O O . GLY A 1 145 ? 7.852 18.188 25.797 1 98.12 145 GLY A O 1
ATOM 1059 N N . ARG A 1 146 ? 5.922 17.172 25.953 1 97.88 146 ARG A N 1
ATOM 1060 C CA . ARG A 1 146 ? 6.512 15.852 26.172 1 97.88 146 ARG A CA 1
ATOM 1061 C C . ARG A 1 146 ? 7.199 15.359 24.906 1 97.88 146 ARG A C 1
ATOM 1063 O O . ARG A 1 146 ? 8.258 14.727 24.969 1 97.88 146 ARG A O 1
ATOM 1070 N N . ILE A 1 147 ? 6.574 15.586 23.75 1 98.31 147 ILE A N 1
ATOM 1071 C CA . ILE A 1 147 ? 7.199 15.227 22.484 1 98.31 147 ILE A CA 1
ATOM 1072 C C . ILE A 1 147 ? 8.523 15.977 22.328 1 98.31 147 ILE A C 1
ATOM 1074 O O . ILE A 1 147 ? 9.539 15.383 21.969 1 98.31 147 ILE A O 1
ATOM 1078 N N . ARG A 1 148 ? 8.547 17.234 22.672 1 96.94 148 ARG A N 1
ATOM 1079 C CA . ARG A 1 148 ? 9.75 18.047 22.578 1 96.94 148 ARG A CA 1
ATOM 1080 C C . ARG A 1 148 ? 10.836 17.516 23.516 1 96.94 148 ARG A C 1
ATOM 1082 O O . ARG A 1 148 ? 12.008 17.453 23.125 1 96.94 148 ARG A O 1
ATOM 1089 N N . LYS A 1 149 ? 10.438 17.203 24.656 1 96.56 149 LYS A N 1
ATOM 1090 C CA . LYS A 1 149 ? 11.398 16.688 25.625 1 96.56 149 LYS A CA 1
ATOM 1091 C C . LYS A 1 149 ? 12 15.375 25.156 1 96.56 149 LYS A C 1
ATOM 1093 O O . LYS A 1 149 ? 13.195 15.133 25.312 1 96.56 149 LYS A O 1
ATOM 1098 N N . THR A 1 150 ? 11.195 14.547 24.641 1 96.25 150 THR A N 1
ATOM 1099 C CA . THR A 1 150 ? 11.586 13.211 24.203 1 96.25 150 THR A CA 1
ATOM 1100 C C . THR A 1 150 ? 12.461 13.281 22.953 1 96.25 150 THR A C 1
ATOM 1102 O O . THR A 1 150 ? 13.484 12.602 22.875 1 96.25 150 THR A O 1
ATOM 1105 N N . ALA A 1 151 ? 12.102 14.164 21.984 1 94.25 151 ALA A N 1
ATOM 1106 C CA . ALA A 1 151 ? 12.711 14.125 20.656 1 94.25 151 ALA A CA 1
ATOM 1107 C C . ALA A 1 151 ? 13.766 15.219 20.5 1 94.25 151 ALA A C 1
ATOM 1109 O O . ALA A 1 151 ? 14.594 15.172 19.594 1 94.25 151 ALA A O 1
ATOM 1110 N N . GLY A 1 152 ? 13.719 16.234 21.344 1 93 152 GLY A N 1
ATOM 1111 C CA . GLY A 1 152 ? 14.586 17.391 21.141 1 93 152 GLY A CA 1
ATOM 1112 C C . GLY A 1 152 ? 14.438 18 19.75 1 93 152 GLY A C 1
ATOM 1113 O O . GLY A 1 152 ? 13.328 18.281 19.312 1 93 152 GLY A O 1
ATOM 1114 N N . ASP A 1 153 ? 15.609 18.109 19.078 1 93.19 153 ASP A N 1
ATOM 1115 C CA . ASP A 1 153 ? 15.586 18.688 17.75 1 93.19 153 ASP A CA 1
ATOM 1116 C C . ASP A 1 153 ? 15.43 17.609 16.672 1 93.19 153 ASP A C 1
ATOM 1118 O O . ASP A 1 153 ? 15.492 17.906 15.484 1 93.19 153 ASP A O 1
ATOM 1122 N N . GLY A 1 154 ? 15.188 16.438 17.172 1 96.19 154 GLY A N 1
ATOM 1123 C CA . GLY A 1 154 ? 15.117 15.32 16.25 1 96.19 154 GLY A CA 1
ATOM 1124 C C . GLY A 1 154 ? 13.781 15.219 15.539 1 96.19 154 GLY A C 1
ATOM 1125 O O . GLY A 1 154 ? 13.641 14.469 14.57 1 96.19 154 GLY A O 1
ATOM 1126 N N . LEU A 1 155 ? 12.758 15.992 16 1 97.56 155 LEU A N 1
ATOM 1127 C CA . LEU A 1 155 ? 11.445 16.062 15.367 1 97.56 155 LEU A CA 1
ATOM 1128 C C . LEU A 1 155 ? 10.938 17.5 15.336 1 97.56 155 LEU A C 1
ATOM 1130 O O . LEU A 1 155 ? 11.086 18.234 16.312 1 97.56 155 LEU A O 1
ATOM 1134 N N . VAL A 1 156 ? 10.383 17.812 14.258 1 98.38 156 VAL A N 1
ATOM 1135 C CA . VAL A 1 156 ? 9.508 18.984 14.227 1 98.38 156 VAL A CA 1
ATOM 1136 C C . VAL A 1 156 ? 8.133 18.609 14.781 1 98.38 156 VAL A C 1
ATOM 1138 O O . VAL A 1 156 ? 7.598 17.547 14.469 1 98.38 156 VAL A O 1
ATOM 1141 N N . VAL A 1 157 ? 7.578 19.484 15.625 1 98.62 157 VAL A N 1
ATOM 1142 C CA . VAL A 1 157 ? 6.27 19.219 16.219 1 98.62 157 VAL A CA 1
ATOM 1143 C C . VAL A 1 157 ? 5.23 20.172 15.625 1 98.62 157 VAL A C 1
ATOM 1145 O O . VAL A 1 157 ? 5.305 21.391 15.828 1 98.62 157 VAL A O 1
ATOM 1148 N N . VAL A 1 158 ? 4.285 19.594 14.883 1 98.81 158 VAL A N 1
ATOM 1149 C CA . VAL A 1 158 ? 3.129 20.344 14.391 1 98.81 158 VAL A CA 1
ATOM 1150 C C . VAL A 1 158 ? 1.934 20.109 15.312 1 98.81 158 VAL A C 1
ATOM 1152 O O . VAL A 1 158 ? 1.543 18.969 15.555 1 98.81 158 VAL A O 1
ATOM 1155 N N . ALA A 1 159 ? 1.421 21.141 15.844 1 98.81 159 ALA A N 1
ATOM 1156 C CA . ALA A 1 159 ? 0.207 21.031 16.641 1 98.81 159 ALA A CA 1
ATOM 1157 C C . ALA A 1 159 ? -1.026 21.406 15.836 1 98.81 159 ALA A C 1
ATOM 1159 O O . ALA A 1 159 ? -1.052 22.469 15.195 1 98.81 159 ALA A O 1
ATOM 1160 N N . ARG A 1 160 ? -2.01 20.547 15.883 1 98.69 160 ARG A N 1
ATOM 1161 C CA . ARG A 1 160 ? -3.227 20.719 15.102 1 98.69 160 ARG A CA 1
ATOM 1162 C C . ARG A 1 160 ? -4.438 20.922 16 1 98.69 160 ARG A C 1
ATOM 1164 O O . ARG A 1 160 ? -4.648 20.156 16.953 1 98.69 160 ARG A O 1
ATOM 1171 N N . THR A 1 161 ? -5.207 21.953 15.711 1 98.5 161 THR A N 1
ATOM 1172 C CA . THR A 1 161 ? -6.473 22.094 16.422 1 98.5 161 THR A CA 1
ATOM 1173 C C . THR A 1 161 ? -7.645 21.766 15.492 1 98.5 161 THR A C 1
ATOM 1175 O O . THR A 1 161 ? -7.664 22.188 14.336 1 98.5 161 THR A O 1
ATOM 1178 N N . GLU A 1 162 ? -8.547 21.031 16.047 1 96.94 162 GLU A N 1
ATOM 1179 C CA . GLU A 1 162 ? -9.781 20.625 15.367 1 96.94 162 GLU A CA 1
ATOM 1180 C C . GLU A 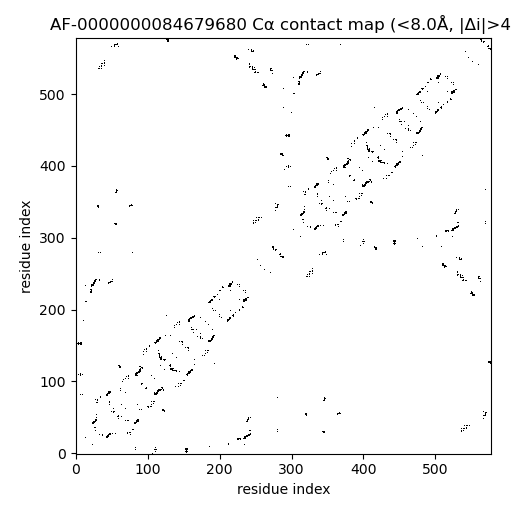1 162 ? -10.953 21.5 15.789 1 96.94 162 GLU A C 1
ATOM 1182 O O . GLU A 1 162 ? -12.117 21.125 15.617 1 96.94 162 GLU A O 1
ATOM 1187 N N . ALA A 1 163 ? -10.672 22.672 16.328 1 97.38 163 ALA A N 1
ATOM 1188 C CA . ALA A 1 163 ? -11.703 23.547 16.891 1 97.38 163 ALA A CA 1
ATOM 1189 C C . ALA A 1 163 ? -12.766 23.891 15.852 1 97.38 163 ALA A C 1
ATOM 1191 O O . ALA A 1 163 ? -13.961 23.781 16.125 1 97.38 163 ALA A O 1
ATOM 1192 N N . LEU A 1 164 ? -12.359 24.234 14.656 1 96.25 164 LEU A N 1
ATOM 1193 C CA . LEU A 1 164 ? -13.32 24.625 13.625 1 96.25 164 LEU A CA 1
ATOM 1194 C C . LEU A 1 164 ? -14.109 23.406 13.141 1 96.25 164 LEU A C 1
ATOM 1196 O O . LEU A 1 164 ? -15.289 23.516 12.812 1 96.25 164 LEU A O 1
ATOM 1200 N N . ILE A 1 165 ? -13.477 22.266 13.125 1 93.44 165 ILE A N 1
ATOM 1201 C CA . ILE A 1 165 ? -14.133 21.016 12.758 1 93.44 165 ILE A CA 1
ATOM 1202 C C . ILE A 1 165 ? -15.195 20.656 13.789 1 93.44 165 ILE A C 1
ATOM 1204 O O . ILE A 1 165 ? -16.281 20.172 13.445 1 93.44 165 ILE A O 1
ATOM 1208 N N . ALA A 1 166 ? -14.914 20.953 15.031 1 93.19 166 ALA A N 1
ATOM 1209 C CA . ALA A 1 166 ? -15.797 20.625 16.141 1 93.19 166 ALA A CA 1
ATOM 1210 C C . ALA A 1 166 ? -16.875 21.703 16.312 1 93.19 166 ALA A C 1
ATOM 1212 O O . ALA A 1 166 ? -17.656 21.641 17.266 1 93.19 166 ALA A O 1
ATOM 1213 N N . GLY A 1 167 ? -16.859 22.75 15.531 1 93.06 167 GLY A N 1
ATOM 1214 C CA . GLY A 1 167 ? -17.938 23.734 15.523 1 93.06 167 GLY A CA 1
ATOM 1215 C C . GLY A 1 167 ? -17.609 24.969 16.328 1 93.06 167 GLY A C 1
ATOM 1216 O O . GLY A 1 167 ? -18.469 25.844 16.5 1 93.06 167 GLY A O 1
ATOM 1217 N N . GLU A 1 168 ? -16.391 25.078 16.844 1 96.12 168 GLU A N 1
ATOM 1218 C CA . GLU A 1 168 ? -15.992 26.281 17.562 1 96.12 168 GLU A CA 1
ATOM 1219 C C . GLU A 1 168 ? -15.727 27.438 16.594 1 96.12 168 GLU A C 1
ATOM 1221 O O . GLU A 1 168 ? -15.656 27.234 15.383 1 96.12 168 GLU A O 1
ATOM 1226 N N . ASP A 1 169 ? -15.586 28.641 17.156 1 97.19 169 ASP A N 1
ATOM 1227 C CA . ASP A 1 169 ? -15.398 29.812 16.297 1 97.19 169 ASP A CA 1
ATOM 1228 C C . ASP A 1 169 ? -13.922 30.109 16.094 1 97.19 169 ASP A C 1
ATOM 1230 O O . ASP A 1 169 ? -13.055 29.438 16.656 1 97.19 169 ASP A O 1
ATOM 1234 N N . MET A 1 170 ? -13.617 31.094 15.281 1 98.06 170 MET A N 1
ATOM 1235 C CA . MET A 1 170 ? -12.266 31.469 14.891 1 98.06 170 MET A CA 1
ATOM 1236 C C . MET A 1 170 ? -11.461 31.938 16.094 1 98.06 170 MET A C 1
ATOM 1238 O O . MET A 1 170 ? -10.273 31.609 16.219 1 98.06 170 MET A O 1
ATOM 1242 N N . THR A 1 171 ? -12.109 32.656 16.938 1 98.06 171 THR A N 1
ATOM 1243 C CA . THR A 1 171 ? -11.43 33.156 18.125 1 98.06 171 THR A CA 1
ATOM 1244 C C . THR A 1 171 ? -10.922 32.031 18.984 1 98.06 171 THR A C 1
ATOM 1246 O O . THR A 1 171 ? -9.773 32.031 19.438 1 98.06 171 THR A O 1
ATOM 1249 N N . THR A 1 172 ? -11.727 31.047 19.188 1 98.12 172 THR A N 1
ATOM 1250 C CA . THR A 1 172 ? -11.359 29.875 19.969 1 98.12 172 THR A CA 1
ATOM 1251 C C . THR A 1 172 ? -10.219 29.109 19.297 1 98.12 172 THR A C 1
ATOM 1253 O O . THR A 1 172 ? -9.266 28.703 19.953 1 98.12 172 THR A O 1
ATOM 1256 N N . ALA A 1 173 ? -10.328 28.938 18.016 1 98.5 173 ALA A N 1
ATOM 1257 C CA . ALA A 1 173 ? -9.305 28.219 17.266 1 98.5 173 ALA A CA 1
ATOM 1258 C C . ALA A 1 173 ? -7.949 28.906 17.391 1 98.5 173 ALA A C 1
ATOM 1260 O O . ALA A 1 173 ? -6.938 28.25 17.641 1 98.5 173 ALA A O 1
ATOM 1261 N N . ILE A 1 174 ? -7.98 30.234 17.25 1 98.56 174 ILE A N 1
ATOM 1262 C CA . ILE A 1 174 ? -6.742 31 17.312 1 98.56 174 ILE A CA 1
ATOM 1263 C C . ILE A 1 174 ? -6.164 30.938 18.719 1 98.56 174 ILE A C 1
ATOM 1265 O O . ILE A 1 174 ? -4.957 30.766 18.906 1 98.56 174 ILE A O 1
ATOM 1269 N N . ALA A 1 175 ? -6.988 31.016 19.734 1 98.38 175 ALA A N 1
ATOM 1270 C CA . ALA A 1 175 ? -6.527 30.969 21.109 1 98.38 175 ALA A CA 1
ATOM 1271 C C . ALA A 1 175 ? -5.859 29.625 21.422 1 98.38 175 ALA A C 1
ATOM 1273 O O . ALA A 1 175 ? -4.812 29.578 22.062 1 98.38 175 ALA A O 1
ATOM 1274 N N . ARG A 1 176 ? -6.418 28.562 21 1 98.62 176 ARG A N 1
ATOM 1275 C CA . ARG A 1 176 ? -5.832 27.25 21.188 1 98.62 176 ARG A CA 1
ATOM 1276 C C . ARG A 1 176 ? -4.504 27.125 20.453 1 98.62 176 ARG A C 1
ATOM 1278 O O . ARG A 1 176 ? -3.521 26.625 21.016 1 98.62 176 ARG A O 1
ATOM 1285 N N . ALA A 1 177 ? -4.531 27.562 19.234 1 98.75 177 ALA A N 1
ATOM 1286 C CA . ALA A 1 177 ? -3.314 27.531 18.438 1 98.75 177 ALA A CA 1
ATOM 1287 C C . ALA A 1 177 ? -2.176 28.281 19.109 1 98.75 177 ALA A C 1
ATOM 1289 O O . ALA A 1 177 ? -1.041 27.797 19.156 1 98.75 177 ALA A O 1
ATOM 1290 N N . GLU A 1 178 ? -2.504 29.469 19.672 1 98.56 178 GLU A N 1
ATOM 1291 C CA . GLU A 1 178 ? -1.5 30.266 20.375 1 98.56 178 GLU A CA 1
ATOM 1292 C C . GLU A 1 178 ? -0.96 29.516 21.594 1 98.56 178 GLU A C 1
ATOM 1294 O O . GLU A 1 178 ? 0.243 29.547 21.859 1 98.56 178 GLU A O 1
ATOM 1299 N N . ALA A 1 179 ? -1.827 28.875 22.297 1 98.56 179 ALA A N 1
ATOM 1300 C CA . ALA A 1 179 ? -1.412 28.094 23.469 1 98.56 179 ALA A CA 1
ATOM 1301 C C . ALA A 1 179 ? -0.455 26.969 23.062 1 98.56 179 ALA A C 1
ATOM 1303 O O . ALA A 1 179 ? 0.521 26.703 23.766 1 98.56 179 ALA A O 1
ATOM 1304 N N . TYR A 1 180 ? -0.726 26.328 21.953 1 98.62 180 TYR A N 1
ATOM 1305 C CA . TYR A 1 180 ? 0.116 25.234 21.484 1 98.62 180 TYR A CA 1
ATOM 1306 C C . TYR A 1 180 ? 1.471 25.75 21.016 1 98.62 180 TYR A C 1
ATOM 1308 O O . TYR A 1 180 ? 2.498 25.109 21.25 1 98.62 180 TYR A O 1
ATOM 1316 N N . ALA A 1 181 ? 1.478 26.891 20.344 1 98.25 181 ALA A N 1
ATOM 1317 C CA . ALA A 1 181 ? 2.732 27.531 19.969 1 98.25 181 ALA A CA 1
ATOM 1318 C C . ALA A 1 181 ? 3.578 27.859 21.203 1 98.25 181 ALA A C 1
ATOM 1320 O O . ALA A 1 181 ? 4.777 27.562 21.234 1 98.25 181 ALA A O 1
ATOM 1321 N N . ASP A 1 182 ? 2.936 28.391 22.188 1 97.94 182 ASP A N 1
ATOM 1322 C CA . ASP A 1 182 ? 3.623 28.75 23.422 1 97.94 182 ASP A CA 1
ATOM 1323 C C . ASP A 1 182 ? 4.16 27.516 24.141 1 97.94 182 ASP A C 1
ATOM 1325 O O . ASP A 1 182 ? 5.176 27.578 24.844 1 97.94 182 ASP A O 1
ATOM 1329 N N . ALA A 1 183 ? 3.477 26.391 23.922 1 97.94 183 ALA A N 1
ATOM 1330 C CA . ALA A 1 183 ? 3.883 25.141 24.547 1 97.94 183 ALA A CA 1
ATOM 1331 C C . ALA A 1 183 ? 5.102 24.547 23.844 1 97.94 183 ALA A C 1
ATOM 1333 O O . ALA A 1 183 ? 5.699 23.578 24.344 1 97.94 183 ALA A O 1
ATOM 1334 N N . GLY A 1 184 ? 5.398 25.078 22.672 1 97 184 GLY A N 1
ATOM 1335 C CA . GLY A 1 184 ? 6.637 24.656 22.031 1 97 184 GLY A CA 1
ATOM 1336 C C . GLY A 1 184 ? 6.426 24.062 20.656 1 97 184 GLY A C 1
ATOM 1337 O O . GLY A 1 184 ? 7.348 23.484 20.062 1 97 184 GLY A O 1
ATOM 1338 N N . ALA A 1 185 ? 5.25 24.125 20.062 1 98.25 185 ALA A N 1
ATOM 1339 C CA . ALA A 1 185 ? 5.027 23.656 18.703 1 98.25 185 ALA A CA 1
ATOM 1340 C C . ALA A 1 185 ? 5.883 24.438 17.703 1 98.25 185 ALA A C 1
ATOM 1342 O O . ALA A 1 185 ? 6.031 25.656 17.812 1 98.25 185 ALA A O 1
ATOM 1343 N N . ASP A 1 186 ? 6.461 23.688 16.703 1 97.81 186 ASP A N 1
ATOM 1344 C CA . ASP A 1 186 ? 7.281 24.312 15.672 1 97.81 186 ASP A CA 1
ATOM 1345 C C . ASP A 1 186 ? 6.41 24.875 14.555 1 97.81 186 ASP A C 1
ATOM 1347 O O . ASP A 1 186 ? 6.852 25.75 13.797 1 97.81 186 ASP A O 1
ATOM 1351 N N . ALA A 1 187 ? 5.23 24.375 14.414 1 98.44 187 ALA A N 1
ATOM 1352 C CA . ALA A 1 187 ? 4.25 24.812 13.414 1 98.44 187 ALA A CA 1
ATOM 1353 C C . ALA A 1 187 ? 2.828 24.547 13.898 1 98.44 187 ALA A C 1
ATOM 1355 O O . ALA A 1 187 ? 2.609 23.734 14.797 1 98.44 187 ALA A O 1
ATOM 1356 N N . ILE A 1 188 ? 1.88 25.266 13.266 1 98.81 188 ILE A N 1
ATOM 1357 C CA . ILE A 1 188 ? 0.491 25.203 13.711 1 98.81 188 ILE A CA 1
ATOM 1358 C C . ILE A 1 188 ? -0.41 24.859 12.523 1 98.81 188 ILE A C 1
ATOM 1360 O O . ILE A 1 188 ? -0.277 25.453 11.445 1 98.81 188 ILE A O 1
ATOM 1364 N N . LEU A 1 189 ? -1.256 23.875 12.711 1 98.81 189 LEU A N 1
ATOM 1365 C CA . LEU A 1 189 ? -2.311 23.531 11.766 1 98.81 189 LEU A CA 1
ATOM 1366 C C . LEU A 1 189 ? -3.688 23.781 12.367 1 98.81 189 LEU A C 1
ATOM 1368 O O . LEU A 1 189 ? -4.09 23.109 13.312 1 98.81 189 LEU A O 1
ATOM 1372 N N . ILE A 1 190 ? -4.387 24.766 11.844 1 98.5 190 ILE A N 1
ATOM 1373 C CA . ILE A 1 190 ? -5.797 24.953 12.156 1 98.5 190 ILE A CA 1
ATOM 1374 C C . ILE A 1 190 ? -6.656 24.344 11.055 1 98.5 190 ILE A C 1
ATOM 1376 O O . ILE A 1 190 ? -6.77 24.922 9.961 1 98.5 190 ILE A O 1
ATOM 1380 N N . HIS A 1 191 ? -7.246 23.219 11.32 1 96.94 191 HIS A N 1
ATOM 1381 C CA . HIS A 1 191 ? -7.918 22.438 10.289 1 96.94 191 HIS A CA 1
ATOM 1382 C C . HIS A 1 191 ? -9.258 23.062 9.914 1 96.94 191 HIS A C 1
ATOM 1384 O O . HIS A 1 191 ? -9.992 23.531 10.781 1 96.94 191 HIS A O 1
ATOM 1390 N N . SER A 1 192 ? -9.508 23.141 8.68 1 95.94 192 SER A N 1
ATOM 1391 C CA . SER A 1 192 ? -10.773 23.641 8.141 1 95.94 192 SER A CA 1
ATOM 1392 C C . SER A 1 192 ? -11.32 22.703 7.066 1 95.94 192 SER A C 1
ATOM 1394 O O . SER A 1 192 ? -10.555 22.188 6.246 1 95.94 192 SER A O 1
ATOM 1396 N N . LYS A 1 193 ? -12.609 22.5 7.07 1 93.06 193 LYS A N 1
ATOM 1397 C CA . LYS A 1 193 ? -13.25 21.734 6.008 1 93.06 193 LYS A CA 1
ATOM 1398 C C . LYS A 1 193 ? -14.172 22.609 5.172 1 93.06 193 LYS A C 1
ATOM 1400 O O . LYS A 1 193 ? -15.008 22.109 4.418 1 93.06 193 LYS A O 1
ATOM 1405 N N . ASP A 1 194 ? -14.031 23.938 5.348 1 94.81 194 ASP A N 1
ATOM 1406 C CA . ASP A 1 194 ? -14.805 24.875 4.535 1 94.81 194 ASP A CA 1
ATOM 1407 C C . ASP A 1 194 ? -14.422 24.766 3.061 1 94.81 194 ASP A C 1
ATOM 1409 O O . ASP A 1 194 ? -13.305 25.141 2.676 1 94.81 194 ASP A O 1
ATOM 1413 N N . ALA A 1 195 ? -15.328 24.422 2.225 1 92.44 195 ALA A N 1
ATOM 1414 C CA . ALA A 1 195 ? -15.055 24.094 0.827 1 92.44 195 ALA A CA 1
ATOM 1415 C C . ALA A 1 195 ? -14.703 25.344 0.029 1 92.44 195 ALA A C 1
ATOM 1417 O O . ALA A 1 195 ? -14.078 25.266 -1.032 1 92.44 195 ALA A O 1
ATOM 1418 N N . THR A 1 196 ? -15.055 26.484 0.49 1 93.25 196 THR A N 1
ATOM 1419 C CA . THR A 1 196 ? -14.812 27.719 -0.25 1 93.25 196 THR A CA 1
ATOM 1420 C C . THR A 1 196 ? -13.367 28.188 -0.069 1 93.25 196 THR A C 1
ATOM 1422 O O . THR A 1 196 ? -12.867 28.984 -0.857 1 93.25 196 THR A O 1
ATOM 1425 N N . GLY A 1 197 ? -12.734 27.797 0.986 1 95.62 197 GLY A N 1
ATOM 1426 C CA . GLY A 1 197 ? -11.391 28.25 1.307 1 95.62 197 GLY A CA 1
ATOM 1427 C C . GLY A 1 197 ? -11.375 29.547 2.08 1 95.62 197 GLY A C 1
ATOM 1428 O O . GLY A 1 197 ? -10.312 30 2.523 1 95.62 197 GLY A O 1
ATOM 1429 N N . ASP A 1 198 ? -12.508 30.094 2.324 1 97 198 ASP A N 1
ATOM 1430 C CA . ASP A 1 198 ? -12.594 31.375 3.004 1 97 198 ASP A CA 1
ATOM 1431 C C . ASP A 1 198 ? -12.102 31.266 4.445 1 97 198 ASP A C 1
ATOM 1433 O O . ASP A 1 198 ? -11.445 32.188 4.953 1 97 198 ASP A O 1
ATOM 1437 N N . GLN A 1 199 ? -12.422 30.203 5.062 1 97.62 199 GLN A N 1
ATOM 1438 C CA . GLN A 1 199 ? -11.977 30 6.438 1 97.62 199 GLN A CA 1
ATOM 1439 C C . GLN A 1 199 ? -10.453 29.891 6.504 1 97.62 199 GLN A C 1
ATOM 1441 O O . GLN A 1 199 ? -9.828 30.375 7.445 1 97.62 199 GLN A O 1
ATOM 1446 N N . ALA A 1 200 ? -9.875 29.219 5.547 1 97.5 200 ALA A N 1
ATOM 1447 C CA . ALA A 1 200 ? -8.414 29.125 5.484 1 97.5 200 ALA A CA 1
ATOM 1448 C C . ALA A 1 200 ? -7.781 30.516 5.348 1 97.5 200 ALA A C 1
ATOM 1450 O O . ALA A 1 200 ? -6.816 30.828 6.047 1 97.5 200 ALA A O 1
ATOM 1451 N N . ARG A 1 201 ? -8.367 31.344 4.504 1 97.75 201 ARG A N 1
ATOM 1452 C CA . ARG A 1 201 ? -7.867 32.719 4.332 1 97.75 201 ARG A CA 1
ATOM 1453 C C . ARG A 1 201 ? -8.008 33.5 5.621 1 97.75 201 ARG A C 1
ATOM 1455 O O . ARG A 1 201 ? -7.109 34.281 5.988 1 97.75 201 ARG A O 1
ATOM 1462 N N . ALA A 1 202 ? -9.156 33.344 6.238 1 98.31 202 ALA A N 1
ATOM 1463 C CA . ALA A 1 202 ? -9.406 34.031 7.5 1 98.31 202 ALA A CA 1
ATOM 1464 C C . ALA A 1 202 ? -8.383 33.625 8.562 1 98.31 202 ALA A C 1
ATOM 1466 O O . ALA A 1 202 ? -7.945 34.469 9.359 1 98.31 202 ALA A O 1
ATOM 1467 N N . ILE A 1 203 ? -8.016 32.375 8.609 1 98.31 203 ILE A N 1
ATOM 1468 C CA . ILE A 1 203 ? -6.992 31.875 9.516 1 98.31 203 ILE A CA 1
ATOM 1469 C C . ILE A 1 203 ? -5.676 32.594 9.266 1 98.31 203 ILE A C 1
ATOM 1471 O O . ILE A 1 203 ? -5.039 33.094 10.195 1 98.31 203 ILE A O 1
ATOM 1475 N N . GLY A 1 204 ? -5.266 32.656 8.031 1 97.25 204 GLY A N 1
ATOM 1476 C CA . GLY A 1 204 ? -4.039 33.344 7.66 1 97.25 204 GLY A CA 1
ATOM 1477 C C . GLY A 1 204 ? -4.004 34.812 8.117 1 97.25 204 GLY A C 1
ATOM 1478 O O . GLY A 1 204 ? -2.982 35.281 8.617 1 97.25 204 GLY A O 1
ATOM 1479 N N . ARG A 1 205 ? -5.098 35.469 7.977 1 96.38 205 ARG A N 1
ATOM 1480 C CA . ARG A 1 205 ? -5.188 36.875 8.359 1 96.38 205 ARG A CA 1
ATOM 1481 C C . ARG A 1 205 ? -5.141 37.031 9.875 1 96.38 205 ARG A C 1
ATOM 1483 O O . ARG A 1 205 ? -4.566 38 10.383 1 96.38 205 ARG A O 1
ATOM 1490 N N . ALA A 1 206 ? -5.715 36.062 10.531 1 97.56 206 ALA A N 1
ATOM 1491 C CA . ALA A 1 206 ? -5.879 36.188 11.977 1 97.56 206 ALA A CA 1
ATOM 1492 C C . ALA A 1 206 ? -4.605 35.75 12.711 1 97.56 206 ALA A C 1
ATOM 1494 O O . ALA A 1 206 ? -4.348 36.219 13.828 1 97.56 206 ALA A O 1
ATOM 1495 N N . TRP A 1 207 ? -3.848 34.906 12.094 1 97.56 207 TRP A N 1
ATOM 1496 C CA . TRP A 1 207 ? -2.672 34.344 12.766 1 97.56 207 TRP A CA 1
ATOM 1497 C C . TRP A 1 207 ? -1.527 35.344 12.773 1 97.56 207 TRP A C 1
ATOM 1499 O O . TRP A 1 207 ? -1.031 35.75 11.711 1 97.56 207 TRP A O 1
ATOM 1509 N N . ASN A 1 208 ? -1.143 35.844 13.875 1 92.25 208 ASN A N 1
ATOM 1510 C CA . ASN A 1 208 ? -0.083 36.844 14.047 1 92.25 208 ASN A CA 1
ATOM 1511 C C . ASN A 1 208 ? 0.993 36.344 15.008 1 92.25 208 ASN A C 1
ATOM 1513 O O . ASN A 1 208 ? 1.534 37.125 15.797 1 92.25 208 ASN A O 1
ATOM 1517 N N . HIS A 1 209 ? 1.181 35.094 14.922 1 88.88 209 HIS A N 1
ATOM 1518 C CA . HIS A 1 209 ? 2.223 34.469 15.742 1 88.88 209 HIS A CA 1
ATOM 1519 C C . HIS A 1 209 ? 3.455 34.156 14.906 1 88.88 209 HIS A C 1
ATOM 1521 O O . HIS A 1 209 ? 3.393 34.156 13.672 1 88.88 209 HIS A O 1
ATOM 1527 N N . GLY A 1 210 ? 4.676 34.094 15.43 1 90.44 210 GLY A N 1
ATOM 1528 C CA . GLY A 1 210 ? 5.922 33.844 14.727 1 90.44 210 GLY A CA 1
ATOM 1529 C C . GLY A 1 210 ? 6.066 32.406 14.281 1 90.44 210 GLY A C 1
ATOM 1530 O O . GLY A 1 210 ? 6.879 32.094 13.406 1 90.44 210 GLY A O 1
ATOM 1531 N N . VAL A 1 211 ? 5.18 31.516 14.734 1 96.19 211 VAL A N 1
ATOM 1532 C CA . VAL A 1 211 ? 5.23 30.094 14.383 1 96.19 211 VAL A CA 1
ATOM 1533 C C . VAL A 1 211 ? 4.535 29.875 13.039 1 96.19 211 VAL A C 1
ATOM 1535 O O . VAL A 1 211 ? 3.441 30.391 12.805 1 96.19 211 VAL A O 1
ATOM 1538 N N . PRO A 1 212 ? 5.145 29.141 12.078 1 97.5 212 PRO A N 1
ATOM 1539 C CA . PRO A 1 212 ? 4.574 28.953 10.742 1 97.5 212 PRO A CA 1
ATOM 1540 C C . PRO A 1 212 ? 3.215 28.25 10.766 1 97.5 212 PRO A C 1
ATOM 1542 O O . PRO A 1 212 ? 2.986 27.375 11.602 1 97.5 212 PRO A O 1
ATOM 1545 N N . LEU A 1 213 ? 2.336 28.578 9.75 1 97.81 213 LEU A N 1
ATOM 1546 C CA . LEU A 1 213 ? 1.031 27.953 9.562 1 97.81 213 LEU A CA 1
ATOM 1547 C C . LEU A 1 213 ? 1.106 26.828 8.523 1 97.81 213 LEU A C 1
ATOM 1549 O O . LEU A 1 213 ? 1.785 26.969 7.508 1 97.81 213 LEU A O 1
ATOM 1553 N N . VAL A 1 214 ? 0.323 25.781 8.82 1 98.5 214 VAL A N 1
ATOM 1554 C CA . VAL A 1 214 ? 0.196 24.625 7.945 1 98.5 214 VAL A CA 1
ATOM 1555 C C . VAL A 1 214 ? -1.251 24.484 7.477 1 98.5 214 VAL A C 1
ATOM 1557 O O . VAL A 1 214 ? -2.184 24.672 8.266 1 98.5 214 VAL A O 1
ATOM 1560 N N . SER A 1 215 ? -1.441 24.172 6.234 1 97.5 215 SER A N 1
ATOM 1561 C CA . SER A 1 215 ? -2.779 23.953 5.699 1 97.5 215 SER A CA 1
ATOM 1562 C C . SER A 1 215 ? -2.914 22.531 5.129 1 97.5 215 SER A C 1
ATOM 1564 O O . SER A 1 215 ? -1.946 21.969 4.613 1 97.5 215 SER A O 1
ATOM 1566 N N . VAL A 1 216 ? -4.117 21.938 5.211 1 97.06 216 VAL A N 1
ATOM 1567 C CA . VAL A 1 216 ? -4.531 20.703 4.543 1 97.06 216 VAL A CA 1
ATOM 1568 C C . VAL A 1 216 ? -5.727 20.984 3.637 1 97.06 216 VAL A C 1
ATOM 1570 O O . VAL A 1 216 ? -6.875 20.938 4.082 1 97.06 216 VAL A O 1
ATOM 1573 N N . PRO A 1 217 ? -5.531 21.25 2.404 1 95.06 217 PRO A N 1
ATOM 1574 C CA . PRO A 1 217 ? -6.582 21.797 1.54 1 95.06 217 PRO A CA 1
ATOM 1575 C C . PRO A 1 217 ? -7.398 20.703 0.852 1 95.06 217 PRO A C 1
ATOM 1577 O O . PRO A 1 217 ? -7.797 20.859 -0.306 1 95.06 217 PRO A O 1
ATOM 1580 N N . THR A 1 218 ? -7.609 19.594 1.464 1 90.69 218 THR A N 1
ATOM 1581 C CA . THR A 1 218 ? -8.398 18.5 0.904 1 90.69 218 THR A CA 1
ATOM 1582 C C . THR A 1 218 ? -9.82 18.953 0.593 1 90.69 218 THR A C 1
ATOM 1584 O O . THR A 1 218 ? -10.352 18.656 -0.476 1 90.69 218 THR A O 1
ATOM 1587 N N . ALA A 1 219 ? -10.422 19.766 1.476 1 90.75 219 ALA A N 1
ATOM 1588 C CA . ALA A 1 219 ? -11.82 20.172 1.352 1 90.75 219 ALA A CA 1
ATOM 1589 C C . ALA A 1 219 ? -11.961 21.375 0.437 1 90.75 219 ALA A C 1
ATOM 1591 O O . ALA A 1 219 ? -13.07 21.719 0.006 1 90.75 219 ALA A O 1
ATOM 1592 N N . PHE A 1 220 ? -10.953 22.062 0.135 1 92.12 220 PHE A N 1
ATOM 1593 C CA . PHE A 1 220 ? -10.977 23.234 -0.73 1 92.12 220 PHE A CA 1
ATOM 1594 C C . PHE A 1 220 ? -9.859 23.156 -1.768 1 92.12 220 PHE A C 1
ATOM 1596 O O . PHE A 1 220 ? -8.969 24.016 -1.793 1 92.12 220 PHE A O 1
ATOM 1603 N N . PRO A 1 221 ? -10 22.172 -2.627 1 89.81 221 PRO A N 1
ATOM 1604 C CA . PRO A 1 221 ? -8.953 21.859 -3.598 1 89.81 221 PRO A CA 1
ATOM 1605 C C . PRO A 1 221 ? -8.758 22.953 -4.641 1 89.81 221 PRO A C 1
ATOM 1607 O O . PRO A 1 221 ? -7.781 22.938 -5.391 1 89.81 221 PRO A O 1
ATOM 1610 N N . ASP A 1 222 ? -9.594 23.953 -4.676 1 89.25 222 ASP A N 1
ATOM 1611 C CA . ASP A 1 222 ? -9.516 24.984 -5.695 1 89.25 222 ASP A CA 1
ATOM 1612 C C . ASP A 1 222 ? -8.539 26.078 -5.285 1 89.25 222 ASP A C 1
ATOM 1614 O O . ASP A 1 222 ? -8.133 26.906 -6.113 1 89.25 222 ASP A O 1
ATOM 1618 N N . LEU A 1 223 ? -8.258 26.203 -4.023 1 92.12 223 LEU A N 1
ATOM 1619 C CA . LEU A 1 223 ? -7.234 27.141 -3.574 1 92.12 223 LEU A CA 1
ATOM 1620 C C . LEU A 1 223 ? -5.836 26.609 -3.854 1 92.12 223 LEU A C 1
ATOM 1622 O O . LEU A 1 223 ? -5.457 25.562 -3.328 1 92.12 223 LEU A O 1
ATOM 1626 N N . SER A 1 224 ? -5.121 27.297 -4.613 1 93.25 224 SER A N 1
ATOM 1627 C CA . SER A 1 224 ? -3.791 26.844 -5.004 1 93.25 224 SER A CA 1
ATOM 1628 C C . SER A 1 224 ? -2.791 27 -3.865 1 93.25 224 SER A C 1
ATOM 1630 O O . SER A 1 224 ? -3.027 27.781 -2.936 1 93.25 224 SER A O 1
ATOM 1632 N N . ALA A 1 225 ? -1.681 26.297 -3.984 1 94.88 225 ALA A N 1
ATOM 1633 C CA . ALA A 1 225 ? -0.6 26.453 -3.016 1 94.88 225 ALA A CA 1
ATOM 1634 C C . ALA A 1 225 ? -0.094 27.891 -2.99 1 94.88 225 ALA A C 1
ATOM 1636 O O . ALA A 1 225 ? 0.228 28.422 -1.926 1 94.88 225 ALA A O 1
ATOM 1637 N N . ALA A 1 226 ? -0.028 28.5 -4.141 1 94.38 226 ALA A N 1
ATOM 1638 C CA . ALA A 1 226 ? 0.417 29.891 -4.23 1 94.38 226 ALA A CA 1
ATOM 1639 C C . ALA A 1 226 ? -0.518 30.812 -3.457 1 94.38 226 ALA A C 1
ATOM 1641 O O . ALA A 1 226 ? -0.062 31.656 -2.691 1 94.38 226 ALA A O 1
ATOM 1642 N N . GLU A 1 227 ? -1.788 30.609 -3.641 1 94.88 227 GLU A N 1
ATOM 1643 C CA . GLU A 1 227 ? -2.779 31.406 -2.932 1 94.88 227 GLU A CA 1
ATOM 1644 C C . GLU A 1 227 ? -2.695 31.188 -1.424 1 94.88 227 GLU A C 1
ATOM 1646 O O . GLU A 1 227 ? -2.844 32.125 -0.643 1 94.88 227 GLU A O 1
ATOM 1651 N N . LEU A 1 228 ? -2.463 29.969 -1.022 1 96.44 228 LEU A N 1
ATOM 1652 C CA . LEU A 1 228 ? -2.314 29.656 0.396 1 96.44 228 LEU A CA 1
ATOM 1653 C C . LEU A 1 228 ? -1.052 30.297 0.961 1 96.44 228 LEU A C 1
ATOM 1655 O O . LEU A 1 228 ? -1.055 30.797 2.092 1 96.44 228 LEU A O 1
ATOM 1659 N N . GLY A 1 229 ? -0.008 30.281 0.181 1 95.88 229 GLY A N 1
ATOM 1660 C CA . GLY A 1 229 ? 1.195 31 0.571 1 95.88 229 GLY A CA 1
ATOM 1661 C C . GLY A 1 229 ? 0.964 32.469 0.784 1 95.88 229 GLY A C 1
ATOM 1662 O O . GLY A 1 229 ? 1.44 33.062 1.767 1 95.88 229 GLY A O 1
ATOM 1663 N N . GLU A 1 230 ? 0.238 33.094 -0.124 1 95.19 230 GLU A N 1
ATOM 1664 C CA . GLU A 1 230 ? -0.108 34.5 -0.005 1 95.19 230 GLU A CA 1
ATOM 1665 C C . GLU A 1 230 ? -0.923 34.75 1.258 1 95.19 230 GLU A C 1
ATOM 1667 O O . GLU A 1 230 ? -0.816 35.844 1.859 1 95.19 230 GLU A O 1
ATOM 1672 N N . ALA A 1 231 ? -1.687 33.719 1.627 1 95.75 231 ALA A N 1
ATOM 1673 C CA . ALA A 1 231 ? -2.529 33.844 2.814 1 95.75 231 ALA A CA 1
ATOM 1674 C C . ALA A 1 231 ? -1.713 33.656 4.09 1 95.75 231 ALA A C 1
ATOM 1676 O O . ALA A 1 231 ? -2.221 33.844 5.195 1 95.75 231 ALA A O 1
ATOM 1677 N N . GLY A 1 232 ? -0.466 33.219 3.951 1 95.25 232 GLY A N 1
ATOM 1678 C CA . GLY A 1 232 ? 0.409 33.156 5.109 1 95.25 232 GLY A CA 1
ATOM 1679 C C . GLY A 1 232 ? 0.814 31.766 5.496 1 95.25 232 GLY A C 1
ATOM 1680 O O . GLY A 1 232 ? 1.564 31.562 6.457 1 95.25 232 GLY A O 1
ATOM 1681 N N . PHE A 1 233 ? 0.354 30.766 4.785 1 97.25 233 PHE A N 1
ATOM 1682 C CA . PHE A 1 233 ? 0.708 29.391 5.09 1 97.25 233 PHE A CA 1
ATOM 1683 C C . PHE A 1 233 ? 2.1 29.062 4.562 1 97.25 233 PHE A C 1
ATOM 1685 O O . PHE A 1 233 ? 2.475 29.5 3.471 1 97.25 233 PHE A O 1
ATOM 1692 N N . ARG A 1 234 ? 2.85 28.281 5.32 1 97.75 234 ARG A N 1
ATOM 1693 C CA . ARG A 1 234 ? 4.234 27.969 4.98 1 97.75 234 ARG A CA 1
ATOM 1694 C C . ARG A 1 234 ? 4.375 26.516 4.535 1 97.75 234 ARG A C 1
ATOM 1696 O O . ARG A 1 234 ? 5.395 26.141 3.959 1 97.75 234 ARG A O 1
ATOM 1703 N N . LEU A 1 235 ? 3.389 25.703 4.793 1 98.31 235 LEU A N 1
ATOM 1704 C CA . LEU A 1 235 ? 3.328 24.297 4.402 1 98.31 235 LEU A CA 1
ATOM 1705 C C . LEU A 1 235 ? 1.91 23.906 4 1 98.31 235 LEU A C 1
ATOM 1707 O O . LEU A 1 235 ? 0.952 24.203 4.715 1 98.31 235 LEU A O 1
ATOM 1711 N N . CYS A 1 236 ? 1.773 23.375 2.82 1 98 236 CYS A N 1
ATOM 1712 C CA . CYS A 1 236 ? 0.522 22.781 2.352 1 98 236 CYS A CA 1
ATOM 1713 C C . CYS A 1 236 ? 0.629 21.266 2.26 1 98 236 CYS A C 1
ATOM 1715 O O . CYS A 1 236 ? 1.509 20.75 1.572 1 98 236 CYS A O 1
ATOM 1717 N N . ILE A 1 237 ? -0.268 20.5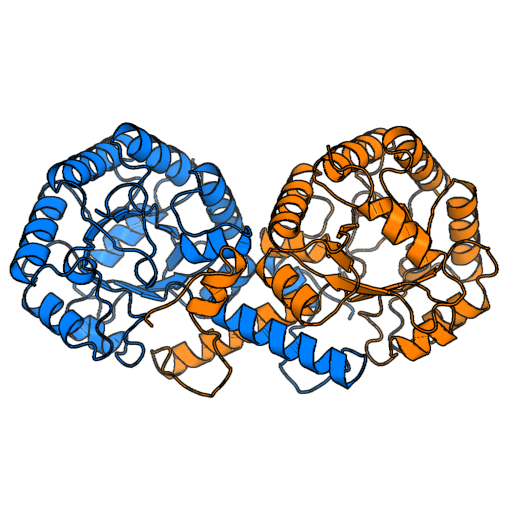62 2.947 1 98.25 237 ILE A N 1
ATOM 1718 C CA . ILE A 1 237 ? -0.265 19.109 2.982 1 98.25 237 ILE A CA 1
ATOM 1719 C C . ILE A 1 237 ? -1.413 18.578 2.133 1 98.25 237 ILE A C 1
ATOM 1721 O O . ILE A 1 237 ? -2.584 18.734 2.482 1 98.25 237 ILE A O 1
ATOM 1725 N N . TYR A 1 238 ? -1.136 17.984 1.052 1 96.81 238 TYR A N 1
ATOM 1726 C CA . TYR A 1 238 ? -2.098 17.234 0.247 1 96.81 238 TYR A CA 1
ATOM 1727 C C . TYR A 1 238 ? -2.16 15.773 0.688 1 96.81 238 TYR A C 1
ATOM 1729 O O . TYR A 1 238 ? -1.404 14.938 0.191 1 96.81 238 TYR A O 1
ATOM 1737 N N . ALA A 1 239 ? -3.09 15.484 1.463 1 96.94 239 ALA A N 1
ATOM 1738 C CA . ALA A 1 239 ? -2.992 14.438 2.479 1 96.94 239 ALA A CA 1
ATOM 1739 C C . ALA A 1 239 ? -3.287 13.062 1.882 1 96.94 239 ALA A C 1
ATOM 1741 O O . ALA A 1 239 ? -2.762 12.055 2.35 1 96.94 239 ALA A O 1
ATOM 1742 N N . ASN A 1 240 ? -4.117 12.977 0.854 1 96.19 240 ASN A N 1
ATOM 1743 C CA . ASN A 1 240 ? -4.582 11.633 0.502 1 96.19 240 ASN A CA 1
ATOM 1744 C C . ASN A 1 240 ? -4.816 11.5 -0.999 1 96.19 240 ASN A C 1
ATOM 1746 O O . ASN A 1 240 ? -5.418 10.523 -1.452 1 96.19 240 ASN A O 1
ATOM 1750 N N . GLN A 1 241 ? -4.398 12.5 -1.742 1 96 241 GLN A N 1
ATOM 1751 C CA . GLN A 1 241 ? -4.715 12.562 -3.166 1 96 241 GLN A CA 1
ATOM 1752 C C . GLN A 1 241 ? -4.066 11.414 -3.926 1 96 241 GLN A C 1
ATOM 1754 O O . GLN A 1 241 ? -4.66 10.867 -4.859 1 96 241 GLN A O 1
ATOM 1759 N N . LEU A 1 242 ? -2.857 10.977 -3.545 1 97.25 242 LEU A N 1
ATOM 1760 C CA . LEU A 1 242 ? -2.221 9.867 -4.25 1 97.25 242 LEU A CA 1
ATOM 1761 C C . LEU A 1 242 ? -2.955 8.562 -3.98 1 97.25 242 LEU A C 1
ATOM 1763 O O . LEU A 1 242 ? -3.131 7.742 -4.887 1 97.25 242 LEU A O 1
ATOM 1767 N N . SER A 1 243 ? -3.41 8.336 -2.738 1 97.62 243 SER A N 1
ATOM 1768 C CA . SER A 1 243 ? -4.195 7.141 -2.449 1 97.62 243 SER A CA 1
ATOM 1769 C C . SER A 1 243 ? -5.512 7.141 -3.219 1 97.62 243 SER A C 1
ATOM 1771 O O . SER A 1 243 ? -5.953 6.098 -3.707 1 97.62 243 SER A O 1
ATOM 1773 N N . ARG A 1 244 ? -6.141 8.297 -3.312 1 96 244 ARG A N 1
ATOM 1774 C CA . ARG A 1 244 ? -7.379 8.414 -4.074 1 96 244 ARG A CA 1
ATOM 1775 C C . ARG A 1 244 ? -7.141 8.141 -5.555 1 96 244 ARG A C 1
ATOM 1777 O O . ARG A 1 244 ? -7.973 7.508 -6.215 1 96 244 ARG A O 1
ATOM 1784 N N . ALA A 1 245 ? -6.027 8.648 -6.066 1 96.06 245 ALA A N 1
ATOM 1785 C CA . ALA A 1 245 ? -5.66 8.383 -7.457 1 96.06 245 ALA A CA 1
ATOM 1786 C C . ALA A 1 245 ? -5.383 6.898 -7.68 1 96.06 245 ALA A C 1
ATOM 1788 O O . ALA A 1 245 ? -5.785 6.332 -8.695 1 96.06 245 ALA A O 1
ATOM 1789 N N . ALA A 1 246 ? -4.668 6.273 -6.785 1 97.38 246 ALA A N 1
ATOM 1790 C CA . ALA A 1 246 ? -4.383 4.844 -6.867 1 97.38 246 ALA A CA 1
ATOM 1791 C C . ALA A 1 246 ? -5.676 4.031 -6.914 1 97.38 246 ALA A C 1
ATOM 1793 O O . ALA A 1 246 ? -5.82 3.137 -7.754 1 97.38 246 ALA A O 1
ATOM 1794 N N . LEU A 1 247 ? -6.594 4.352 -5.98 1 96.69 247 LEU A N 1
ATOM 1795 C CA . LEU A 1 247 ? -7.871 3.643 -5.91 1 96.69 247 LEU A CA 1
ATOM 1796 C C . LEU A 1 247 ? -8.641 3.785 -7.215 1 96.69 247 LEU A C 1
ATOM 1798 O O . LEU A 1 247 ? -9.156 2.799 -7.75 1 96.69 247 LEU A O 1
ATOM 1802 N N . ALA A 1 248 ? -8.68 5.016 -7.73 1 95.38 248 ALA A N 1
ATOM 1803 C CA . ALA A 1 248 ? -9.359 5.262 -9 1 95.38 248 ALA A CA 1
ATOM 1804 C C . ALA A 1 248 ? -8.703 4.484 -10.133 1 95.38 248 ALA A C 1
ATOM 1806 O O . ALA A 1 248 ? -9.398 3.896 -10.969 1 95.38 248 ALA A O 1
ATOM 1807 N N . GLY A 1 249 ? -7.395 4.488 -10.211 1 94.94 249 GLY A N 1
ATOM 1808 C CA . GLY A 1 249 ? -6.66 3.744 -11.227 1 94.94 249 GLY A CA 1
ATOM 1809 C C . GLY A 1 249 ? -6.914 2.25 -11.164 1 94.94 249 GLY A C 1
ATOM 1810 O O . GLY A 1 249 ? -7.137 1.612 -12.195 1 94.94 249 GLY A O 1
ATOM 1811 N N . MET A 1 250 ? -6.941 1.672 -10 1 96.88 250 MET A N 1
ATOM 1812 C CA . MET A 1 250 ? -7.207 0.247 -9.828 1 96.88 250 MET A CA 1
ATOM 1813 C C . MET A 1 250 ? -8.617 -0.101 -10.281 1 96.88 250 MET A C 1
ATOM 1815 O O . MET A 1 250 ? -8.828 -1.102 -10.969 1 96.88 250 MET A O 1
ATOM 1819 N N . ARG A 1 251 ? -9.586 0.725 -9.875 1 95.5 251 ARG A N 1
ATOM 1820 C CA . ARG A 1 251 ? -10.977 0.484 -10.258 1 95.5 251 ARG A CA 1
ATOM 1821 C C . ARG A 1 251 ? -11.133 0.511 -11.773 1 95.5 251 ARG A C 1
ATOM 1823 O O . ARG A 1 251 ? -11.828 -0.334 -12.344 1 95.5 251 ARG A O 1
ATOM 1830 N N . THR A 1 252 ? -10.477 1.46 -12.359 1 93.69 252 THR A N 1
ATOM 1831 C CA . THR A 1 252 ? 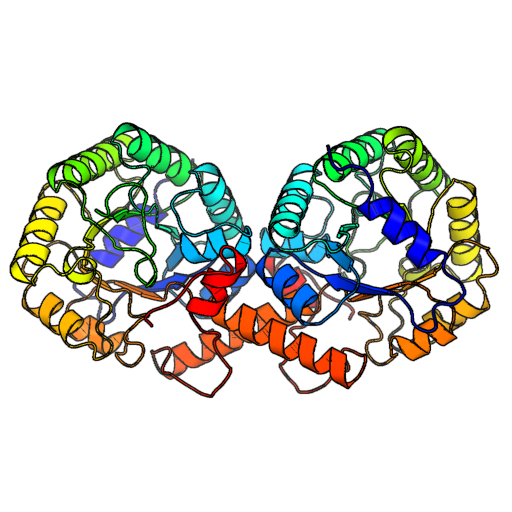-10.547 1.57 -13.812 1 93.69 252 THR A CA 1
ATOM 1832 C C . THR A 1 252 ? -9.969 0.325 -14.477 1 93.69 252 THR A C 1
ATOM 1834 O O . THR A 1 252 ? -10.57 -0.237 -15.391 1 93.69 252 THR A O 1
ATOM 1837 N N . ALA A 1 253 ? -8.844 -0.144 -14.023 1 93.81 253 ALA A N 1
ATOM 1838 C CA . ALA A 1 253 ? -8.195 -1.333 -14.578 1 93.81 253 ALA A CA 1
ATOM 1839 C C . ALA A 1 253 ? -9.062 -2.572 -14.375 1 93.81 253 ALA A C 1
ATOM 1841 O O . ALA A 1 253 ? -9.227 -3.381 -15.297 1 93.81 253 ALA A O 1
ATOM 1842 N N . ALA A 1 254 ? -9.625 -2.715 -13.219 1 94.62 254 ALA A N 1
ATOM 1843 C CA . ALA A 1 254 ? -10.461 -3.869 -12.906 1 94.62 254 ALA A CA 1
ATOM 1844 C C . ALA A 1 254 ? -11.719 -3.891 -13.773 1 94.62 254 ALA A C 1
ATOM 1846 O O . ALA A 1 254 ? -12.125 -4.949 -14.258 1 94.62 254 ALA A O 1
ATOM 1847 N N . ARG A 1 255 ? -12.305 -2.754 -13.992 1 91.38 255 ARG A N 1
ATOM 1848 C CA . ARG A 1 255 ? -13.484 -2.65 -14.844 1 91.38 255 ARG A CA 1
ATOM 1849 C C . ARG A 1 255 ? -13.156 -3.033 -16.281 1 91.38 255 ARG A C 1
ATOM 1851 O O . ARG A 1 255 ? -13.945 -3.713 -16.953 1 91.38 255 ARG A O 1
ATOM 1858 N N . GLN A 1 256 ? -12.039 -2.586 -16.688 1 89.06 256 GLN A N 1
ATOM 1859 C CA . GLN A 1 256 ? -11.609 -2.932 -18.031 1 89.06 256 GLN A CA 1
ATOM 1860 C C . GLN A 1 256 ? -11.43 -4.438 -18.188 1 89.06 256 GLN A C 1
ATOM 1862 O O . GLN A 1 256 ? -11.828 -5.016 -19.203 1 89.06 256 GLN A O 1
ATOM 1867 N N . PHE A 1 257 ? -10.852 -5.051 -17.312 1 91.75 257 PHE A N 1
ATOM 1868 C CA . PHE A 1 257 ? -10.664 -6.496 -17.344 1 91.75 257 PHE A CA 1
ATOM 1869 C C . PHE A 1 257 ? -12.008 -7.211 -17.406 1 91.75 257 PHE A C 1
ATOM 1871 O O . PHE A 1 257 ? -12.188 -8.148 -18.188 1 91.75 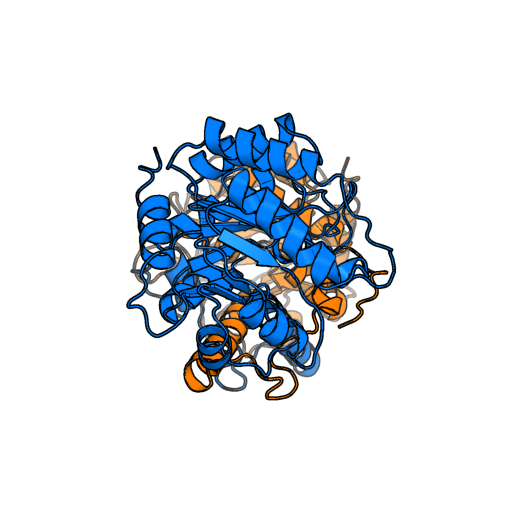257 PHE A O 1
ATOM 1878 N N . ARG A 1 258 ? -12.898 -6.789 -16.609 1 89.25 258 ARG A N 1
ATOM 1879 C CA . ARG A 1 258 ? -14.211 -7.438 -16.547 1 89.25 258 ARG A CA 1
ATOM 1880 C C . ARG A 1 258 ? -14.922 -7.352 -17.891 1 89.25 258 ARG A C 1
ATOM 1882 O O . ARG A 1 258 ? -15.625 -8.281 -18.297 1 89.25 258 ARG A O 1
ATOM 1889 N N . ARG A 1 259 ? -14.734 -6.328 -18.562 1 85.06 259 ARG A N 1
ATOM 1890 C CA . ARG A 1 259 ? -15.375 -6.133 -19.859 1 85.06 259 ARG A CA 1
ATOM 1891 C C . ARG A 1 259 ? -14.695 -6.965 -20.938 1 85.06 259 ARG A C 1
ATOM 1893 O O . ARG A 1 259 ? -15.359 -7.52 -21.828 1 85.06 259 ARG A O 1
ATOM 1900 N N . GLY A 1 260 ? -13.406 -7.137 -20.828 1 85.06 260 GLY A N 1
ATOM 1901 C CA . GLY A 1 260 ? -12.664 -7.715 -21.938 1 85.06 260 GLY A CA 1
ATOM 1902 C C . GLY A 1 260 ? -12.125 -9.102 -21.641 1 85.06 260 GLY A C 1
ATOM 1903 O O . GLY A 1 260 ? -11.758 -9.844 -22.547 1 85.06 260 GLY A O 1
ATOM 1904 N N . GLY A 1 261 ? -11.953 -9.359 -20.312 1 86 261 GLY A N 1
ATOM 1905 C CA . GLY A 1 261 ? -11.438 -10.656 -19.891 1 86 261 GLY A CA 1
ATOM 1906 C C . GLY A 1 261 ? -9.93 -10.758 -19.969 1 86 261 GLY A C 1
ATOM 1907 O O . GLY A 1 261 ? -9.359 -11.844 -19.859 1 86 261 GLY A O 1
ATOM 1908 N N . SER A 1 262 ? -9.32 -9.609 -20.312 1 85.5 262 SER A N 1
ATOM 1909 C CA . SER A 1 262 ? -7.863 -9.523 -20.359 1 85.5 262 SER A CA 1
ATOM 1910 C C . SER A 1 262 ? -7.387 -8.109 -20.031 1 85.5 262 SER A C 1
ATOM 1912 O O . SER A 1 262 ? -8.18 -7.168 -20.031 1 85.5 262 SER A O 1
ATOM 1914 N N . PHE A 1 263 ? -6.145 -8.039 -19.578 1 84.12 263 PHE A N 1
ATOM 1915 C CA . PHE A 1 263 ? -5.535 -6.73 -19.375 1 84.12 263 PHE A CA 1
ATOM 1916 C C . PHE A 1 263 ? -4.789 -6.293 -20.641 1 84.12 263 PHE A C 1
ATOM 1918 O O . PHE A 1 263 ? -3.703 -5.719 -20.547 1 84.12 263 PHE A O 1
ATOM 1925 N N . ARG A 1 264 ? -5.535 -6.523 -21.797 1 73.44 264 ARG A N 1
ATOM 1926 C CA . ARG A 1 264 ? -4.934 -6.176 -23.094 1 73.44 264 ARG A CA 1
ATOM 1927 C C . ARG A 1 264 ? -4.273 -4.805 -23.031 1 73.44 264 ARG A C 1
ATOM 1929 O O . ARG A 1 264 ? -4.668 -3.951 -22.234 1 73.44 264 ARG A O 1
ATOM 1936 N N . SER A 1 265 ? -3.094 -4.82 -23.672 1 57.12 265 SER A N 1
ATOM 1937 C CA . SER A 1 265 ? -2.357 -3.562 -23.781 1 57.12 265 SER A CA 1
ATOM 1938 C C . SER A 1 265 ? -3.289 -2.404 -24.125 1 57.12 265 SER A C 1
ATOM 1940 O O . SER A 1 265 ? -3.928 -2.404 -25.172 1 57.12 265 SER A O 1
ATOM 1942 N N . THR A 1 266 ? -4.273 -2.422 -23.297 1 52.12 266 THR A N 1
ATOM 1943 C CA . THR A 1 266 ? -5.203 -1.341 -23.609 1 52.12 266 THR A CA 1
ATOM 1944 C C . THR A 1 266 ? -4.453 -0.03 -23.828 1 52.12 266 THR A C 1
ATOM 1946 O O . THR A 1 266 ? -3.227 0.016 -23.719 1 52.12 266 THR A O 1
ATOM 1949 N N . LEU A 1 267 ? -5.375 1.121 -23.578 1 53.97 267 LEU A N 1
ATOM 1950 C CA . LEU A 1 267 ? -5.102 2.539 -23.781 1 53.97 267 LEU A CA 1
ATOM 1951 C C . LEU A 1 267 ? -3.85 2.967 -23.016 1 53.97 267 LEU A C 1
ATOM 1953 O O . LEU A 1 267 ? -3.658 2.576 -21.859 1 53.97 267 LEU A O 1
ATOM 1957 N N . ALA A 1 268 ? -3.055 3.518 -23.703 1 49.5 268 ALA A N 1
ATOM 1958 C CA . ALA A 1 268 ? -1.812 4.145 -23.266 1 49.5 268 ALA A CA 1
ATOM 1959 C C . ALA A 1 268 ? -2.002 4.867 -21.938 1 49.5 268 ALA A C 1
ATOM 1961 O O . ALA A 1 268 ? -2.916 5.68 -21.797 1 49.5 268 ALA A O 1
ATOM 1962 N N . GLY A 1 269 ? -1.26 4.27 -20.922 1 62.06 269 GLY A N 1
ATOM 1963 C CA . GLY A 1 269 ? -1.137 5.055 -19.703 1 62.06 269 GLY A CA 1
ATOM 1964 C C . GLY A 1 269 ? -1.993 4.527 -18.578 1 62.06 269 GLY A C 1
ATOM 1965 O O . GLY A 1 269 ? -1.954 5.059 -17.469 1 62.06 269 GLY A O 1
ATOM 1966 N N . SER A 1 270 ? -2.67 3.402 -18.875 1 79.62 270 SER A N 1
ATOM 1967 C CA . SER A 1 270 ? -3.555 2.92 -17.828 1 79.62 270 SER A CA 1
ATOM 1968 C C . SER A 1 270 ? -2.805 2.025 -16.844 1 79.62 270 SER A C 1
ATOM 1970 O O . SER A 1 270 ? -3.109 2.016 -15.641 1 79.62 270 SER A O 1
ATOM 1972 N N . LEU A 1 271 ? -1.742 1.363 -17.344 1 91.88 271 LEU A N 1
ATOM 1973 C CA . LEU A 1 271 ? -0.88 0.56 -16.484 1 91.88 271 LEU A CA 1
ATOM 1974 C C . LEU A 1 271 ? 0.581 0.97 -16.641 1 91.88 271 LEU A C 1
ATOM 1976 O O . LEU A 1 271 ? 1.072 1.104 -17.766 1 91.88 271 LEU A O 1
ATOM 1980 N N . ALA A 1 272 ? 1.253 1.197 -15.57 1 92.44 272 ALA A N 1
ATOM 1981 C CA . ALA A 1 272 ? 2.703 1.357 -15.617 1 92.44 272 ALA A CA 1
ATOM 1982 C C . ALA A 1 272 ? 3.383 0.06 -16.047 1 92.44 272 ALA A C 1
ATOM 1984 O O . ALA A 1 272 ? 2.766 -1.008 -16.031 1 92.44 272 ALA A O 1
ATOM 1985 N N . GLU A 1 273 ? 4.609 0.194 -16.484 1 91.44 273 GLU A N 1
ATOM 1986 C CA . GLU A 1 273 ? 5.375 -0.987 -16.875 1 91.44 273 GLU A CA 1
ATOM 1987 C C . GLU A 1 273 ? 5.824 -1.78 -15.656 1 91.44 273 GLU A C 1
ATOM 1989 O O . GLU A 1 273 ? 6 -1.216 -14.578 1 91.44 273 GLU A O 1
ATOM 1994 N N . VAL A 1 274 ? 6.023 -3.082 -15.875 1 91.5 274 VAL A N 1
ATOM 1995 C CA . VAL A 1 274 ? 6.543 -3.926 -14.805 1 91.5 274 VAL A CA 1
ATOM 1996 C C . VAL A 1 274 ? 7.883 -3.375 -14.312 1 91.5 274 VAL A C 1
ATOM 1998 O O . VAL A 1 274 ? 8.141 -3.338 -13.109 1 91.5 274 VAL A O 1
ATOM 2001 N N . GLY A 1 275 ? 8.703 -2.895 -15.234 1 92.06 275 GLY A N 1
ATOM 2002 C CA . GLY A 1 275 ? 9.984 -2.307 -14.891 1 92.06 275 GLY A CA 1
ATOM 2003 C C . GLY A 1 275 ? 9.867 -1.116 -13.953 1 92.06 275 GLY A C 1
ATOM 2004 O O . GLY A 1 275 ? 10.75 -0.88 -13.125 1 92.06 275 GLY A O 1
ATOM 2005 N N . ASP A 1 276 ? 8.82 -0.341 -14.102 1 93.5 276 ASP A N 1
ATOM 2006 C CA . ASP A 1 276 ? 8.586 0.792 -13.211 1 93.5 276 ASP A CA 1
ATOM 2007 C C . ASP A 1 276 ? 8.438 0.332 -11.766 1 93.5 276 ASP A C 1
ATOM 2009 O O . ASP A 1 276 ? 8.953 0.973 -10.844 1 93.5 276 ASP A O 1
ATOM 2013 N N . LEU A 1 277 ? 7.711 -0.785 -11.523 1 93.62 277 LEU A N 1
ATOM 2014 C CA . LEU A 1 277 ? 7.566 -1.33 -10.18 1 93.62 277 LEU A CA 1
ATOM 2015 C C . LEU A 1 277 ? 8.914 -1.789 -9.625 1 93.62 277 LEU A C 1
ATOM 2017 O O . LEU A 1 277 ? 9.25 -1.487 -8.477 1 93.62 277 LEU A O 1
ATOM 2021 N N . MET A 1 278 ? 9.641 -2.463 -10.453 1 92.06 278 MET A N 1
ATOM 2022 C CA . MET A 1 278 ? 10.938 -2.982 -10.023 1 92.06 278 MET A CA 1
ATOM 2023 C C . MET A 1 278 ? 11.867 -1.85 -9.602 1 92.06 278 MET A C 1
ATOM 2025 O O . MET A 1 278 ? 12.586 -1.97 -8.609 1 92.06 278 MET A O 1
ATOM 2029 N N . ARG A 1 279 ? 11.789 -0.755 -10.305 1 93.44 279 ARG A N 1
ATOM 2030 C CA . ARG A 1 279 ? 12.742 0.336 -10.125 1 93.44 279 ARG A CA 1
ATOM 2031 C C . ARG A 1 279 ? 12.438 1.13 -8.859 1 93.44 279 ARG A C 1
ATOM 2033 O O . ARG A 1 279 ? 13.258 1.939 -8.414 1 93.44 279 ARG A O 1
ATOM 2040 N N . VAL A 1 280 ? 11.281 0.892 -8.266 1 93.69 280 VAL A N 1
ATOM 2041 C CA . VAL A 1 280 ? 10.984 1.552 -6.996 1 93.69 280 VAL A CA 1
ATOM 2042 C C . VAL A 1 280 ? 11.984 1.098 -5.934 1 93.69 280 VAL A C 1
ATOM 2044 O O . VAL A 1 280 ? 12.547 1.922 -5.211 1 93.69 280 VAL A O 1
ATOM 2047 N N . GLY A 1 281 ? 12.211 -0.193 -5.871 1 90.94 281 GLY A N 1
ATOM 2048 C CA . GLY A 1 281 ? 13.117 -0.72 -4.863 1 90.94 281 GLY A CA 1
ATOM 2049 C C . GLY A 1 281 ? 14.516 -0.967 -5.395 1 90.94 281 GLY A C 1
ATOM 2050 O O . GLY A 1 281 ? 15.453 -1.16 -4.617 1 90.94 281 GLY A O 1
ATOM 2051 N N . GLU A 1 282 ? 14.641 -0.98 -6.695 1 90.19 282 GLU A N 1
ATOM 2052 C CA . GLU A 1 282 ? 15.906 -1.23 -7.371 1 90.19 282 GLU A CA 1
ATOM 2053 C C . GLU A 1 282 ? 16.078 -0.31 -8.578 1 90.19 282 GLU A C 1
ATOM 2055 O O . GLU A 1 282 ? 15.891 -0.732 -9.719 1 90.19 282 GLU A O 1
ATOM 2060 N N . PRO A 1 283 ? 16.547 0.814 -8.359 1 87.88 283 PRO A N 1
ATOM 2061 C CA . PRO A 1 283 ? 16.578 1.844 -9.398 1 87.88 283 PRO A CA 1
ATOM 2062 C C . PRO A 1 283 ? 17.359 1.4 -10.641 1 87.88 283 PRO A C 1
ATOM 2064 O O . PRO A 1 283 ? 17.078 1.873 -11.742 1 87.88 283 PRO A O 1
ATOM 2067 N N . GLU A 1 284 ? 18.25 0.474 -10.516 1 86 284 GLU A N 1
ATOM 2068 C CA . GLU A 1 284 ? 19.094 0.06 -11.633 1 86 284 GLU A CA 1
ATOM 2069 C C . GLU A 1 284 ? 18.484 -1.127 -12.375 1 86 284 GLU A C 1
ATOM 2071 O O . GLU A 1 284 ? 19.047 -1.617 -13.352 1 86 284 GLU A O 1
ATOM 2076 N N . ALA A 1 285 ? 17.312 -1.494 -11.914 1 85.31 285 ALA A N 1
ATOM 2077 C CA . ALA A 1 285 ? 16.688 -2.684 -12.492 1 85.31 285 ALA A CA 1
ATOM 2078 C C . ALA A 1 285 ? 16.375 -2.469 -13.969 1 85.31 285 ALA A C 1
ATOM 2080 O O . ALA A 1 285 ? 15.922 -1.393 -14.367 1 85.31 285 ALA A O 1
ATOM 2081 N N . LEU A 1 286 ? 16.719 -3.521 -14.789 1 78.44 286 LEU A N 1
ATOM 2082 C CA . LEU A 1 286 ? 16.297 -3.602 -16.188 1 78.44 286 LEU A CA 1
ATOM 2083 C C . LEU A 1 286 ? 15.234 -4.688 -16.375 1 78.44 286 LEU A C 1
ATOM 2085 O O . LEU A 1 286 ? 15.297 -5.738 -15.734 1 78.44 286 LEU A O 1
ATOM 2089 N N . SER A 1 287 ? 14.227 -4.398 -17.156 1 77.69 287 SER A N 1
ATOM 2090 C CA . SER A 1 287 ? 13.156 -5.363 -17.359 1 77.69 287 SER A CA 1
ATOM 2091 C C . SER A 1 287 ? 13.109 -5.848 -18.812 1 77.69 287 SER A C 1
ATOM 2093 O O . SER A 1 287 ? 13.391 -5.086 -19.734 1 77.69 287 SER A O 1
ATOM 2095 N N . CYS A 1 288 ? 12.875 -7.125 -18.922 1 68.5 288 CYS A N 1
ATOM 2096 C CA . CYS A 1 288 ? 12.828 -7.707 -20.266 1 68.5 288 CYS A CA 1
ATOM 2097 C C . CYS A 1 288 ? 11.383 -7.859 -20.734 1 68.5 288 CYS A C 1
ATOM 2099 O O . CYS A 1 288 ? 11.117 -8.594 -21.688 1 68.5 288 CYS A O 1
ATOM 2101 N N . LEU A 1 289 ? 10.461 -7.297 -20.062 1 71.38 289 LEU A N 1
ATOM 2102 C CA . LEU A 1 289 ? 9.102 -7.301 -20.594 1 71.38 289 LEU A CA 1
ATOM 2103 C C . LEU A 1 289 ? 8.867 -6.094 -21.5 1 71.38 289 LEU A C 1
ATOM 2105 O O . LEU A 1 289 ? 9.469 -5.035 -21.297 1 71.38 289 LEU A O 1
ATOM 2109 N N . MET B 1 1 ? -8.211 -19.203 14.867 1 42.25 1 MET B N 1
ATOM 2110 C CA . MET B 1 1 ? -7.469 -20.156 14.062 1 42.25 1 MET B CA 1
ATOM 2111 C C . MET B 1 1 ? -8.062 -20.281 12.664 1 42.25 1 MET B C 1
ATOM 2113 O O . MET B 1 1 ? -9.289 -20.312 12.508 1 42.25 1 MET B O 1
ATOM 2117 N N . THR B 1 2 ? -7.344 -19.766 11.672 1 59.75 2 THR B N 1
ATOM 2118 C CA . THR B 1 2 ? -7.977 -19.812 10.359 1 59.75 2 THR B CA 1
ATOM 2119 C C . THR B 1 2 ? -8.461 -21.219 10.031 1 59.75 2 THR B C 1
ATOM 2121 O O . THR B 1 2 ? -7.781 -22.203 10.344 1 59.75 2 THR B O 1
ATOM 2124 N N . ASP B 1 3 ? -9.727 -21.516 10.102 1 66.56 3 ASP B N 1
ATOM 2125 C CA . ASP B 1 3 ? -10.367 -22.828 10.117 1 66.56 3 ASP B CA 1
ATOM 2126 C C . ASP B 1 3 ? -10.125 -23.578 8.812 1 66.56 3 ASP B C 1
ATOM 2128 O O . ASP B 1 3 ? -10.758 -24.609 8.547 1 66.56 3 ASP B O 1
ATOM 2132 N N . GLY B 1 4 ? -9.156 -23.203 8.094 1 79.69 4 GLY B N 1
ATOM 2133 C CA . GLY B 1 4 ? -8.797 -23.938 6.891 1 79.69 4 GLY B CA 1
ATOM 2134 C C . GLY B 1 4 ? -9.891 -23.922 5.836 1 79.69 4 GLY B C 1
ATOM 2135 O O . GLY B 1 4 ? -9.758 -24.578 4.793 1 79.69 4 GLY B O 1
ATOM 2136 N N . THR B 1 5 ? -10.945 -23.203 6.098 1 86.56 5 THR B N 1
ATOM 2137 C CA . THR B 1 5 ? -12.125 -23.172 5.242 1 86.56 5 THR B CA 1
ATOM 2138 C C . THR B 1 5 ? -11.797 -22.562 3.887 1 86.56 5 THR B C 1
ATOM 2140 O O . THR B 1 5 ? -12.195 -23.094 2.844 1 86.56 5 THR B O 1
ATOM 2143 N N . LYS B 1 6 ? -10.953 -21.562 3.893 1 93.44 6 LYS B N 1
ATOM 2144 C CA . LYS B 1 6 ? -10.617 -20.891 2.633 1 93.44 6 LYS B CA 1
ATOM 2145 C C . LYS B 1 6 ? -9.742 -21.797 1.763 1 93.44 6 LYS B C 1
ATOM 2147 O O . LYS B 1 6 ? -9.914 -21.844 0.542 1 93.44 6 LYS B O 1
ATOM 2152 N N . ALA B 1 7 ? -8.867 -22.469 2.369 1 96.12 7 ALA B N 1
ATOM 2153 C CA . ALA B 1 7 ? -8.016 -23.406 1.641 1 96.12 7 ALA B CA 1
ATOM 2154 C C . ALA B 1 7 ? -8.828 -24.531 1.03 1 96.12 7 ALA B C 1
ATOM 2156 O O . ALA B 1 7 ? -8.625 -24.906 -0.131 1 96.12 7 ALA B O 1
ATOM 2157 N N . ARG B 1 8 ? -9.742 -25.062 1.783 1 94.88 8 ARG B N 1
ATOM 2158 C CA . ARG B 1 8 ? -10.602 -26.141 1.31 1 94.88 8 ARG B CA 1
ATOM 2159 C C . ARG B 1 8 ? -11.445 -25.688 0.125 1 94.88 8 ARG B C 1
ATOM 2161 O O . ARG B 1 8 ? -11.531 -26.391 -0.886 1 94.88 8 ARG B O 1
ATOM 2168 N N . ARG B 1 9 ? -11.992 -24.578 0.275 1 94.69 9 ARG B N 1
ATOM 2169 C CA . ARG B 1 9 ? -12.828 -24.047 -0.794 1 94.69 9 ARG B CA 1
ATOM 2170 C C . ARG B 1 9 ? -12.016 -23.812 -2.062 1 94.69 9 ARG B C 1
ATOM 2172 O O . ARG B 1 9 ? -12.484 -24.094 -3.168 1 94.69 9 ARG B O 1
ATOM 2179 N N . LEU B 1 10 ? -10.828 -23.266 -1.885 1 97.19 10 LEU B N 1
ATOM 2180 C CA . LEU B 1 10 ? -9.953 -23.031 -3.033 1 97.19 10 LEU B CA 1
ATOM 2181 C C . LEU B 1 10 ? -9.578 -24.359 -3.701 1 97.19 10 LEU B C 1
ATOM 2183 O O . LEU B 1 10 ? -9.609 -24.469 -4.93 1 97.19 10 LEU B O 1
ATOM 2187 N N . ARG B 1 11 ? -9.297 -25.344 -2.928 1 96.12 11 ARG B N 1
ATOM 2188 C CA . ARG B 1 11 ? -8.953 -26.656 -3.445 1 96.12 11 ARG B CA 1
ATOM 2189 C C . ARG B 1 11 ? -10.109 -27.266 -4.23 1 96.12 11 ARG B C 1
ATOM 2191 O O . ARG B 1 11 ? -9.914 -27.781 -5.336 1 96.12 11 ARG B O 1
ATOM 2198 N N . GLU B 1 12 ? -11.281 -27.156 -3.658 1 95.38 12 GLU B N 1
ATOM 2199 C CA . GLU B 1 12 ? -12.477 -27.688 -4.312 1 95.38 12 GLU B CA 1
ATOM 2200 C C . GLU B 1 12 ? -12.75 -26.953 -5.625 1 95.38 12 GLU B C 1
ATOM 2202 O O . GLU B 1 12 ? -13.109 -27.578 -6.621 1 95.38 12 GLU B O 1
ATOM 2207 N N . ALA B 1 13 ? -12.523 -25.719 -5.578 1 96.06 13 ALA B N 1
ATOM 2208 C CA . ALA B 1 13 ? -12.75 -24.922 -6.781 1 96.06 13 ALA B CA 1
ATOM 2209 C C . ALA B 1 13 ? -11.75 -25.297 -7.875 1 96.06 13 ALA B C 1
ATOM 2211 O O . ALA B 1 13 ? -12.102 -25.359 -9.055 1 96.06 13 ALA B O 1
ATOM 2212 N N . LEU B 1 14 ? -10.539 -25.531 -7.504 1 96.44 14 LEU B N 1
ATOM 2213 C CA . LEU B 1 14 ? -9.492 -25.891 -8.453 1 96.44 14 LEU B CA 1
ATOM 2214 C C . LEU B 1 14 ? -9.766 -27.266 -9.07 1 96.44 14 LEU B C 1
ATOM 2216 O O . LEU B 1 14 ? -9.445 -27.5 -10.234 1 96.44 14 LEU B O 1
ATOM 2220 N N . ASP B 1 15 ? -10.43 -28.062 -8.273 1 93.38 15 ASP B N 1
ATOM 2221 C CA . ASP B 1 15 ? -10.664 -29.438 -8.695 1 93.38 15 ASP B CA 1
ATOM 2222 C C . ASP B 1 15 ? -12.008 -29.578 -9.406 1 93.38 15 ASP B C 1
ATOM 2224 O O . ASP B 1 15 ? -12.336 -30.656 -9.906 1 93.38 15 ASP B O 1
ATOM 2228 N N . ASP B 1 16 ? -12.742 -28.547 -9.43 1 92.12 16 ASP B N 1
ATOM 2229 C CA . ASP B 1 16 ? -14.07 -28.609 -10.031 1 92.12 16 ASP B CA 1
ATOM 2230 C C . ASP B 1 16 ? -13.984 -28.719 -11.547 1 92.12 16 ASP B C 1
ATOM 2232 O O . ASP B 1 16 ? -13.844 -27.703 -12.242 1 92.12 16 ASP B O 1
ATOM 2236 N N . SER B 1 17 ? -14.203 -29.828 -12.07 1 83.5 17 SER B N 1
ATOM 2237 C CA . SER B 1 17 ? -14.086 -30.109 -13.5 1 83.5 17 SER B CA 1
ATOM 2238 C C . SER B 1 17 ? -15.25 -29.5 -14.281 1 83.5 17 SER B C 1
ATOM 2240 O O . SER B 1 17 ? -15.188 -29.375 -15.5 1 83.5 17 SER B O 1
ATOM 2242 N N . GLU B 1 18 ? -16.266 -29.109 -13.578 1 85.12 18 GLU B N 1
ATOM 2243 C CA . GLU B 1 18 ? -17.453 -28.578 -14.25 1 85.12 18 GLU B CA 1
ATOM 2244 C C . GLU B 1 18 ? -17.328 -27.078 -14.469 1 85.12 18 GLU B C 1
ATOM 2246 O O . GLU B 1 18 ? -18.141 -26.469 -15.172 1 85.12 18 GLU B O 1
ATOM 2251 N N . ARG B 1 19 ? -16.312 -26.609 -13.891 1 84.94 19 ARG B N 1
ATOM 2252 C CA . ARG B 1 19 ? -16.141 -25.172 -14.062 1 84.94 19 ARG B CA 1
ATOM 2253 C C . ARG B 1 19 ? -15.758 -24.844 -15.492 1 84.94 19 ARG B C 1
ATOM 2255 O O . ARG B 1 19 ? -14.82 -25.406 -16.047 1 84.94 19 ARG B O 1
ATOM 2262 N N . LYS B 1 20 ? -16.516 -23.891 -16.062 1 82.62 20 LYS B N 1
ATOM 2263 C CA . LYS B 1 20 ? -16.344 -23.531 -17.469 1 82.62 20 LYS B CA 1
ATOM 2264 C C . LYS B 1 20 ? -15.188 -22.547 -17.641 1 82.62 20 LYS B C 1
ATOM 2266 O O . LYS B 1 20 ? -14.555 -22.5 -18.688 1 82.62 20 LYS B O 1
ATOM 2271 N N . HIS B 1 21 ? -14.969 -21.766 -16.594 1 91.5 21 HIS B N 1
ATOM 2272 C CA . HIS B 1 21 ? -13.938 -20.734 -16.656 1 91.5 21 HIS B CA 1
ATOM 2273 C C . HIS B 1 21 ? -12.93 -20.891 -15.523 1 91.5 21 HIS B C 1
ATOM 2275 O O . HIS B 1 21 ? -13.281 -21.391 -14.445 1 91.5 21 HIS B O 1
ATOM 2281 N N . PRO B 1 22 ? -11.664 -20.594 -15.836 1 96.62 22 PRO B N 1
ATOM 2282 C CA . PRO B 1 22 ? -10.68 -20.672 -14.75 1 96.62 22 PRO B CA 1
ATOM 2283 C C . PRO B 1 22 ? -10.977 -19.703 -13.617 1 96.62 22 PRO B C 1
ATOM 2285 O O . PRO B 1 22 ? -11.68 -18.703 -13.82 1 96.62 22 PRO B O 1
ATOM 2288 N N . LEU B 1 23 ? -10.523 -20.062 -12.406 1 97.75 23 LEU B N 1
ATOM 2289 C CA . LEU B 1 23 ? -10.508 -19.094 -11.328 1 97.75 23 LEU B CA 1
ATOM 2290 C C . LEU B 1 23 ? -9.633 -17.891 -11.695 1 97.75 23 LEU B C 1
ATOM 2292 O O . LEU B 1 23 ? -8.617 -18.047 -12.375 1 97.75 23 LEU B O 1
ATOM 2296 N N . LEU B 1 24 ? -10.078 -16.75 -11.297 1 97.94 24 LEU B N 1
ATOM 2297 C CA . LEU B 1 24 ? -9.352 -15.516 -11.555 1 97.94 24 LEU B CA 1
ATOM 2298 C C . LEU B 1 24 ? -8.789 -14.938 -10.258 1 97.94 24 LEU B C 1
ATOM 2300 O O . LEU B 1 24 ? -9.547 -14.57 -9.359 1 97.94 24 LEU B O 1
ATOM 2304 N N . ALA B 1 25 ? -7.484 -14.898 -10.156 1 98.38 25 ALA B N 1
ATOM 2305 C CA . ALA B 1 25 ? -6.809 -14.234 -9.039 1 98.38 25 ALA B CA 1
ATOM 2306 C C . ALA B 1 25 ? -6.16 -12.93 -9.492 1 98.38 25 ALA B C 1
ATOM 2308 O O . ALA B 1 25 ? -5.695 -12.828 -10.633 1 98.38 25 ALA B O 1
ATOM 2309 N N . ILE B 1 26 ? -6.121 -11.992 -8.594 1 98.38 26 ILE B N 1
ATOM 2310 C CA . ILE B 1 26 ? -5.512 -10.711 -8.93 1 98.38 26 ILE B CA 1
ATOM 2311 C C . ILE B 1 26 ? -4.609 -10.25 -7.785 1 98.38 26 ILE B C 1
ATOM 2313 O O . ILE B 1 26 ? -4.883 -10.539 -6.617 1 98.38 26 ILE B O 1
ATOM 2317 N N . GLY B 1 27 ? -3.541 -9.57 -8.156 1 98.44 27 GLY B N 1
ATOM 2318 C CA . GLY B 1 27 ? -2.602 -9.07 -7.168 1 98.44 27 GLY B CA 1
ATOM 2319 C C . GLY B 1 27 ? -3.215 -8.047 -6.23 1 98.44 27 GLY B C 1
ATOM 2320 O O . GLY B 1 27 ? -3.889 -7.113 -6.676 1 98.44 27 GLY B O 1
ATOM 2321 N N . ALA B 1 28 ? -2.969 -8.203 -4.969 1 98.69 28 ALA B N 1
ATOM 2322 C CA . ALA B 1 28 ? -3.379 -7.246 -3.945 1 98.69 28 ALA B CA 1
ATOM 2323 C C . ALA B 1 28 ? -2.27 -7.031 -2.92 1 98.69 28 ALA B C 1
ATOM 2325 O O . ALA B 1 28 ? -1.964 -7.93 -2.131 1 98.69 28 ALA B O 1
ATOM 2326 N N . VAL B 1 29 ? -1.774 -5.824 -2.893 1 98.25 29 VAL B N 1
ATOM 2327 C CA . VAL B 1 29 ? -0.632 -5.535 -2.033 1 98.25 29 VAL B CA 1
ATOM 2328 C C . VAL B 1 29 ? -1.114 -4.895 -0.732 1 98.25 29 VAL B C 1
ATOM 2330 O O . VAL B 1 29 ? -0.363 -4.812 0.242 1 98.25 29 VAL B O 1
ATOM 2333 N N . ASN B 1 30 ? -2.355 -4.496 -0.663 1 98.38 30 ASN B N 1
ATOM 2334 C CA . ASN B 1 30 ? -2.969 -3.887 0.512 1 98.38 30 ASN B CA 1
ATOM 2335 C C . ASN B 1 30 ? -4.492 -3.996 0.47 1 98.38 30 ASN B C 1
ATOM 2337 O O . ASN B 1 30 ? -5.051 -4.566 -0.468 1 98.38 30 ASN B O 1
ATOM 2341 N N . ALA B 1 31 ? -5.148 -3.402 1.463 1 98.5 31 ALA B N 1
ATOM 2342 C CA . ALA B 1 31 ? -6.594 -3.553 1.611 1 98.5 31 ALA B CA 1
ATOM 2343 C C . ALA B 1 31 ? -7.34 -2.791 0.52 1 98.5 31 ALA B C 1
ATOM 2345 O O . ALA B 1 31 ? -8.438 -3.184 0.12 1 98.5 31 ALA B O 1
ATOM 2346 N N . LEU B 1 32 ? -6.777 -1.685 -0.005 1 98.38 32 LEU B N 1
ATOM 2347 C CA . LEU B 1 32 ? -7.414 -0.973 -1.109 1 98.38 32 LEU B CA 1
ATOM 2348 C C . LEU B 1 32 ? -7.547 -1.875 -2.332 1 98.38 32 LEU B C 1
ATOM 2350 O O . LEU B 1 32 ? -8.625 -1.958 -2.932 1 98.38 32 LEU B O 1
ATOM 2354 N N . ALA B 1 33 ? -6.457 -2.566 -2.645 1 98.62 33 ALA B N 1
ATOM 2355 C CA . ALA B 1 33 ? -6.449 -3.463 -3.797 1 98.62 33 ALA B CA 1
ATOM 2356 C C . ALA B 1 33 ? -7.402 -4.633 -3.586 1 98.62 33 ALA B C 1
ATOM 2358 O O . ALA B 1 33 ? -8.117 -5.035 -4.512 1 98.62 33 ALA B O 1
ATOM 2359 N N . ALA B 1 34 ? -7.395 -5.172 -2.393 1 98.62 34 ALA B N 1
ATOM 2360 C CA . ALA B 1 34 ? -8.297 -6.277 -2.078 1 98.62 34 ALA B CA 1
ATOM 2361 C C . ALA B 1 34 ? -9.75 -5.852 -2.219 1 98.62 34 ALA B C 1
ATOM 2363 O O . ALA B 1 34 ? -10.578 -6.609 -2.727 1 98.62 34 ALA B O 1
ATOM 2364 N N . HIS B 1 35 ? -10 -4.664 -1.735 1 97.88 35 HIS B N 1
ATOM 2365 C CA . HIS B 1 35 ? -11.336 -4.098 -1.839 1 97.88 35 HIS B CA 1
ATOM 2366 C C . HIS B 1 35 ? -11.781 -3.994 -3.295 1 97.88 35 HIS B C 1
ATOM 2368 O O . HIS B 1 35 ? -12.891 -4.406 -3.643 1 97.88 35 HIS B O 1
ATOM 2374 N N . VAL B 1 36 ? -10.953 -3.527 -4.141 1 97.88 36 VAL B N 1
ATOM 2375 C CA . VAL B 1 36 ? -11.227 -3.387 -5.566 1 97.88 36 VAL B CA 1
ATOM 2376 C C . VAL B 1 36 ? -11.438 -4.766 -6.191 1 97.88 36 VAL B C 1
ATOM 2378 O O . VAL B 1 36 ? -12.344 -4.953 -7.008 1 97.88 36 VAL B O 1
ATOM 2381 N N . ALA B 1 37 ? -10.602 -5.723 -5.84 1 98.12 37 ALA B N 1
ATOM 2382 C CA . ALA B 1 37 ? -10.703 -7.086 -6.359 1 98.12 37 ALA B CA 1
ATOM 2383 C C . ALA B 1 37 ? -12.055 -7.699 -6.039 1 98.12 37 ALA B C 1
ATOM 2385 O O . ALA B 1 37 ? -12.695 -8.305 -6.906 1 98.12 37 ALA B O 1
ATOM 2386 N N . ALA B 1 38 ? -12.461 -7.535 -4.793 1 97.44 38 ALA B N 1
ATOM 2387 C CA . ALA B 1 38 ? -13.75 -8.07 -4.359 1 97.44 38 ALA B CA 1
ATOM 2388 C C . ALA B 1 38 ? -14.906 -7.398 -5.098 1 97.44 38 ALA B C 1
ATOM 2390 O O . ALA B 1 38 ? -15.812 -8.07 -5.59 1 97.44 38 ALA B O 1
ATOM 2391 N N . GLU B 1 39 ? -14.828 -6.078 -5.215 1 95.56 39 GLU B N 1
ATOM 2392 C CA . GLU B 1 39 ? -15.844 -5.312 -5.934 1 95.56 39 GLU B CA 1
ATOM 2393 C C . GLU B 1 39 ? -15.953 -5.766 -7.387 1 95.56 39 GLU B C 1
ATOM 2395 O O . GLU B 1 39 ? -17.047 -5.785 -7.953 1 95.56 39 GLU B O 1
ATOM 2400 N N . ALA B 1 40 ? -14.828 -6.16 -7.93 1 96.06 40 ALA B N 1
ATOM 2401 C CA . ALA B 1 40 ? -14.766 -6.484 -9.352 1 96.06 40 ALA B CA 1
ATOM 2402 C C . ALA B 1 40 ? -15.109 -7.953 -9.594 1 96.06 40 ALA B C 1
ATOM 2404 O O . ALA B 1 40 ? -15.227 -8.391 -10.742 1 96.06 40 ALA B O 1
ATOM 2405 N N . GLY B 1 41 ? -15.18 -8.789 -8.562 1 96.44 41 GLY B N 1
ATOM 2406 C CA . GLY B 1 41 ? -15.664 -10.156 -8.68 1 96.44 41 GLY B CA 1
ATOM 2407 C C . GLY B 1 41 ? -14.555 -11.156 -8.977 1 96.44 41 GLY B C 1
ATOM 2408 O O . GLY B 1 41 ? -14.797 -12.18 -9.617 1 96.44 41 GLY B O 1
ATOM 2409 N N . PHE B 1 42 ? -13.344 -10.898 -8.641 1 97.56 42 PHE B N 1
ATOM 2410 C CA . PHE B 1 42 ? -12.281 -11.898 -8.727 1 97.56 42 PHE B CA 1
ATOM 2411 C C . PHE B 1 42 ? -12.516 -13.023 -7.719 1 97.56 42 PHE B C 1
ATOM 2413 O O . PHE B 1 42 ? -13.273 -12.859 -6.762 1 97.56 42 PHE B O 1
ATOM 2420 N N . ASP B 1 43 ? -11.867 -14.133 -7.941 1 97.62 43 ASP B N 1
ATOM 2421 C CA . ASP B 1 43 ? -12.148 -15.32 -7.148 1 97.62 43 ASP B CA 1
ATOM 2422 C C . ASP B 1 43 ? -11.141 -15.477 -6.008 1 97.62 43 ASP B C 1
ATOM 2424 O O . ASP B 1 43 ? -11.398 -16.188 -5.039 1 97.62 43 ASP B O 1
ATOM 2428 N N . ALA B 1 44 ? -9.977 -14.828 -6.117 1 98.5 44 ALA B N 1
ATOM 2429 C CA . ALA B 1 44 ? -8.891 -14.961 -5.152 1 98.5 44 ALA B CA 1
ATOM 2430 C C . ALA B 1 44 ? -7.93 -13.773 -5.242 1 98.5 44 ALA B C 1
ATOM 2432 O O . ALA B 1 44 ? -7.996 -12.984 -6.188 1 98.5 44 ALA B O 1
ATOM 2433 N N . LEU B 1 45 ? -7.129 -13.641 -4.211 1 98.81 45 LEU B N 1
ATOM 2434 C CA . LEU B 1 45 ? -6.082 -12.625 -4.184 1 98.81 45 LEU B CA 1
ATOM 2435 C C . LEU B 1 45 ? -4.699 -13.266 -4.285 1 98.81 45 LEU B C 1
ATOM 2437 O O . LEU B 1 45 ? -4.488 -14.375 -3.793 1 98.81 45 LEU B O 1
ATOM 2441 N N . TRP B 1 46 ? -3.836 -12.57 -4.941 1 98.81 46 TRP B N 1
ATOM 2442 C CA . TRP B 1 46 ? -2.43 -12.938 -5.086 1 98.81 46 TRP B CA 1
ATOM 2443 C C . TRP B 1 46 ? -1.53 -11.93 -4.375 1 98.81 46 TRP B C 1
ATOM 2445 O O . TRP B 1 46 ? -1.562 -10.742 -4.68 1 98.81 46 TRP B O 1
ATOM 2455 N N . VAL B 1 47 ? -0.81 -12.383 -3.393 1 98.56 47 VAL B N 1
ATOM 2456 C CA . VAL B 1 47 ? 0.212 -11.555 -2.758 1 98.56 47 VAL B CA 1
ATOM 2457 C C . VAL B 1 47 ? 1.567 -11.812 -3.412 1 98.56 47 VAL B C 1
ATOM 2459 O O . VAL B 1 47 ? 2.205 -12.836 -3.148 1 98.56 47 VAL B O 1
ATOM 2462 N N . SER B 1 48 ? 1.964 -10.883 -4.176 1 93.5 48 SER B N 1
ATOM 2463 C CA . SER B 1 48 ? 3.131 -10.961 -5.047 1 93.5 48 SER B CA 1
ATOM 2464 C C . SER B 1 48 ? 4.395 -10.508 -4.328 1 93.5 48 SER B C 1
ATOM 2466 O O . SER B 1 48 ? 4.398 -9.461 -3.674 1 93.5 48 SER B O 1
ATOM 2468 N N . GLY B 1 49 ? 5.457 -11.297 -4.496 1 93.19 49 GLY B N 1
ATOM 2469 C CA . GLY B 1 49 ? 6.734 -10.836 -3.975 1 93.19 49 GLY B CA 1
ATOM 2470 C C . GLY B 1 49 ? 7.172 -9.508 -4.559 1 93.19 49 GLY B C 1
ATOM 2471 O O . GLY B 1 49 ? 7.641 -8.633 -3.83 1 93.19 49 GLY B O 1
ATOM 2472 N N . LEU B 1 50 ? 6.992 -9.336 -5.832 1 93.12 50 LEU B N 1
ATOM 2473 C CA . LEU B 1 50 ? 7.367 -8.102 -6.504 1 93.12 50 LEU B CA 1
ATOM 2474 C C . LEU B 1 50 ? 6.57 -6.922 -5.953 1 93.12 50 LEU B C 1
ATOM 2476 O O . LEU B 1 50 ? 7.145 -5.883 -5.613 1 93.12 50 LEU B O 1
ATOM 2480 N N . GLU B 1 51 ? 5.238 -7.055 -5.852 1 96.44 51 GLU B N 1
ATOM 2481 C CA . GLU B 1 51 ? 4.391 -5.953 -5.406 1 96.44 51 GLU B CA 1
ATOM 2482 C C . GLU B 1 51 ? 4.727 -5.543 -3.975 1 96.44 51 GLU B C 1
ATOM 2484 O O . GLU B 1 51 ? 4.816 -4.352 -3.668 1 96.44 51 GLU B O 1
ATOM 2489 N N . VAL B 1 52 ? 4.914 -6.547 -3.129 1 97.69 52 VAL B N 1
ATOM 2490 C CA . VAL B 1 52 ? 5.188 -6.258 -1.725 1 97.69 52 VAL B CA 1
ATOM 2491 C C . VAL B 1 52 ? 6.574 -5.637 -1.585 1 97.69 52 VAL B C 1
ATOM 2493 O O . VAL B 1 52 ? 6.762 -4.691 -0.82 1 97.69 52 VAL B O 1
ATOM 2496 N N . SER B 1 53 ? 7.551 -6.164 -2.326 1 96.19 53 SER B N 1
ATOM 2497 C CA . SER B 1 53 ? 8.883 -5.574 -2.314 1 96.19 53 SER B CA 1
ATOM 2498 C C . SER B 1 53 ? 8.852 -4.117 -2.764 1 96.19 53 SER B C 1
ATOM 2500 O O . SER B 1 53 ? 9.391 -3.24 -2.088 1 96.19 53 SER B O 1
ATOM 2502 N N . ALA B 1 54 ? 8.18 -3.859 -3.861 1 96.56 54 ALA B N 1
ATOM 2503 C CA . ALA B 1 54 ? 8.086 -2.504 -4.398 1 96.56 54 ALA B CA 1
ATOM 2504 C C . ALA B 1 54 ? 7.418 -1.562 -3.402 1 96.56 54 ALA B C 1
ATOM 2506 O O . ALA B 1 54 ? 7.91 -0.459 -3.152 1 96.56 54 ALA B O 1
ATOM 2507 N N . ALA B 1 55 ? 6.336 -1.991 -2.818 1 97.69 55 ALA B N 1
ATOM 2508 C CA . ALA B 1 55 ? 5.602 -1.173 -1.854 1 97.69 55 ALA B CA 1
ATOM 2509 C C . ALA B 1 55 ? 6.449 -0.901 -0.613 1 97.69 55 ALA B C 1
ATOM 2511 O O . ALA B 1 55 ? 6.254 0.108 0.07 1 97.69 55 ALA B O 1
ATOM 2512 N N . SER B 1 56 ? 7.402 -1.788 -0.343 1 97.25 56 SER B N 1
ATOM 2513 C CA . SER B 1 56 ? 8.242 -1.675 0.842 1 97.25 56 SER B CA 1
ATOM 2514 C C . SER B 1 56 ? 9.547 -0.947 0.524 1 97.25 56 SER B C 1
ATOM 2516 O O . SER B 1 56 ? 10.383 -0.741 1.409 1 97.25 56 SER B O 1
ATOM 2518 N N . GLY B 1 57 ? 9.727 -0.615 -0.73 1 96.81 57 GLY B N 1
ATOM 2519 C CA . GLY B 1 57 ? 10.969 0.024 -1.131 1 96.81 57 GLY B CA 1
ATOM 2520 C C . GLY B 1 57 ? 12.156 -0.921 -1.125 1 96.81 57 GLY B C 1
ATOM 2521 O O . GLY B 1 57 ? 13.273 -0.517 -0.811 1 96.81 57 GLY B O 1
ATOM 2522 N N . LEU B 1 58 ? 11.93 -2.17 -1.381 1 95.69 58 LEU B N 1
ATOM 2523 C CA . LEU B 1 58 ? 12.953 -3.211 -1.363 1 95.69 58 LEU B CA 1
ATOM 2524 C C . LEU B 1 58 ? 13.086 -3.865 -2.734 1 95.69 58 LEU B C 1
ATOM 2526 O O . LEU B 1 58 ? 12.133 -3.867 -3.521 1 95.69 58 LEU B O 1
ATOM 2530 N N . PRO B 1 59 ? 14.273 -4.363 -3.084 1 91.88 59 PRO B N 1
ATOM 2531 C CA . PRO B 1 59 ? 14.391 -5.137 -4.32 1 91.88 59 PRO B CA 1
ATOM 2532 C C . PRO B 1 59 ? 13.656 -6.477 -4.254 1 91.88 59 PRO B C 1
ATOM 2534 O O . PRO B 1 59 ? 13.555 -7.074 -3.178 1 91.88 59 PRO B O 1
ATOM 2537 N N . ASP B 1 60 ? 13.086 -6.914 -5.32 1 90.44 60 ASP B N 1
ATOM 2538 C CA . ASP B 1 60 ? 12.5 -8.242 -5.406 1 90.44 60 ASP B CA 1
ATOM 2539 C C . ASP B 1 60 ? 13.578 -9.32 -5.523 1 90.44 60 ASP B C 1
ATOM 2541 O O . ASP B 1 60 ? 13.781 -9.883 -6.598 1 90.44 60 ASP B O 1
ATOM 2545 N N . ALA B 1 61 ? 14.203 -9.602 -4.441 1 87.38 61 ALA B N 1
ATOM 2546 C CA . ALA B 1 61 ? 15.398 -10.43 -4.398 1 87.38 61 ALA B CA 1
ATOM 2547 C C . ALA B 1 61 ? 15.43 -11.273 -3.127 1 87.38 61 ALA B C 1
ATOM 2549 O O . ALA B 1 61 ? 16.484 -11.406 -2.486 1 87.38 61 ALA B O 1
ATOM 2550 N N . ASN B 1 62 ? 14.344 -11.703 -2.742 1 86 62 ASN B N 1
ATOM 2551 C CA . ASN B 1 62 ? 14.219 -12.617 -1.606 1 86 62 ASN B CA 1
ATOM 2552 C C . ASN B 1 62 ? 14.562 -11.914 -0.292 1 86 62 ASN B C 1
ATOM 2554 O O . ASN B 1 62 ? 15.172 -12.516 0.593 1 86 62 ASN B O 1
ATOM 2558 N N . VAL B 1 63 ? 14.266 -10.711 -0.208 1 89.12 63 VAL B N 1
ATOM 2559 C CA . VAL B 1 63 ? 14.609 -10.008 1.025 1 89.12 63 VAL B CA 1
ATOM 2560 C C . VAL B 1 63 ? 13.383 -9.953 1.938 1 89.12 63 VAL B C 1
ATOM 2562 O O . VAL B 1 63 ? 13.5 -9.641 3.127 1 89.12 63 VAL B O 1
ATOM 2565 N N . LEU B 1 64 ? 12.219 -10.281 1.418 1 93.62 64 LEU B N 1
ATOM 2566 C CA . LEU B 1 64 ? 11.023 -10.344 2.246 1 93.62 64 LEU B CA 1
ATOM 2567 C C . LEU B 1 64 ? 11.023 -11.594 3.117 1 93.62 64 LEU B C 1
ATOM 2569 O O . LEU B 1 64 ? 11.43 -12.664 2.666 1 93.62 64 LEU B O 1
ATOM 2573 N N . GLY B 1 65 ? 10.594 -11.523 4.285 1 93.94 65 GLY B N 1
ATOM 2574 C CA . GLY B 1 65 ? 10.375 -12.656 5.164 1 93.94 65 GLY B CA 1
ATOM 2575 C C . GLY B 1 65 ? 8.906 -12.977 5.371 1 93.94 65 GLY B C 1
ATOM 2576 O O . GLY B 1 65 ? 8.031 -12.289 4.848 1 93.94 65 GLY B O 1
ATOM 2577 N N . PRO B 1 66 ? 8.688 -14.078 6.125 1 95.5 66 PRO B N 1
ATOM 2578 C CA . PRO B 1 66 ? 7.297 -14.5 6.336 1 95.5 66 PRO B CA 1
ATOM 2579 C C . PRO B 1 66 ? 6.465 -13.43 7.043 1 95.5 66 PRO B C 1
ATOM 2581 O O . PRO B 1 66 ? 5.266 -13.305 6.785 1 95.5 66 PRO B O 1
ATOM 2584 N N . ARG B 1 67 ? 7.105 -12.594 7.855 1 94.62 67 ARG B N 1
ATOM 2585 C CA . ARG B 1 67 ? 6.355 -11.578 8.594 1 94.62 67 ARG B CA 1
ATOM 2586 C C . ARG B 1 67 ? 5.891 -10.461 7.668 1 94.62 67 ARG B C 1
ATOM 2588 O O . ARG B 1 67 ? 4.785 -9.938 7.82 1 94.62 67 ARG B O 1
ATOM 2595 N N . ASP B 1 68 ? 6.801 -10.07 6.742 1 96.69 68 ASP B N 1
ATOM 2596 C CA . ASP B 1 68 ? 6.422 -9.062 5.758 1 96.69 68 ASP B CA 1
ATOM 2597 C C . ASP B 1 68 ? 5.156 -9.477 5.012 1 96.69 68 ASP B C 1
ATOM 2599 O O . ASP B 1 68 ? 4.223 -8.68 4.879 1 96.69 68 ASP B O 1
ATOM 2603 N N . LEU B 1 69 ? 5.125 -10.711 4.625 1 98.12 69 LEU B N 1
ATOM 2604 C CA . LEU B 1 69 ? 4.016 -11.219 3.828 1 98.12 69 LEU B CA 1
ATOM 2605 C C . LEU B 1 69 ? 2.789 -11.461 4.699 1 98.12 69 LEU B C 1
ATOM 2607 O O . LEU B 1 69 ? 1.659 -11.219 4.273 1 98.12 69 LEU B O 1
ATOM 2611 N N . SER B 1 70 ? 2.998 -11.891 5.957 1 98.06 70 SER B N 1
ATOM 2612 C CA . SER B 1 70 ? 1.898 -12.156 6.879 1 98.06 70 SER B CA 1
ATOM 2613 C C . SER B 1 70 ? 1.12 -10.883 7.188 1 98.06 70 SER B C 1
ATOM 2615 O O . SER B 1 70 ? -0.108 -10.906 7.289 1 98.06 70 SER B O 1
ATOM 2617 N N . ASP B 1 71 ? 1.816 -9.797 7.312 1 97.06 71 ASP B N 1
ATOM 2618 C CA . ASP B 1 71 ? 1.162 -8.523 7.582 1 97.06 71 ASP B CA 1
ATOM 2619 C C . ASP B 1 71 ? 0.223 -8.133 6.441 1 97.06 71 ASP B C 1
ATOM 2621 O O . ASP B 1 71 ? -0.876 -7.629 6.676 1 97.06 71 ASP B O 1
ATOM 2625 N N . VAL B 1 72 ? 0.648 -8.375 5.219 1 98.38 72 VAL B N 1
ATOM 2626 C CA . VAL B 1 72 ? -0.194 -8.094 4.062 1 98.38 72 VAL B CA 1
ATOM 2627 C C . VAL B 1 72 ? -1.422 -9 4.082 1 98.38 72 VAL B C 1
ATOM 2629 O O . VAL B 1 72 ? -2.555 -8.523 3.969 1 98.38 72 VAL B O 1
ATOM 2632 N N . VAL B 1 73 ? -1.225 -10.266 4.324 1 98.44 73 VAL B N 1
ATOM 2633 C CA . VAL B 1 73 ? -2.314 -11.234 4.336 1 98.44 73 VAL B CA 1
ATOM 2634 C C . VAL B 1 73 ? -3.357 -10.828 5.375 1 98.44 73 VAL B C 1
ATOM 2636 O O . VAL B 1 73 ? -4.559 -10.852 5.098 1 98.44 73 VAL B O 1
ATOM 2639 N N . ALA B 1 74 ? -2.904 -10.438 6.512 1 97.31 74 ALA B N 1
ATOM 2640 C CA . ALA B 1 74 ? -3.809 -10.031 7.586 1 97.31 74 ALA B CA 1
ATOM 2641 C C . ALA B 1 74 ? -4.645 -8.828 7.176 1 97.31 74 ALA B C 1
ATOM 2643 O O . ALA B 1 74 ? -5.852 -8.781 7.426 1 97.31 74 ALA B O 1
ATOM 2644 N N . SER B 1 75 ? -4.023 -7.875 6.582 1 97.62 75 SER B N 1
ATOM 2645 C CA . SER B 1 75 ? -4.723 -6.668 6.145 1 97.62 75 SER B CA 1
ATOM 2646 C C . SER B 1 75 ? -5.809 -6.996 5.125 1 97.62 75 SER B C 1
ATOM 2648 O O . SER B 1 75 ? -6.91 -6.449 5.184 1 97.62 75 SER B O 1
ATOM 2650 N N . LEU B 1 76 ? -5.473 -7.879 4.191 1 98.44 76 LEU B N 1
ATOM 2651 C CA . LEU B 1 76 ? -6.438 -8.273 3.172 1 98.44 76 LEU B CA 1
ATOM 2652 C C . LEU B 1 76 ? -7.633 -8.984 3.801 1 98.44 76 LEU B C 1
ATOM 2654 O O . LEU B 1 76 ? -8.781 -8.727 3.43 1 98.44 76 LEU B O 1
ATOM 2658 N N . GLY B 1 77 ? -7.406 -9.836 4.746 1 96.88 77 GLY B N 1
ATOM 2659 C CA . GLY B 1 77 ? -8.445 -10.617 5.395 1 96.88 77 GLY B CA 1
ATOM 2660 C C . GLY B 1 77 ? -9.43 -9.773 6.176 1 96.88 77 GLY B C 1
ATOM 2661 O O . GLY B 1 77 ? -10.531 -10.227 6.5 1 96.88 77 GLY B O 1
ATOM 2662 N N . ARG B 1 78 ? -9.086 -8.539 6.473 1 96.31 78 ARG B N 1
ATOM 2663 C CA . ARG B 1 78 ? -9.961 -7.648 7.223 1 96.31 78 ARG B CA 1
ATOM 2664 C C . ARG B 1 78 ? -11.102 -7.125 6.348 1 96.31 78 ARG B C 1
ATOM 2666 O O . ARG B 1 78 ? -12.133 -6.691 6.855 1 96.31 78 ARG B O 1
ATOM 2673 N N . VAL B 1 79 ? -10.875 -7.219 4.965 1 97.19 79 VAL B N 1
ATOM 2674 C CA . VAL B 1 79 ? -11.82 -6.461 4.152 1 97.19 79 VAL B CA 1
ATOM 2675 C C . VAL B 1 79 ? -12.508 -7.391 3.158 1 97.19 79 VAL B C 1
ATOM 2677 O O . VAL B 1 79 ? -13.438 -6.984 2.457 1 97.19 79 VAL B O 1
ATOM 2680 N N . THR B 1 80 ? -12.094 -8.648 3.064 1 96.56 80 THR B N 1
ATOM 2681 C CA . THR B 1 80 ? -12.719 -9.578 2.129 1 96.56 80 THR B CA 1
ATOM 2682 C C . THR B 1 80 ? -12.555 -11.016 2.605 1 96.56 80 THR B C 1
ATOM 2684 O O . THR B 1 80 ? -11.664 -11.32 3.404 1 96.56 80 THR B O 1
ATOM 2687 N N . GLU B 1 81 ? -13.383 -11.875 2.115 1 96.06 81 GLU B N 1
ATOM 2688 C CA . GLU B 1 81 ? -13.312 -13.297 2.426 1 96.06 81 GLU B CA 1
ATOM 2689 C C . GLU B 1 81 ? -12.656 -14.078 1.293 1 96.06 81 GLU B C 1
ATOM 2691 O O . GLU B 1 81 ? -12.57 -15.312 1.344 1 96.06 81 GLU B O 1
ATOM 2696 N N . LEU B 1 82 ? -12.172 -13.398 0.26 1 97.88 82 LEU B N 1
ATOM 2697 C CA . LEU B 1 82 ? -11.5 -14.07 -0.842 1 97.88 82 LEU B CA 1
ATOM 2698 C C . LEU B 1 82 ? -10.273 -14.836 -0.343 1 97.88 82 LEU B C 1
ATOM 2700 O O . LEU B 1 82 ? -9.547 -14.352 0.52 1 97.88 82 LEU B O 1
ATOM 2704 N N . PRO B 1 83 ? -10.07 -16.062 -0.834 1 98.44 83 PRO B N 1
ATOM 2705 C CA . PRO B 1 83 ? -8.836 -16.75 -0.48 1 98.44 83 PRO B CA 1
ATOM 2706 C C . PRO B 1 83 ? -7.586 -16.031 -0.967 1 98.44 83 PRO B C 1
ATOM 2708 O O . PRO B 1 83 ? -7.59 -15.445 -2.055 1 98.44 83 PRO B O 1
ATOM 2711 N N . VAL B 1 84 ? -6.527 -16.047 -0.146 1 98.69 84 VAL B N 1
ATOM 2712 C CA . VAL B 1 84 ? -5.277 -15.367 -0.464 1 98.69 84 VAL B CA 1
ATOM 2713 C C . VAL B 1 84 ? -4.199 -16.391 -0.815 1 98.69 84 VAL B C 1
ATOM 2715 O O . VAL B 1 84 ? -3.92 -17.297 -0.03 1 98.69 84 VAL B O 1
ATOM 2718 N N . ILE B 1 85 ? -3.625 -16.266 -2.016 1 98.88 85 ILE B N 1
ATOM 2719 C CA . ILE B 1 85 ? -2.486 -17.047 -2.479 1 98.88 85 ILE B CA 1
ATOM 2720 C C . ILE B 1 85 ? -1.205 -16.234 -2.348 1 98.88 85 ILE B C 1
ATOM 2722 O O . ILE B 1 85 ? -1.108 -15.133 -2.893 1 98.88 85 ILE B O 1
ATOM 2726 N N . VAL B 1 86 ? -0.221 -16.781 -1.661 1 98.75 86 VAL B N 1
ATOM 2727 C CA . VAL B 1 86 ? 0.984 -16 -1.392 1 98.75 86 VAL B CA 1
ATOM 2728 C C . VAL B 1 86 ? 2.162 -16.578 -2.164 1 98.75 86 VAL B C 1
ATOM 2730 O O . VAL B 1 86 ? 2.455 -17.781 -2.049 1 98.75 86 VAL B O 1
ATOM 2733 N N . ASP B 1 87 ? 2.801 -15.766 -2.947 1 98.25 87 ASP B N 1
ATOM 2734 C CA . ASP B 1 87 ? 4.07 -16.125 -3.578 1 98.25 87 ASP B CA 1
ATOM 2735 C C . ASP B 1 87 ? 5.215 -16.078 -2.57 1 98.25 87 ASP B C 1
ATOM 2737 O O . ASP B 1 87 ? 5.547 -15.008 -2.047 1 98.25 87 ASP B O 1
ATOM 2741 N N . ILE B 1 88 ? 5.863 -17.156 -2.363 1 97.44 88 ILE B N 1
ATOM 2742 C CA . ILE B 1 88 ? 6.922 -17.156 -1.359 1 97.44 88 ILE B CA 1
ATOM 2743 C C . ILE B 1 88 ? 8.266 -17.406 -2.031 1 97.44 88 ILE B C 1
ATOM 2745 O O . ILE B 1 88 ? 9.219 -17.859 -1.383 1 97.44 88 ILE B O 1
ATOM 2749 N N . ASP B 1 89 ? 8.281 -17.172 -3.361 1 95.38 89 ASP B N 1
ATOM 2750 C CA . ASP B 1 89 ? 9.492 -17.344 -4.148 1 95.38 89 ASP B CA 1
ATOM 2751 C C . ASP B 1 89 ? 10.078 -18.734 -3.955 1 95.38 89 ASP B C 1
ATOM 2753 O O . ASP B 1 89 ? 9.383 -19.734 -4.145 1 95.38 89 ASP B O 1
ATOM 2757 N N . ASN B 1 90 ? 11.352 -18.812 -3.607 1 95.19 90 ASN B N 1
ATOM 2758 C CA . ASN B 1 90 ? 11.969 -20.109 -3.371 1 95.19 90 ASN B CA 1
ATOM 2759 C C . ASN B 1 90 ? 11.969 -20.469 -1.888 1 95.19 90 ASN B C 1
ATOM 2761 O O . ASN B 1 90 ? 12.695 -21.375 -1.463 1 95.19 90 ASN B O 1
ATOM 2765 N N . ALA B 1 91 ? 11.258 -19.703 -1.074 1 95 91 ALA B N 1
ATOM 2766 C CA . ALA B 1 91 ? 11.062 -19.922 0.358 1 95 91 ALA B CA 1
ATOM 2767 C C . ALA B 1 91 ? 12.398 -19.922 1.099 1 95 91 ALA B C 1
ATOM 2769 O O . ALA B 1 91 ? 12.625 -20.781 1.966 1 95 91 ALA B O 1
ATOM 2770 N N . GLY B 1 92 ? 13.273 -19.031 0.682 1 90.81 92 GLY B N 1
ATOM 2771 C CA . GLY B 1 92 ? 14.539 -18.922 1.384 1 90.81 92 GLY B CA 1
ATOM 2772 C C . GLY B 1 92 ? 15.523 -20.016 1.029 1 90.81 92 GLY B C 1
ATOM 2773 O O . GLY B 1 92 ? 16.625 -20.062 1.567 1 90.81 92 GLY B O 1
ATOM 2774 N N . GLY B 1 93 ? 15.125 -21.016 0.286 1 91.5 93 GLY B N 1
ATOM 2775 C CA . GLY B 1 93 ? 16.047 -21.969 -0.302 1 91.5 93 GLY B CA 1
ATOM 2776 C C . GLY B 1 93 ? 16.266 -23.188 0.573 1 91.5 93 GLY B C 1
ATOM 2777 O O . GLY B 1 93 ? 17.25 -23.922 0.39 1 91.5 93 GLY B O 1
ATOM 2778 N N . SER B 1 94 ? 15.414 -23.438 1.585 1 93.31 94 SER B N 1
ATOM 2779 C CA . SER B 1 94 ? 15.57 -24.625 2.418 1 93.31 94 SER B CA 1
ATOM 2780 C C . SER B 1 94 ? 14.219 -25.172 2.875 1 93.31 94 SER B C 1
ATOM 2782 O O . SER B 1 94 ? 13.211 -24.453 2.826 1 93.31 94 SER B O 1
ATOM 2784 N N . GLY B 1 95 ? 14.266 -26.438 3.281 1 95 95 GLY B N 1
ATOM 2785 C CA . GLY B 1 95 ? 13.062 -27.047 3.832 1 95 95 GLY B CA 1
ATOM 2786 C C . GLY B 1 95 ? 12.586 -26.375 5.102 1 95 95 GLY B C 1
ATOM 2787 O O . GLY B 1 95 ? 11.383 -26.203 5.297 1 95 95 GLY B O 1
ATOM 2788 N N . ARG B 1 96 ? 13.492 -25.969 5.922 1 95.31 96 ARG B N 1
ATOM 2789 C CA . ARG B 1 96 ? 13.141 -25.359 7.195 1 95.31 96 ARG B CA 1
ATOM 2790 C C . ARG B 1 96 ? 12.5 -23.984 6.98 1 95.31 96 ARG B C 1
ATOM 2792 O O . ARG B 1 96 ? 11.539 -23.641 7.664 1 95.31 96 ARG B O 1
ATOM 2799 N N . THR B 1 97 ? 13.047 -23.266 6.055 1 96.12 97 THR B N 1
ATOM 2800 C CA . THR B 1 97 ? 12.453 -21.953 5.777 1 96.12 97 THR B CA 1
ATOM 2801 C C . THR B 1 97 ? 11.078 -22.125 5.121 1 96.12 97 THR B C 1
ATOM 2803 O O . THR B 1 97 ? 10.164 -21.344 5.398 1 96.12 97 THR B O 1
ATOM 2806 N N . ALA B 1 98 ? 10.961 -23.125 4.34 1 97.62 98 ALA B N 1
ATOM 2807 C CA . ALA B 1 98 ? 9.656 -23.391 3.736 1 97.62 98 ALA B CA 1
ATOM 2808 C C . ALA B 1 98 ? 8.609 -23.703 4.801 1 97.62 98 ALA B C 1
ATOM 2810 O O . ALA B 1 98 ? 7.473 -23.234 4.719 1 97.62 98 ALA B O 1
ATOM 2811 N N . GLU B 1 99 ? 9.008 -24.422 5.793 1 97.81 99 GLU B N 1
ATOM 2812 C CA . GLU B 1 99 ? 8.117 -24.734 6.91 1 97.81 99 GLU B CA 1
ATOM 2813 C C . GLU B 1 99 ? 7.688 -23.469 7.645 1 97.81 99 GLU B C 1
ATOM 2815 O O . GLU B 1 99 ? 6.516 -23.328 8 1 97.81 99 GLU B O 1
ATOM 2820 N N . ARG B 1 100 ? 8.609 -22.672 7.816 1 97.56 100 ARG B N 1
ATOM 2821 C CA . ARG B 1 100 ? 8.32 -21.438 8.531 1 97.56 100 ARG B CA 1
ATOM 2822 C C . ARG B 1 100 ? 7.332 -20.578 7.746 1 97.56 100 ARG B C 1
ATOM 2824 O O . ARG B 1 100 ? 6.371 -20.047 8.312 1 97.56 100 ARG B O 1
ATOM 2831 N N . PHE B 1 101 ? 7.59 -20.375 6.461 1 97.94 101 PHE B N 1
ATOM 2832 C CA . PHE B 1 101 ? 6.648 -19.641 5.625 1 97.94 101 PHE B CA 1
ATOM 2833 C C . PHE B 1 101 ? 5.254 -20.25 5.711 1 97.94 101 PHE B C 1
ATOM 2835 O O . PHE B 1 101 ? 4.273 -19.531 5.938 1 97.94 101 PHE B O 1
ATOM 2842 N N . ALA B 1 102 ? 5.199 -21.547 5.598 1 97.94 102 ALA B N 1
ATOM 2843 C CA . ALA B 1 102 ? 3.912 -22.234 5.625 1 97.94 102 ALA B CA 1
ATOM 2844 C C . ALA B 1 102 ? 3.184 -21.984 6.941 1 97.94 102 ALA B C 1
ATOM 2846 O O . ALA B 1 102 ? 2.006 -21.625 6.949 1 97.94 102 ALA B O 1
ATOM 2847 N N . TYR B 1 103 ? 3.889 -22.156 8.016 1 97.38 103 TYR B N 1
ATOM 2848 C CA . TYR B 1 103 ? 3.301 -22.016 9.336 1 97.38 103 TYR B CA 1
ATOM 2849 C C . TYR B 1 103 ? 2.795 -20.594 9.562 1 97.38 103 TYR B C 1
ATOM 2851 O O . TYR B 1 103 ? 1.631 -20.391 9.914 1 97.38 103 TYR B O 1
ATOM 2859 N N . ASP B 1 104 ? 3.613 -19.641 9.359 1 97.81 104 ASP B N 1
ATOM 2860 C CA . ASP B 1 104 ? 3.283 -18.25 9.648 1 97.81 104 ASP B CA 1
ATOM 2861 C C . ASP B 1 104 ? 2.176 -17.734 8.734 1 97.81 104 ASP B C 1
ATOM 2863 O O . ASP B 1 104 ? 1.267 -17.031 9.172 1 97.81 104 ASP B O 1
ATOM 2867 N N . LEU B 1 105 ? 2.232 -18.078 7.469 1 98.06 105 LEU B N 1
ATOM 2868 C CA . LEU B 1 105 ? 1.253 -17.578 6.512 1 98.06 105 LEU B CA 1
ATOM 2869 C C . LEU B 1 105 ? -0.1 -18.25 6.715 1 98.06 105 LEU B C 1
ATOM 2871 O O . LEU B 1 105 ? -1.145 -17.609 6.562 1 98.06 105 LEU B O 1
ATOM 2875 N N . MET B 1 106 ? -0.077 -19.531 7.055 1 97.62 106 MET B N 1
ATOM 2876 C CA . MET B 1 106 ? -1.327 -20.203 7.406 1 97.62 106 MET B CA 1
ATOM 2877 C C . MET B 1 106 ? -1.991 -19.516 8.602 1 97.62 106 MET B C 1
ATOM 2879 O O . MET B 1 106 ? -3.193 -19.25 8.578 1 97.62 106 MET B O 1
ATOM 2883 N N . ARG B 1 107 ? -1.225 -19.172 9.594 1 96.19 107 ARG B N 1
ATOM 2884 C CA . ARG B 1 107 ? -1.741 -18.516 10.789 1 96.19 107 ARG B CA 1
ATOM 2885 C C . ARG B 1 107 ? -2.256 -17.109 10.469 1 96.19 107 ARG B C 1
ATOM 2887 O O . ARG B 1 107 ? -3.211 -16.641 11.094 1 96.19 107 ARG B O 1
ATOM 2894 N N . ALA B 1 108 ? -1.667 -16.516 9.484 1 97.44 108 ALA B N 1
ATOM 2895 C CA . ALA B 1 108 ? -2.074 -15.164 9.086 1 97.44 108 ALA B CA 1
ATOM 2896 C C . ALA B 1 108 ? -3.369 -15.195 8.281 1 97.44 108 ALA B C 1
ATOM 2898 O O . ALA B 1 108 ? -4.008 -14.156 8.078 1 97.44 108 ALA B O 1
ATOM 2899 N N . GLY B 1 109 ? -3.717 -16.422 7.715 1 97.38 109 GLY B N 1
ATOM 2900 C CA . GLY B 1 109 ? -4.988 -16.547 7.023 1 97.38 109 GLY B CA 1
ATOM 2901 C C . GLY B 1 109 ? -4.832 -16.859 5.547 1 97.38 109 GLY B C 1
ATOM 2902 O O . GLY B 1 109 ? -5.805 -16.812 4.793 1 97.38 109 GLY B O 1
ATOM 2903 N N . ALA B 1 110 ? -3.631 -17.188 5.113 1 98.38 110 ALA B N 1
ATOM 2904 C CA . ALA B 1 110 ? -3.424 -17.562 3.717 1 98.38 110 ALA B CA 1
ATOM 2905 C C . ALA B 1 110 ? -4.141 -18.875 3.393 1 98.38 110 ALA B C 1
ATOM 2907 O O . ALA B 1 110 ? -4.207 -19.766 4.23 1 98.38 110 ALA B O 1
ATOM 2908 N N . ALA B 1 111 ? -4.637 -18.906 2.189 1 98.5 111 ALA B N 1
ATOM 2909 C CA . ALA B 1 111 ? -5.289 -20.141 1.722 1 98.5 111 ALA B CA 1
ATOM 2910 C C . ALA B 1 111 ? -4.32 -21 0.93 1 98.5 111 ALA B C 1
ATOM 2912 O O . ALA B 1 111 ? -4.535 -22.219 0.784 1 98.5 111 ALA B O 1
ATOM 2913 N N . ALA B 1 112 ? -3.305 -20.391 0.427 1 98.75 112 ALA B N 1
ATOM 2914 C CA . ALA B 1 112 ? -2.361 -21.109 -0.424 1 98.75 112 ALA B CA 1
ATOM 2915 C C . ALA B 1 112 ? -0.994 -20.422 -0.423 1 98.75 112 ALA B C 1
ATOM 2917 O O . ALA B 1 112 ? -0.887 -19.234 -0.124 1 98.75 112 ALA B O 1
ATOM 2918 N N . VAL B 1 113 ? 0.021 -21.188 -0.762 1 98.69 113 VAL B N 1
ATOM 2919 C CA . VAL B 1 113 ? 1.351 -20.656 -1.053 1 98.69 113 VAL B CA 1
ATOM 2920 C C . VAL B 1 113 ? 1.825 -21.172 -2.41 1 98.69 113 VAL B C 1
ATOM 2922 O O . VAL B 1 113 ? 1.427 -22.266 -2.844 1 98.69 113 VAL B O 1
ATOM 2925 N N . CYS B 1 114 ? 2.557 -20.391 -3.074 1 98.75 114 CYS B N 1
ATOM 2926 C CA . CYS B 1 114 ? 3.242 -20.766 -4.305 1 98.75 114 CYS B CA 1
ATOM 2927 C C . CYS B 1 114 ? 4.754 -20.75 -4.113 1 98.75 114 CYS B C 1
ATOM 2929 O O . CYS B 1 114 ? 5.34 -19.703 -3.818 1 98.75 114 CYS B O 1
ATOM 2931 N N . VAL B 1 115 ? 5.379 -21.844 -4.273 1 98.19 115 VAL B N 1
ATOM 2932 C CA . VAL B 1 115 ? 6.82 -21.969 -4.094 1 98.19 115 VAL B CA 1
ATOM 2933 C C . VAL B 1 115 ? 7.48 -22.297 -5.43 1 98.19 115 VAL B C 1
ATOM 2935 O O . VAL B 1 115 ? 6.957 -23.109 -6.203 1 98.19 115 VAL B O 1
ATOM 2938 N N . GLU B 1 116 ? 8.586 -21.641 -5.688 1 97.5 116 GLU B N 1
ATOM 2939 C CA . GLU B 1 116 ? 9.195 -21.828 -7 1 97.5 116 GLU B CA 1
ATOM 2940 C C . GLU B 1 116 ? 10.57 -22.484 -6.887 1 97.5 116 GLU B C 1
ATOM 2942 O O . GLU B 1 116 ? 11.164 -22.5 -5.809 1 97.5 116 GLU B O 1
ATOM 2947 N N . ASP B 1 117 ? 11.109 -22.938 -8.008 1 97.12 117 ASP B N 1
ATOM 2948 C CA . ASP B 1 117 ? 12.344 -23.719 -7.992 1 97.12 117 ASP B CA 1
ATOM 2949 C C . ASP B 1 117 ? 13.523 -22.906 -8.516 1 97.12 117 ASP B C 1
ATOM 2951 O O . ASP B 1 117 ? 14.461 -23.453 -9.094 1 97.12 117 ASP B O 1
ATOM 2955 N N . SER B 1 118 ? 13.422 -21.578 -8.352 1 93.5 118 SER B N 1
ATOM 2956 C CA . SER B 1 118 ? 14.602 -20.766 -8.633 1 93.5 118 SER B CA 1
ATOM 2957 C C . SER B 1 118 ? 15.688 -20.984 -7.578 1 93.5 118 SER B C 1
ATOM 2959 O O . SER B 1 118 ? 15.383 -21.25 -6.414 1 93.5 118 SER B O 1
ATOM 2961 N N . ALA B 1 119 ? 16.922 -20.859 -8.062 1 88.12 119 ALA B N 1
ATOM 2962 C CA . ALA B 1 119 ? 18.031 -20.984 -7.113 1 88.12 119 ALA B CA 1
ATOM 2963 C C . ALA B 1 119 ? 18.109 -19.766 -6.195 1 88.12 119 ALA B C 1
ATOM 2965 O O . ALA B 1 119 ? 17.703 -18.656 -6.574 1 88.12 119 ALA B O 1
ATOM 2966 N N . TYR B 1 120 ? 18.672 -19.969 -5.031 1 78.5 120 TYR B N 1
ATOM 2967 C CA . TYR B 1 120 ? 18.891 -18.875 -4.094 1 78.5 120 TYR B CA 1
ATOM 2968 C C . TYR B 1 120 ? 20.234 -18.203 -4.344 1 78.5 120 TYR B C 1
ATOM 2970 O O . TYR B 1 120 ? 21.25 -18.875 -4.555 1 78.5 120 TYR B O 1
ATOM 2978 N N . PRO B 1 121 ? 20.328 -16.812 -4.293 1 74.5 121 PRO B N 1
ATOM 2979 C CA . PRO B 1 121 ? 19.203 -15.875 -4.195 1 74.5 121 PRO B CA 1
ATOM 2980 C C . PRO B 1 121 ? 18.453 -15.719 -5.516 1 74.5 121 PRO B C 1
ATOM 2982 O O . PRO B 1 121 ? 19.031 -15.906 -6.59 1 74.5 121 PRO B O 1
ATOM 2985 N N . LYS B 1 122 ? 17.156 -15.422 -5.289 1 75.88 122 LYS B N 1
ATOM 2986 C CA . LYS B 1 122 ? 16.328 -15.375 -6.48 1 75.88 122 LYS B CA 1
ATOM 2987 C C . LYS B 1 122 ? 16.609 -14.125 -7.309 1 75.88 122 LYS B C 1
ATOM 2989 O O . LYS B 1 122 ? 17.141 -13.133 -6.789 1 75.88 122 LYS B O 1
ATOM 2994 N N . CYS B 1 123 ? 16.266 -14.25 -8.516 1 75.19 123 CYS B N 1
ATOM 2995 C CA . CYS B 1 123 ? 16.156 -13.117 -9.4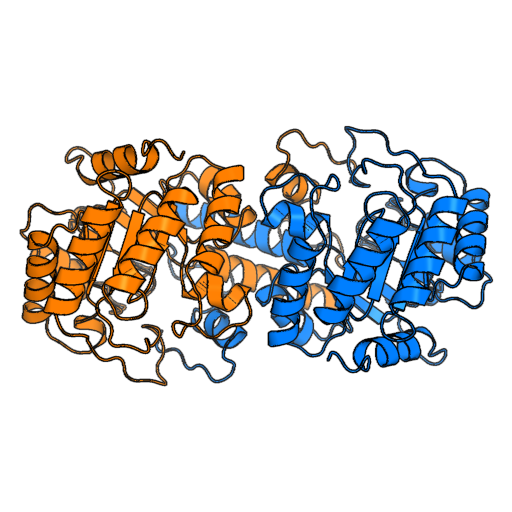3 1 75.19 123 CYS B CA 1
ATOM 2996 C C . CYS B 1 123 ? 14.75 -13.031 -10.016 1 75.19 123 CYS B C 1
ATOM 2998 O O . CYS B 1 123 ? 14.164 -14.047 -10.391 1 75.19 123 CYS B O 1
ATOM 3000 N N . ASN B 1 124 ? 14.188 -11.812 -9.953 1 78.19 124 ASN B N 1
ATOM 3001 C CA . ASN B 1 124 ? 12.875 -11.648 -10.57 1 78.19 124 ASN B CA 1
ATOM 3002 C C . ASN B 1 124 ? 12.852 -12.203 -11.992 1 78.19 124 ASN B C 1
ATOM 3004 O O . ASN B 1 124 ? 13.805 -12.008 -12.75 1 78.19 124 ASN B O 1
ATOM 3008 N N . SER B 1 125 ? 11.766 -12.75 -12.367 1 77.81 125 SER B N 1
ATOM 3009 C CA . SER B 1 125 ? 11.656 -13.438 -13.656 1 77.81 125 SER B CA 1
ATOM 3010 C C . SER B 1 125 ? 11.742 -12.453 -14.812 1 77.81 125 SER B C 1
ATOM 3012 O O . SER B 1 125 ? 12.023 -12.852 -15.953 1 77.81 125 SER B O 1
ATOM 3014 N N . PHE B 1 126 ? 11.516 -11.234 -14.516 1 79.5 126 PHE B N 1
ATOM 3015 C CA . PHE B 1 126 ? 11.516 -10.234 -15.578 1 79.5 126 PHE B CA 1
ATOM 3016 C C . PHE B 1 126 ? 12.773 -9.383 -15.516 1 79.5 126 PHE B C 1
ATOM 3018 O O . PHE B 1 126 ? 12.922 -8.422 -16.281 1 79.5 126 PHE B O 1
ATOM 3025 N N . ALA B 1 127 ? 13.695 -9.758 -14.625 1 75 127 ALA B N 1
ATOM 3026 C CA . ALA B 1 127 ? 14.953 -9.023 -14.531 1 75 127 ALA B CA 1
ATOM 3027 C C . ALA B 1 127 ? 15.906 -9.406 -15.656 1 75 127 ALA B C 1
ATOM 3029 O O . ALA B 1 127 ? 16.172 -10.594 -15.875 1 75 127 ALA B O 1
ATOM 3030 N N . ALA B 1 128 ? 16.312 -8.414 -16.328 1 73.81 128 ALA B N 1
ATOM 3031 C CA . ALA B 1 128 ? 17.25 -8.664 -17.422 1 73.81 128 ALA B CA 1
ATOM 3032 C C . ALA B 1 128 ? 18.688 -8.461 -16.969 1 73.81 128 ALA B C 1
ATOM 3034 O O . ALA B 1 128 ? 19.625 -8.844 -17.672 1 73.81 128 ALA B O 1
ATOM 3035 N N . HIS B 1 129 ? 18.844 -8.047 -15.852 1 66.88 129 HIS B N 1
ATOM 3036 C CA . HIS B 1 129 ? 20.172 -7.676 -15.422 1 66.88 129 HIS B CA 1
ATOM 3037 C C . HIS B 1 129 ? 20.812 -8.781 -14.578 1 66.88 129 HIS B C 1
ATOM 3039 O O . HIS B 1 129 ? 21.938 -8.625 -14.086 1 66.88 129 HIS B O 1
ATOM 3045 N N . ARG B 1 130 ? 20.109 -9.852 -14.438 1 67.75 130 ARG B N 1
ATOM 3046 C CA . ARG B 1 130 ? 20.641 -10.992 -13.688 1 67.75 130 ARG B CA 1
ATOM 3047 C C . ARG B 1 130 ? 20.156 -12.305 -14.281 1 67.75 130 ARG B C 1
ATOM 3049 O O . ARG B 1 130 ? 19.016 -12.406 -14.727 1 67.75 130 ARG B O 1
ATOM 3056 N N . ALA B 1 131 ? 21.016 -13.227 -14.219 1 74.5 131 ALA B N 1
ATOM 3057 C CA . ALA B 1 131 ? 20.609 -14.547 -14.703 1 74.5 131 ALA B CA 1
ATOM 3058 C C . ALA B 1 131 ? 19.953 -15.359 -13.594 1 74.5 131 ALA B C 1
ATOM 3060 O O . ALA B 1 131 ? 20.344 -15.266 -12.422 1 74.5 131 ALA B O 1
ATOM 3061 N N . GLN B 1 132 ? 18.922 -16.031 -14.016 1 80.81 132 GLN B N 1
ATOM 3062 C CA . GLN B 1 132 ? 18.234 -16.938 -13.086 1 80.81 132 GLN B CA 1
ATOM 3063 C C . GLN B 1 132 ? 18.703 -18.375 -13.281 1 80.81 132 GLN B C 1
ATOM 3065 O O . GLN B 1 132 ? 18.875 -18.828 -14.414 1 80.81 132 GLN B O 1
ATOM 3070 N N . SER B 1 133 ? 18.969 -19.031 -12.164 1 88.62 133 SER B N 1
ATOM 3071 C CA . SER B 1 133 ? 19.297 -20.453 -12.18 1 88.62 133 SER B CA 1
ATOM 3072 C C . SER B 1 133 ? 18.25 -21.25 -11.414 1 88.62 133 SER B C 1
ATOM 3074 O O . SER B 1 133 ? 17.484 -20.703 -10.633 1 88.62 133 SER B O 1
ATOM 3076 N N . LEU B 1 134 ? 18.25 -22.531 -11.758 1 94.94 134 LEU B N 1
ATOM 3077 C CA . LEU B 1 134 ? 17.281 -23.422 -11.125 1 94.94 134 LEU B CA 1
ATOM 3078 C C . LEU B 1 134 ? 17.906 -24.109 -9.914 1 94.94 134 LEU B C 1
ATOM 3080 O O . LEU B 1 134 ? 19.094 -24.469 -9.938 1 94.94 134 LEU B O 1
ATOM 3084 N N . ALA B 1 135 ? 17.125 -24.266 -8.906 1 94.94 135 ALA B N 1
ATOM 3085 C CA . ALA B 1 135 ? 17.5 -25.141 -7.805 1 94.94 135 ALA B CA 1
ATOM 3086 C C . ALA B 1 135 ? 17.359 -26.609 -8.203 1 94.94 135 ALA B C 1
ATOM 3088 O O . ALA B 1 135 ? 16.734 -26.922 -9.219 1 94.94 135 ALA B O 1
ATOM 3089 N N . ASP B 1 136 ? 17.938 -27.422 -7.383 1 95.31 136 ASP B N 1
ATOM 3090 C CA . ASP B 1 136 ? 17.719 -28.859 -7.555 1 95.31 136 ASP B CA 1
ATOM 3091 C C . ASP B 1 136 ? 16.234 -29.203 -7.453 1 95.31 136 ASP B C 1
ATOM 3093 O O . ASP B 1 136 ? 15.531 -28.703 -6.578 1 95.31 136 ASP B O 1
ATOM 3097 N N . ARG B 1 137 ? 15.828 -30.047 -8.406 1 96.75 137 ARG B N 1
ATOM 3098 C CA . ARG B 1 137 ? 14.445 -30.5 -8.43 1 96.75 137 ARG B CA 1
ATOM 3099 C C . ARG B 1 137 ? 14.047 -31.109 -7.094 1 96.75 137 ARG B C 1
ATOM 3101 O O . ARG B 1 137 ? 12.938 -30.891 -6.602 1 96.75 137 ARG B O 1
ATOM 3108 N N . ASP B 1 138 ? 14.938 -31.844 -6.508 1 97.62 138 ASP B N 1
ATOM 3109 C CA . ASP B 1 138 ? 14.648 -32.562 -5.262 1 97.62 138 ASP B CA 1
ATOM 3110 C C . ASP B 1 138 ? 14.43 -31.562 -4.113 1 97.62 138 ASP B C 1
ATOM 3112 O O . ASP B 1 138 ? 13.695 -31.859 -3.172 1 97.62 138 ASP B O 1
ATOM 3116 N N . LEU B 1 139 ? 15.055 -30.484 -4.176 1 97.38 139 LEU B N 1
ATOM 3117 C CA . LEU B 1 139 ? 14.852 -29.484 -3.135 1 97.38 139 LEU B CA 1
ATOM 3118 C C . LEU B 1 139 ? 13.406 -29 -3.123 1 97.38 139 LEU B C 1
ATOM 3120 O O . LEU B 1 139 ? 12.781 -28.906 -2.062 1 97.38 139 LEU B O 1
ATOM 3124 N N . LEU B 1 140 ? 12.875 -28.641 -4.273 1 98.06 140 LEU B N 1
ATOM 3125 C CA . LEU B 1 140 ? 11.492 -28.188 -4.301 1 98.06 140 LEU B CA 1
ATOM 3126 C C . LEU B 1 140 ? 10.539 -29.297 -3.893 1 98.06 140 LEU B C 1
ATOM 3128 O O . LEU B 1 140 ? 9.539 -29.062 -3.217 1 98.06 140 LEU B O 1
ATOM 3132 N N . CYS B 1 141 ? 10.867 -30.547 -4.316 1 98.56 141 CYS B N 1
ATOM 3133 C CA . CYS B 1 141 ? 10.062 -31.672 -3.863 1 98.56 141 CYS B CA 1
ATOM 3134 C C . CYS B 1 141 ? 10.047 -31.75 -2.342 1 98.56 141 CYS B C 1
ATOM 3136 O O . CYS B 1 141 ? 8.984 -31.938 -1.736 1 98.56 141 CYS B O 1
ATOM 3138 N N . GLU B 1 142 ? 11.172 -31.609 -1.784 1 98.25 142 GLU B N 1
ATOM 3139 C CA . GLU B 1 142 ? 11.281 -31.625 -0.329 1 98.25 142 GLU B CA 1
ATOM 3140 C C . GLU B 1 142 ? 10.477 -30.484 0.296 1 98.25 142 GLU B C 1
ATOM 3142 O O . GLU B 1 142 ? 9.766 -30.688 1.283 1 98.25 142 GLU B O 1
ATOM 3147 N N . GLN B 1 143 ? 10.617 -29.297 -0.222 1 98.38 143 GLN B N 1
ATOM 3148 C CA . GLN B 1 143 ? 9.898 -28.125 0.293 1 98.38 143 GLN B CA 1
ATOM 3149 C C . GLN B 1 143 ? 8.391 -28.328 0.213 1 98.38 143 GLN B C 1
ATOM 3151 O O . GLN B 1 143 ? 7.668 -28.047 1.168 1 98.38 143 GLN B O 1
ATOM 3156 N N . VAL B 1 144 ? 7.934 -28.844 -0.9 1 98.62 144 VAL B N 1
ATOM 3157 C CA . VAL B 1 144 ? 6.512 -29.141 -1.067 1 98.62 144 VAL B CA 1
ATOM 3158 C C . VAL B 1 144 ? 6.055 -30.125 0.003 1 98.62 144 VAL B C 1
ATOM 3160 O O . VAL B 1 144 ? 5.047 -29.891 0.672 1 98.62 144 VAL B O 1
ATOM 3163 N N . GLY B 1 145 ? 6.82 -31.172 0.161 1 98.12 145 GLY B N 1
ATOM 3164 C CA . GLY B 1 145 ? 6.496 -32.156 1.181 1 98.12 145 GLY B CA 1
ATOM 3165 C C . GLY B 1 145 ? 6.457 -31.578 2.58 1 98.12 145 GLY B C 1
ATOM 3166 O O . GLY B 1 145 ? 5.559 -31.891 3.365 1 98.12 145 GLY B O 1
ATOM 3167 N N . ARG B 1 146 ? 7.355 -30.734 2.896 1 97.88 146 ARG B N 1
ATOM 3168 C CA . ARG B 1 146 ? 7.445 -30.141 4.223 1 97.88 146 ARG B CA 1
ATOM 3169 C C . ARG B 1 146 ? 6.305 -29.156 4.461 1 97.88 146 ARG B C 1
ATOM 3171 O O . ARG B 1 146 ? 5.766 -29.078 5.566 1 97.88 146 ARG B O 1
ATOM 3178 N N . ILE B 1 147 ? 5.969 -28.375 3.443 1 98.31 147 ILE B N 1
ATOM 3179 C CA . ILE B 1 147 ? 4.828 -27.484 3.547 1 98.31 147 ILE B CA 1
ATOM 3180 C C . ILE B 1 147 ? 3.557 -28.281 3.82 1 98.31 147 ILE B C 1
ATOM 3182 O O . ILE B 1 147 ? 2.771 -27.922 4.703 1 98.31 147 ILE B O 1
ATOM 3186 N N . ARG B 1 148 ? 3.395 -29.375 3.154 1 96.94 148 ARG B N 1
ATOM 3187 C CA . ARG B 1 148 ? 2.227 -30.234 3.332 1 96.94 148 ARG B CA 1
ATOM 3188 C C . ARG B 1 148 ? 2.176 -30.812 4.746 1 96.94 148 ARG B C 1
ATOM 3190 O O . ARG B 1 148 ? 1.111 -30.844 5.367 1 96.94 148 ARG B O 1
ATOM 3197 N N . LYS B 1 149 ? 3.275 -31.234 5.172 1 96.56 149 LYS B N 1
ATOM 3198 C CA . LYS B 1 149 ? 3.336 -31.797 6.52 1 96.56 149 LYS B CA 1
ATOM 3199 C C . LYS B 1 149 ? 3 -30.75 7.57 1 96.56 149 LYS B C 1
ATOM 3201 O O . LYS B 1 149 ? 2.299 -31.031 8.547 1 96.56 149 LYS B O 1
ATOM 3206 N N . THR B 1 150 ? 3.498 -29.594 7.391 1 96.25 150 THR B N 1
ATOM 3207 C CA . THR B 1 150 ? 3.338 -28.5 8.344 1 96.25 150 THR B CA 1
ATOM 3208 C C . THR B 1 150 ? 1.904 -27.984 8.328 1 96.25 150 THR B C 1
ATOM 3210 O O . THR B 1 150 ? 1.315 -27.75 9.391 1 96.25 150 THR B O 1
ATOM 3213 N N . ALA B 1 151 ? 1.298 -27.844 7.117 1 94.25 151 ALA B N 1
ATOM 3214 C CA . ALA B 1 151 ? 0.038 -27.109 6.98 1 94.25 151 ALA B CA 1
ATOM 3215 C C . ALA B 1 151 ? -1.14 -28.078 6.852 1 94.25 151 ALA B C 1
ATOM 3217 O O . ALA B 1 151 ? -2.295 -27.672 7.027 1 94.25 151 ALA B O 1
ATOM 3218 N N . GLY B 1 152 ? -0.886 -29.328 6.496 1 92.94 152 GLY B N 1
ATOM 3219 C CA . GLY B 1 152 ? -1.979 -30.234 6.191 1 92.94 152 GLY B CA 1
ATOM 3220 C C . GLY B 1 152 ? -2.92 -29.703 5.125 1 92.94 152 GLY B C 1
ATOM 3221 O O . GLY B 1 152 ? -2.477 -29.281 4.055 1 92.94 152 GLY B O 1
ATOM 3222 N N . ASP B 1 153 ? -4.215 -29.672 5.5 1 93.12 153 ASP B N 1
ATOM 3223 C CA . ASP B 1 153 ? -5.207 -29.188 4.547 1 93.12 153 ASP B CA 1
ATOM 3224 C C . ASP B 1 153 ? -5.453 -27.688 4.719 1 93.12 153 ASP B C 1
ATOM 3226 O O . ASP B 1 153 ? -6.332 -27.125 4.066 1 93.12 153 ASP B O 1
ATOM 3230 N N . GLY B 1 154 ? -4.613 -27.141 5.566 1 96.12 154 GLY B N 1
ATOM 3231 C CA . GLY B 1 154 ? -4.816 -25.734 5.871 1 96.12 154 GLY B CA 1
ATOM 3232 C C . GLY B 1 154 ? -4.262 -24.797 4.809 1 96.12 154 GLY B C 1
ATOM 3233 O O . GLY B 1 154 ? -4.543 -23.609 4.816 1 96.12 154 GLY B O 1
ATOM 3234 N N . LEU B 1 155 ? -3.463 -25.344 3.838 1 97.5 155 LEU B N 1
ATOM 3235 C CA . LEU B 1 155 ? -2.93 -24.594 2.705 1 97.5 155 LEU B CA 1
ATOM 3236 C C . LEU B 1 155 ? -3.008 -25.406 1.425 1 97.5 155 LEU B C 1
ATOM 3238 O O . LEU B 1 155 ? -2.721 -26.609 1.435 1 97.5 155 LEU B O 1
ATOM 3242 N N . VAL B 1 156 ? -3.379 -24.766 0.423 1 98.31 156 VAL B N 1
ATOM 3243 C CA . VAL B 1 156 ? -3.115 -25.281 -0.913 1 98.31 156 VAL B CA 1
ATOM 3244 C C . VAL B 1 156 ? -1.668 -25 -1.304 1 98.31 156 VAL B C 1
ATOM 3246 O O . VAL B 1 156 ? -1.161 -23.891 -1.068 1 98.31 156 VAL B O 1
ATOM 3249 N N . VAL B 1 157 ? -0.995 -26 -1.876 1 98.62 157 VAL B N 1
ATOM 3250 C CA . VAL B 1 157 ? 0.396 -25.812 -2.279 1 98.62 157 VAL B CA 1
ATOM 3251 C C . VAL B 1 157 ? 0.491 -25.781 -3.803 1 98.62 157 VAL B C 1
ATOM 3253 O O . VAL B 1 157 ? 0.204 -26.766 -4.477 1 98.62 157 VAL B O 1
ATOM 3256 N N . VAL B 1 158 ? 0.887 -24.609 -4.324 1 98.81 158 VAL B N 1
ATOM 3257 C CA . VAL B 1 158 ? 1.195 -24.469 -5.742 1 98.81 158 VAL B CA 1
ATOM 3258 C C . VAL B 1 158 ? 2.703 -24.562 -5.957 1 98.81 158 VAL B C 1
ATOM 3260 O O . VAL B 1 158 ? 3.475 -23.812 -5.348 1 98.81 158 VAL B O 1
ATOM 3263 N N . ALA B 1 159 ? 3.104 -25.469 -6.738 1 98.81 159 ALA B N 1
ATOM 3264 C CA . ALA B 1 159 ? 4.516 -25.578 -7.094 1 98.81 159 ALA B CA 1
ATOM 3265 C C . ALA B 1 159 ? 4.785 -24.938 -8.453 1 98.81 159 ALA B C 1
ATOM 3267 O O . ALA B 1 159 ? 4.09 -25.234 -9.43 1 98.81 159 ALA B O 1
ATOM 3268 N N . ARG B 1 160 ? 5.785 -24.094 -8.484 1 98.69 160 ARG B N 1
ATOM 3269 C CA . ARG B 1 160 ? 6.121 -23.328 -9.68 1 98.69 160 ARG B CA 1
ATOM 3270 C C . ARG B 1 160 ? 7.5 -23.703 -10.203 1 98.69 160 ARG B C 1
ATOM 3272 O O . ARG B 1 160 ? 8.469 -23.75 -9.438 1 98.69 160 ARG B O 1
ATOM 3279 N N . THR B 1 161 ? 7.57 -24 -11.484 1 98.5 161 THR B N 1
ATOM 3280 C CA . THR B 1 161 ? 8.891 -24.203 -12.086 1 98.5 161 THR B CA 1
ATOM 3281 C C . THR B 1 161 ? 9.25 -23.016 -12.984 1 98.5 161 THR B C 1
ATOM 3283 O O . THR B 1 161 ? 8.414 -22.531 -13.75 1 98.5 161 THR B O 1
ATOM 3286 N N . GLU B 1 162 ? 10.469 -22.625 -12.836 1 97 162 GLU B N 1
ATOM 3287 C CA . GLU B 1 162 ? 11.047 -21.531 -13.617 1 97 162 GLU B CA 1
ATOM 3288 C C . GLU B 1 162 ? 11.906 -22.062 -14.758 1 97 162 GLU B C 1
ATOM 3290 O O . GLU B 1 162 ? 12.75 -21.359 -15.297 1 97 162 GLU B O 1
ATOM 3295 N N . ALA B 1 163 ? 11.703 -23.312 -15.133 1 97.38 163 ALA B N 1
ATOM 3296 C CA . ALA B 1 163 ? 12.547 -23.984 -16.109 1 97.38 163 ALA B CA 1
ATOM 3297 C C . ALA B 1 163 ? 12.562 -23.219 -17.438 1 97.38 163 ALA B C 1
ATOM 3299 O O . ALA B 1 163 ? 13.625 -22.969 -18 1 97.38 163 ALA B O 1
ATOM 3300 N N . LEU B 1 164 ? 11.414 -22.797 -17.906 1 96.31 164 LEU B N 1
ATOM 3301 C CA . LEU B 1 164 ? 11.352 -22.094 -19.188 1 96.31 164 LEU B CA 1
ATOM 3302 C C . LEU B 1 164 ? 11.969 -20.703 -19.078 1 96.31 164 LEU B C 1
ATOM 3304 O O . LEU B 1 164 ? 12.586 -20.219 -20.031 1 96.31 164 LEU B O 1
ATOM 3308 N N . ILE B 1 165 ? 11.836 -20.094 -17.922 1 93.31 165 ILE B N 1
ATOM 3309 C CA . ILE B 1 165 ? 12.445 -18.781 -17.672 1 93.31 165 ILE B CA 1
ATOM 3310 C C . ILE B 1 165 ? 13.969 -18.922 -17.672 1 93.31 165 ILE B C 1
ATOM 3312 O O . ILE B 1 165 ? 14.672 -18.031 -18.172 1 93.31 165 ILE B O 1
ATOM 3316 N N . ALA B 1 166 ? 14.445 -20.031 -17.172 1 93.12 166 ALA B N 1
ATOM 3317 C CA . ALA B 1 166 ? 15.883 -20.281 -17.047 1 93.12 166 ALA B CA 1
ATOM 3318 C C . ALA B 1 166 ? 16.453 -20.828 -18.359 1 93.12 166 ALA B C 1
ATOM 3320 O O . ALA B 1 166 ? 17.625 -21.172 -18.438 1 93.12 166 ALA B O 1
ATOM 3321 N N . GLY B 1 167 ? 15.641 -21.031 -19.375 1 93.06 167 GLY B N 1
ATOM 3322 C CA . GLY B 1 167 ? 16.125 -21.391 -20.703 1 93.06 167 GLY B CA 1
ATOM 3323 C C . GLY B 1 167 ? 16.031 -22.875 -20.984 1 93.06 167 GLY B C 1
ATOM 3324 O O . GLY B 1 167 ? 16.5 -23.344 -22.031 1 93.06 167 GLY B O 1
ATOM 3325 N N . GLU B 1 168 ? 15.453 -23.656 -20.078 1 96.12 168 GLU B N 1
ATOM 3326 C CA . GLU B 1 168 ? 15.25 -25.078 -20.328 1 96.12 168 GLU B CA 1
ATOM 3327 C C . GLU B 1 168 ? 14.117 -25.297 -21.328 1 96.12 168 GLU B C 1
ATOM 3329 O O . GLU B 1 168 ? 13.367 -24.375 -21.641 1 96.12 168 GLU B O 1
ATOM 3334 N N . ASP B 1 169 ? 14.008 -26.547 -21.797 1 97.25 169 ASP B N 1
ATOM 3335 C CA . ASP B 1 169 ? 13 -26.844 -22.812 1 97.25 169 ASP B CA 1
ATOM 3336 C C . ASP B 1 169 ? 11.703 -27.344 -22.156 1 97.25 169 ASP B C 1
ATOM 3338 O O . ASP B 1 169 ? 11.641 -27.516 -20.938 1 97.25 169 ASP B O 1
ATOM 3342 N N . MET B 1 170 ? 10.695 -27.578 -22.969 1 98.12 170 MET B N 1
ATOM 3343 C CA . MET B 1 170 ? 9.359 -27.969 -22.516 1 98.12 170 MET B CA 1
ATOM 3344 C C . MET B 1 170 ? 9.398 -29.328 -21.828 1 98.12 170 MET B C 1
ATOM 3346 O O . MET B 1 170 ? 8.719 -29.531 -20.828 1 98.12 170 MET B O 1
ATOM 3350 N N . THR B 1 171 ? 10.188 -30.188 -22.359 1 98.06 171 THR B N 1
ATOM 3351 C CA . THR B 1 171 ? 10.289 -31.516 -21.781 1 98.06 171 THR B CA 1
ATOM 3352 C C . THR B 1 171 ? 10.797 -31.453 -20.344 1 98.06 171 THR B C 1
ATOM 3354 O O . THR B 1 171 ? 10.234 -32.094 -19.453 1 98.06 171 THR B O 1
ATOM 3357 N N . THR B 1 172 ? 11.789 -30.672 -20.125 1 98.12 172 THR B N 1
ATOM 3358 C CA . THR B 1 172 ? 12.352 -30.5 -18.797 1 98.12 172 THR B CA 1
ATOM 3359 C C . THR B 1 172 ? 11.336 -29.859 -17.859 1 98.12 172 THR B C 1
ATOM 3361 O O . THR B 1 172 ? 11.18 -30.281 -16.719 1 98.12 172 THR B O 1
ATOM 3364 N N . ALA B 1 173 ? 10.672 -28.859 -18.344 1 98.56 173 ALA B N 1
ATOM 3365 C CA . ALA B 1 173 ? 9.672 -28.156 -17.547 1 98.56 173 ALA B CA 1
ATOM 3366 C C . ALA B 1 173 ? 8.562 -29.109 -17.094 1 98.56 173 ALA B C 1
ATOM 3368 O O . ALA B 1 173 ? 8.188 -29.125 -15.922 1 98.56 173 ALA B O 1
ATOM 3369 N N . ILE B 1 174 ? 8.117 -29.922 -18.047 1 98.56 174 ILE B N 1
ATOM 3370 C CA . ILE B 1 174 ? 7.031 -30.859 -17.75 1 98.56 174 ILE B CA 1
ATOM 3371 C C . ILE B 1 174 ? 7.516 -31.922 -16.766 1 98.56 174 ILE B C 1
ATOM 3373 O O . ILE B 1 174 ? 6.805 -32.281 -15.828 1 98.56 174 ILE B O 1
ATOM 3377 N N . ALA B 1 175 ? 8.711 -32.406 -16.922 1 98.44 175 ALA B N 1
ATOM 3378 C CA . ALA B 1 175 ? 9.258 -33.406 -16.016 1 98.44 175 ALA B CA 1
ATOM 3379 C C . ALA B 1 175 ? 9.359 -32.875 -14.594 1 98.44 175 ALA B C 1
ATOM 3381 O O . ALA B 1 175 ? 9.031 -33.594 -13.641 1 98.44 175 ALA B O 1
ATOM 3382 N N . ARG B 1 176 ? 9.82 -31.719 -14.43 1 98.69 176 ARG B N 1
ATOM 3383 C CA . ARG B 1 176 ? 9.906 -31.094 -13.109 1 98.69 176 ARG B CA 1
ATOM 3384 C C . ARG B 1 176 ? 8.516 -30.922 -12.5 1 98.69 176 ARG B C 1
ATOM 3386 O O . ARG B 1 176 ? 8.305 -31.234 -11.328 1 98.69 176 ARG B O 1
ATOM 3393 N N . ALA B 1 177 ? 7.645 -30.406 -13.305 1 98.75 177 ALA B N 1
ATOM 3394 C CA . ALA B 1 177 ? 6.273 -30.203 -12.844 1 98.75 177 ALA B CA 1
ATOM 3395 C C . ALA B 1 177 ? 5.656 -31.5 -12.344 1 98.75 177 ALA B C 1
ATOM 3397 O O . ALA B 1 177 ? 5.004 -31.531 -11.297 1 98.75 177 ALA B O 1
ATOM 3398 N N . GLU B 1 178 ? 5.902 -32.594 -13.109 1 98.56 178 GLU B N 1
ATOM 3399 C CA . GLU B 1 178 ? 5.383 -33.906 -12.711 1 98.56 178 GLU B CA 1
ATOM 3400 C C . GLU B 1 178 ? 5.973 -34.344 -11.383 1 98.56 178 GLU B C 1
ATOM 3402 O O . GLU B 1 178 ? 5.262 -34.906 -10.531 1 98.56 178 GLU B O 1
ATOM 3407 N N . ALA B 1 179 ? 7.234 -34.125 -11.195 1 98.56 179 ALA B N 1
ATOM 3408 C CA . ALA B 1 179 ? 7.891 -34.469 -9.945 1 98.56 179 ALA B CA 1
ATOM 3409 C C . ALA B 1 179 ? 7.273 -33.719 -8.773 1 98.56 179 ALA B C 1
ATOM 3411 O O . ALA B 1 179 ? 7.086 -34.281 -7.688 1 98.56 179 ALA B O 1
ATOM 3412 N N . TYR B 1 180 ? 6.965 -32.469 -8.977 1 98.62 180 TYR B N 1
ATOM 3413 C CA . TYR B 1 180 ? 6.383 -31.641 -7.922 1 98.62 180 TYR B CA 1
ATOM 3414 C C . TYR B 1 180 ? 4.961 -32.094 -7.609 1 98.62 180 TYR B C 1
ATOM 3416 O O . TYR B 1 180 ? 4.547 -32.094 -6.445 1 98.62 180 TYR B O 1
ATOM 3424 N N . ALA B 1 181 ? 4.207 -32.438 -8.633 1 98.25 181 ALA B N 1
ATOM 3425 C CA . ALA B 1 181 ? 2.875 -33 -8.43 1 98.25 181 ALA B CA 1
ATOM 3426 C C . ALA B 1 181 ? 2.941 -34.281 -7.605 1 98.25 181 ALA B C 1
ATOM 3428 O O . ALA B 1 181 ? 2.176 -34.469 -6.656 1 98.25 181 ALA B O 1
ATOM 3429 N N . ASP B 1 182 ? 3.865 -35.125 -7.957 1 97.94 182 ASP B N 1
ATOM 3430 C CA . ASP B 1 182 ? 4.035 -36.406 -7.254 1 97.94 182 ASP B CA 1
ATOM 3431 C C . ASP B 1 182 ? 4.453 -36.156 -5.805 1 97.94 182 ASP B C 1
ATOM 3433 O O . ASP B 1 182 ? 4.141 -36.969 -4.926 1 97.94 182 ASP B O 1
ATOM 3437 N N . ALA B 1 183 ? 5.141 -35.031 -5.582 1 97.94 183 ALA B N 1
ATOM 3438 C CA . ALA B 1 183 ? 5.609 -34.719 -4.242 1 97.94 183 ALA B CA 1
ATOM 3439 C C . ALA B 1 183 ? 4.465 -34.188 -3.375 1 97.94 183 ALA B C 1
ATOM 3441 O O . ALA B 1 183 ? 4.617 -34.031 -2.16 1 97.94 183 ALA B O 1
ATOM 3442 N N . GLY B 1 184 ? 3.348 -33.875 -4.031 1 97 184 GLY B N 1
ATOM 3443 C CA . GLY B 1 184 ? 2.184 -33.5 -3.234 1 97 184 GLY B CA 1
ATOM 3444 C C . GLY B 1 184 ? 1.645 -32.125 -3.545 1 97 184 GLY B C 1
ATOM 3445 O O . GLY B 1 184 ? 0.779 -31.609 -2.83 1 97 184 GLY B O 1
ATOM 3446 N N . ALA B 1 185 ? 2.105 -31.438 -4.566 1 98.25 185 ALA B N 1
ATOM 3447 C CA . ALA B 1 185 ? 1.549 -30.156 -4.953 1 98.25 185 ALA B CA 1
ATOM 3448 C C . ALA B 1 185 ? 0.081 -30.281 -5.348 1 98.25 185 ALA B C 1
ATOM 3450 O O . ALA B 1 185 ? -0.308 -31.25 -6.012 1 98.25 185 ALA B O 1
ATOM 3451 N N . ASP B 1 186 ? -0.754 -29.281 -4.914 1 97.75 186 ASP B N 1
ATOM 3452 C CA . ASP B 1 186 ? -2.176 -29.266 -5.242 1 97.75 186 ASP B CA 1
ATOM 3453 C C . ASP B 1 186 ? -2.416 -28.656 -6.625 1 97.75 186 ASP B C 1
ATOM 3455 O O . ASP B 1 186 ? -3.461 -28.891 -7.234 1 97.75 186 ASP B O 1
ATOM 3459 N N . ALA B 1 187 ? -1.498 -27.875 -7.09 1 98.44 187 ALA B N 1
ATOM 3460 C CA . ALA B 1 187 ? -1.54 -27.219 -8.398 1 98.44 187 ALA B CA 1
ATOM 3461 C C . ALA B 1 187 ? -0.132 -26.953 -8.922 1 98.44 187 ALA B C 1
ATOM 3463 O O . ALA B 1 187 ? 0.827 -26.906 -8.148 1 98.44 187 ALA B O 1
ATOM 3464 N N . ILE B 1 188 ? -0.049 -26.75 -10.25 1 98.81 188 ILE B N 1
ATOM 3465 C CA . ILE B 1 188 ? 1.251 -26.594 -10.891 1 98.81 188 ILE B CA 1
ATOM 3466 C C . ILE B 1 188 ? 1.259 -25.312 -11.727 1 98.81 188 ILE B C 1
ATOM 3468 O O . ILE B 1 188 ? 0.318 -25.047 -12.477 1 98.81 188 ILE B O 1
ATOM 3472 N N . LEU B 1 189 ? 2.268 -24.5 -11.523 1 98.81 189 LEU B N 1
ATOM 3473 C CA . LEU B 1 189 ? 2.541 -23.328 -12.344 1 98.81 189 LEU B CA 1
ATOM 3474 C C . LEU B 1 189 ? 3.838 -23.5 -13.125 1 98.81 189 LEU B C 1
ATOM 3476 O O . LEU B 1 189 ? 4.922 -23.547 -12.539 1 98.81 189 LEU B O 1
ATOM 3480 N N . ILE B 1 190 ? 3.732 -23.625 -14.422 1 98.5 190 ILE B N 1
ATOM 3481 C CA . ILE B 1 190 ? 4.895 -23.547 -15.297 1 98.5 190 ILE B CA 1
ATOM 3482 C C . ILE B 1 190 ? 5 -22.141 -15.891 1 98.5 190 ILE B C 1
ATOM 3484 O O . ILE B 1 190 ? 4.234 -21.781 -16.781 1 98.5 190 ILE B O 1
ATOM 3488 N N . HIS B 1 191 ? 5.918 -21.391 -15.414 1 96.88 191 HIS B N 1
ATOM 3489 C CA . HIS B 1 191 ? 5.992 -19.969 -15.742 1 96.88 191 HIS B CA 1
ATOM 3490 C C . HIS B 1 191 ? 6.543 -19.75 -17.141 1 96.88 191 HIS B C 1
ATOM 3492 O O . HIS B 1 191 ? 7.477 -20.438 -17.562 1 96.88 191 HIS B O 1
ATOM 3498 N N . SER B 1 192 ? 5.93 -18.906 -17.859 1 95.88 192 SER B N 1
ATOM 3499 C CA . SER B 1 192 ? 6.359 -18.516 -19.203 1 95.88 192 SER B CA 1
ATOM 3500 C C . SER B 1 192 ? 6.348 -17 -19.375 1 95.88 192 SER B C 1
ATOM 3502 O O . SER B 1 192 ? 5.441 -16.328 -18.891 1 95.88 192 SER B O 1
ATOM 3504 N N . LYS B 1 193 ? 7.34 -16.5 -20.047 1 93 193 LYS B N 1
ATOM 3505 C CA . LYS B 1 193 ? 7.363 -15.078 -20.375 1 93 193 LYS B CA 1
ATOM 3506 C C . LYS B 1 193 ? 7.246 -14.859 -21.875 1 93 193 LYS B C 1
ATOM 3508 O O . LYS B 1 193 ? 7.531 -13.773 -22.375 1 93 193 LYS B O 1
ATOM 3513 N N . ASP B 1 194 ? 6.867 -15.93 -22.594 1 94.81 194 ASP B N 1
ATOM 3514 C CA . ASP B 1 194 ? 6.637 -15.82 -24.031 1 94.81 194 ASP B CA 1
ATOM 3515 C C . ASP B 1 194 ? 5.469 -14.883 -24.328 1 94.81 194 ASP B C 1
ATOM 3517 O O . ASP B 1 194 ? 4.316 -15.203 -24.047 1 94.81 194 ASP B O 1
ATOM 3521 N N . ALA B 1 195 ? 5.703 -13.828 -25.016 1 92.44 195 ALA B N 1
ATOM 3522 C CA . ALA B 1 195 ? 4.73 -12.758 -25.203 1 92.44 195 ALA B CA 1
ATOM 3523 C C . ALA B 1 195 ? 3.607 -13.188 -26.141 1 92.44 195 ALA B C 1
ATOM 3525 O O . ALA B 1 195 ? 2.521 -12.602 -26.125 1 92.44 195 ALA B O 1
ATOM 3526 N N . THR B 1 196 ? 3.818 -14.172 -26.922 1 93.31 196 THR B N 1
ATOM 3527 C CA . THR B 1 196 ? 2.816 -14.594 -27.891 1 93.31 196 THR B CA 1
ATOM 3528 C C . THR B 1 196 ? 1.748 -15.453 -27.219 1 93.31 196 THR B C 1
ATOM 3530 O O . THR B 1 196 ? 0.654 -15.625 -27.75 1 93.31 196 THR B O 1
ATOM 3533 N N . GLY B 1 197 ? 2.062 -16.078 -26.125 1 95.62 197 GLY B N 1
ATOM 3534 C CA . GLY B 1 197 ? 1.156 -17 -25.453 1 95.62 197 GLY B CA 1
ATOM 3535 C C . GLY B 1 197 ? 1.24 -18.422 -25.984 1 95.62 197 GLY B C 1
ATOM 3536 O O . GLY B 1 197 ? 0.615 -19.328 -25.438 1 95.62 197 GLY B O 1
ATOM 3537 N N . ASP B 1 198 ? 2.053 -18.609 -26.953 1 97 198 ASP B N 1
ATOM 3538 C CA . ASP B 1 198 ? 2.154 -19.922 -27.578 1 97 198 ASP B CA 1
ATOM 3539 C C . ASP B 1 198 ? 2.732 -20.953 -26.609 1 97 198 ASP B C 1
ATOM 3541 O O . ASP B 1 198 ? 2.305 -22.094 -26.578 1 97 198 ASP B O 1
ATOM 3545 N N . GLN B 1 199 ? 3.674 -20.531 -25.844 1 97.62 199 GLN B N 1
ATOM 3546 C CA . GLN B 1 199 ? 4.27 -21.438 -24.875 1 97.62 199 GLN B CA 1
ATOM 3547 C C . GLN B 1 199 ? 3.252 -21.844 -23.812 1 97.62 199 GLN B C 1
ATOM 3549 O O . GLN B 1 199 ? 3.242 -22.984 -23.359 1 97.62 199 GLN B O 1
ATOM 3554 N N . ALA B 1 200 ? 2.428 -20.922 -23.406 1 97.5 200 ALA B N 1
ATOM 3555 C CA . ALA B 1 200 ? 1.366 -21.25 -22.453 1 97.5 200 ALA B CA 1
ATOM 3556 C C . ALA B 1 200 ? 0.416 -22.297 -23.016 1 97.5 200 ALA B C 1
ATOM 3558 O O . ALA B 1 200 ? 0.066 -23.266 -22.344 1 97.5 200 ALA B O 1
ATOM 3559 N N . ARG B 1 201 ? 0.065 -22.141 -24.281 1 97.69 201 ARG B N 1
ATOM 3560 C CA . ARG B 1 201 ? -0.805 -23.109 -24.938 1 97.69 201 ARG B CA 1
ATOM 3561 C C . ARG B 1 201 ? -0.131 -24.469 -25.031 1 97.69 201 ARG B C 1
ATOM 3563 O O . ARG B 1 201 ? -0.774 -25.5 -24.828 1 97.69 201 ARG B O 1
ATOM 3570 N N . ALA B 1 202 ? 1.131 -24.438 -25.391 1 98.31 202 ALA B N 1
ATOM 3571 C CA . ALA B 1 202 ? 1.895 -25.672 -25.484 1 98.31 202 ALA B CA 1
ATOM 3572 C C . ALA B 1 202 ? 1.946 -26.406 -24.141 1 98.31 202 ALA B C 1
ATOM 3574 O O . ALA B 1 202 ? 1.881 -27.625 -24.094 1 98.31 202 ALA B O 1
ATOM 3575 N N . ILE B 1 203 ? 2.09 -25.656 -23.047 1 98.31 203 ILE B N 1
ATOM 3576 C CA . ILE B 1 203 ? 2.066 -26.219 -21.703 1 98.31 203 ILE B CA 1
ATOM 3577 C C . ILE B 1 203 ? 0.743 -26.938 -21.469 1 98.31 203 ILE B C 1
ATOM 3579 O O . ILE B 1 203 ? 0.726 -28.094 -21.016 1 98.31 203 ILE B O 1
ATOM 3583 N N . GLY B 1 204 ? -0.348 -26.297 -21.766 1 97.25 204 GLY B N 1
ATOM 3584 C CA . GLY B 1 204 ? -1.667 -26.891 -21.594 1 97.25 204 GLY B CA 1
ATOM 3585 C C . GLY B 1 204 ? -1.831 -28.203 -22.344 1 97.25 204 GLY B C 1
ATOM 3586 O O . GLY B 1 204 ? -2.393 -29.156 -21.812 1 97.25 204 GLY B O 1
ATOM 3587 N N . ARG B 1 205 ? -1.327 -28.25 -23.531 1 96.38 205 ARG B N 1
ATOM 3588 C CA . ARG B 1 205 ? -1.44 -29.438 -24.359 1 96.38 205 ARG B CA 1
ATOM 3589 C C . ARG B 1 205 ? -0.573 -30.562 -23.812 1 96.38 205 ARG B C 1
ATOM 3591 O O . ARG B 1 205 ? -0.953 -31.734 -23.891 1 96.38 205 ARG B O 1
ATOM 3598 N N . ALA B 1 206 ? 0.549 -30.172 -23.266 1 97.5 206 ALA B N 1
ATOM 3599 C CA . ALA B 1 206 ? 1.54 -31.156 -22.844 1 97.5 206 ALA B CA 1
ATOM 3600 C C . ALA B 1 206 ? 1.197 -31.719 -21.469 1 97.5 206 ALA B C 1
ATOM 3602 O O . ALA B 1 206 ? 1.576 -32.844 -21.141 1 97.5 206 ALA B O 1
ATOM 3603 N N . TRP B 1 207 ? 0.529 -30.953 -20.656 1 97.62 207 TRP B N 1
ATOM 3604 C CA . TRP B 1 207 ? 0.261 -31.359 -19.281 1 97.62 207 TRP B CA 1
ATOM 3605 C C . TRP B 1 207 ? -0.859 -32.375 -19.234 1 97.62 207 TRP B C 1
ATOM 3607 O O . TRP B 1 207 ? -1.993 -32.094 -19.625 1 97.62 207 TRP B O 1
ATOM 3617 N N . ASN B 1 208 ? -0.587 -33.562 -18.844 1 92.5 208 ASN B N 1
ATOM 3618 C CA . ASN B 1 208 ? -1.541 -34.656 -18.766 1 92.5 208 ASN B CA 1
ATOM 3619 C C . ASN B 1 208 ? -1.588 -35.281 -17.375 1 92.5 208 ASN B C 1
ATOM 3621 O O . ASN B 1 208 ? -1.888 -36.438 -17.219 1 92.5 208 ASN B O 1
ATOM 3625 N N . HIS B 1 209 ? -1.313 -34.406 -16.484 1 88.56 209 HIS B N 1
ATOM 3626 C CA . HIS B 1 209 ? -1.388 -34.844 -15.094 1 88.56 209 HIS B CA 1
ATOM 3627 C C . HIS B 1 209 ? -2.717 -34.438 -14.469 1 88.56 209 HIS B C 1
ATOM 3629 O O . HIS B 1 209 ? -3.465 -33.625 -15.039 1 88.56 209 HIS B O 1
ATOM 3635 N N . GLY B 1 210 ? -3.285 -35.125 -13.453 1 90.31 210 GLY B N 1
ATOM 3636 C CA . GLY B 1 210 ? -4.551 -34.844 -12.797 1 90.31 210 GLY B CA 1
ATOM 3637 C C . GLY B 1 210 ? -4.523 -33.594 -11.938 1 90.31 210 GLY B C 1
ATOM 3638 O O . GLY B 1 210 ? -5.574 -33.062 -11.594 1 90.31 210 GLY B O 1
ATOM 3639 N N . VAL B 1 211 ? -3.342 -33 -11.719 1 96.12 211 VAL B N 1
ATOM 3640 C CA . VAL B 1 211 ? -3.193 -31.812 -10.898 1 96.12 211 VAL B CA 1
ATOM 3641 C C . VAL B 1 211 ? -3.463 -30.562 -11.734 1 96.12 211 VAL B C 1
ATOM 3643 O O . VAL B 1 211 ? -2.969 -30.453 -12.859 1 96.12 211 VAL B O 1
ATOM 3646 N N . PRO B 1 212 ? -4.285 -29.594 -11.258 1 97.44 212 PRO B N 1
ATOM 3647 C CA . PRO B 1 212 ? -4.656 -28.406 -12.039 1 97.44 212 PRO B CA 1
ATOM 3648 C C . PRO B 1 212 ? -3.453 -27.547 -12.414 1 97.44 212 PRO B C 1
ATOM 3650 O O . PRO B 1 212 ? -2.506 -27.438 -11.633 1 97.44 212 PRO B O 1
ATOM 3653 N N . LEU B 1 213 ? -3.543 -26.828 -13.594 1 97.81 213 LEU B N 1
ATOM 3654 C CA . LEU B 1 213 ? -2.533 -25.891 -14.078 1 97.81 213 LEU B CA 1
ATOM 3655 C C . LEU B 1 213 ? -2.91 -24.453 -13.719 1 97.81 213 LEU B C 1
ATOM 3657 O O . LEU B 1 213 ? -4.078 -24.078 -13.812 1 97.81 213 LEU B O 1
ATOM 3661 N N . VAL B 1 214 ? -1.866 -23.703 -13.383 1 98.5 214 VAL B N 1
ATOM 3662 C CA . VAL B 1 214 ? -1.985 -22.281 -13.062 1 98.5 214 VAL B CA 1
ATOM 3663 C C . VAL B 1 214 ? -1.192 -21.453 -14.07 1 98.5 214 VAL B C 1
ATOM 3665 O O . VAL B 1 214 ? -0.083 -21.828 -14.453 1 98.5 214 VAL B O 1
ATOM 3668 N N . SER B 1 215 ? -1.738 -20.359 -14.5 1 97.5 215 SER B N 1
ATOM 3669 C CA . SER B 1 215 ? -1.041 -19.453 -15.414 1 97.5 215 SER B CA 1
ATOM 3670 C C . SER B 1 215 ? -0.883 -18.078 -14.797 1 97.5 215 SER B C 1
ATOM 3672 O O . SER B 1 215 ? -1.738 -17.625 -14.031 1 97.5 215 SER B O 1
ATOM 3674 N N . VAL B 1 216 ? 0.209 -17.359 -15.133 1 97.12 216 VAL B N 1
ATOM 3675 C CA . VAL B 1 216 ? 0.452 -15.945 -14.852 1 97.12 216 VAL B CA 1
ATOM 3676 C C . VAL B 1 216 ? 0.668 -15.188 -16.156 1 97.12 216 VAL B C 1
ATOM 3678 O O . VAL B 1 216 ? 1.792 -15.109 -16.656 1 97.12 216 VAL B O 1
ATOM 3681 N N . PRO B 1 217 ? -0.328 -14.617 -16.719 1 95.06 217 PRO B N 1
ATOM 3682 C CA . PRO B 1 217 ? -0.266 -14.109 -18.094 1 95.06 217 PRO B CA 1
ATOM 3683 C C . PRO B 1 217 ? 0.216 -12.664 -18.156 1 95.06 217 PRO B C 1
ATOM 3685 O O . PRO B 1 217 ? -0.268 -11.891 -18.984 1 95.06 217 PRO B O 1
ATOM 3688 N N . THR B 1 218 ? 1.081 -12.242 -17.312 1 90.75 218 THR B N 1
ATOM 3689 C CA . THR B 1 218 ? 1.62 -10.891 -17.297 1 90.75 218 THR B CA 1
ATOM 3690 C C . THR B 1 218 ? 2.318 -10.578 -18.625 1 90.75 218 THR B C 1
ATOM 3692 O O . THR B 1 218 ? 2.127 -9.5 -19.188 1 90.75 218 THR B O 1
ATOM 3695 N N . ALA B 1 219 ? 3.066 -11.539 -19.172 1 91 219 ALA B N 1
ATOM 3696 C CA . ALA B 1 219 ? 3.879 -11.32 -20.359 1 91 219 ALA B CA 1
ATOM 3697 C C . ALA B 1 219 ? 3.051 -11.508 -21.625 1 91 219 ALA B C 1
ATOM 3699 O O . ALA B 1 219 ? 3.48 -11.133 -22.719 1 91 219 ALA B O 1
ATOM 3700 N N . PHE B 1 220 ? 1.933 -12.078 -21.562 1 92.12 220 PHE B N 1
ATOM 3701 C CA . PHE B 1 220 ? 1.059 -12.312 -22.719 1 92.12 220 PHE B CA 1
ATOM 3702 C C . PHE B 1 220 ? -0.373 -11.898 -22.391 1 92.12 220 PHE B C 1
ATOM 3704 O O . PHE B 1 220 ? -1.282 -12.734 -22.406 1 92.12 220 PHE B O 1
ATOM 3711 N N . PRO B 1 221 ? -0.512 -10.617 -2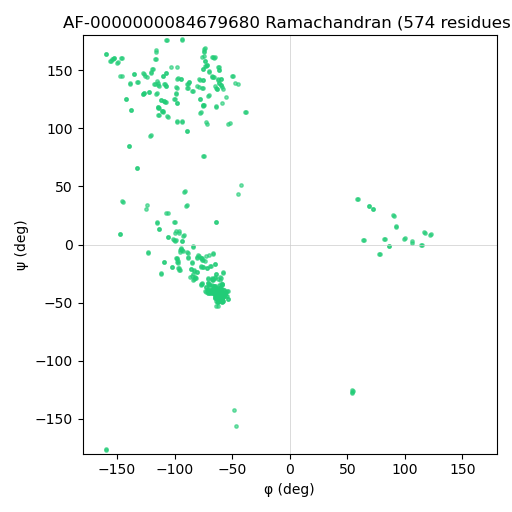2.188 1 89.81 221 PRO B N 1
ATOM 3712 C CA . PRO B 1 221 ? -1.782 -10.055 -21.719 1 89.81 221 PRO B CA 1
ATOM 3713 C C . PRO B 1 221 ? -2.898 -10.18 -22.75 1 89.81 221 PRO B C 1
ATOM 3715 O O . PRO B 1 221 ? -4.07 -9.961 -22.422 1 89.81 221 PRO B O 1
ATOM 3718 N N . ASP B 1 222 ? -2.617 -10.586 -23.938 1 89.31 222 ASP B N 1
ATOM 3719 C CA . ASP B 1 222 ? -3.619 -10.648 -25 1 89.31 222 ASP B CA 1
ATOM 3720 C C . ASP B 1 222 ? -4.391 -11.969 -24.953 1 89.31 222 ASP B C 1
ATOM 3722 O O . ASP B 1 222 ? -5.441 -12.109 -25.578 1 89.31 222 ASP B O 1
ATOM 3726 N N . LEU B 1 223 ? -3.83 -12.969 -24.344 1 92.19 223 LEU B N 1
ATOM 3727 C CA . LEU B 1 223 ? -4.562 -14.211 -24.141 1 92.19 223 LEU B CA 1
ATOM 3728 C C . LEU B 1 223 ? -5.59 -14.062 -23.031 1 92.19 223 LEU B C 1
ATOM 3730 O O . LEU B 1 223 ? -5.23 -13.797 -21.875 1 92.19 223 LEU B O 1
ATOM 3734 N N . SER B 1 224 ? -6.801 -14.258 -23.344 1 93.25 224 SER B N 1
ATOM 3735 C CA . SER B 1 224 ? -7.867 -14.062 -22.375 1 93.25 224 SER B CA 1
ATOM 3736 C C . SER B 1 224 ? -7.93 -15.227 -21.391 1 93.25 224 SER B C 1
ATOM 3738 O O . SER B 1 224 ? -7.402 -16.312 -21.656 1 93.25 224 SER B O 1
ATOM 3740 N N . ALA B 1 225 ? -8.586 -14.984 -20.266 1 94.88 225 ALA B N 1
ATOM 3741 C CA . ALA B 1 225 ? -8.812 -16.047 -19.297 1 94.88 225 ALA B CA 1
ATOM 3742 C C . ALA B 1 225 ? -9.586 -17.203 -19.922 1 94.88 225 ALA B C 1
ATOM 3744 O O . ALA B 1 225 ? -9.312 -18.375 -19.641 1 94.88 225 ALA B O 1
ATOM 3745 N N . ALA B 1 226 ? -10.523 -16.875 -20.766 1 94.31 226 ALA B N 1
ATOM 3746 C CA . ALA B 1 226 ? -11.312 -17.906 -21.438 1 94.31 226 ALA B CA 1
ATOM 3747 C C . ALA B 1 226 ? -10.422 -18.781 -22.312 1 94.31 226 ALA B C 1
ATOM 3749 O O . ALA B 1 226 ? -10.523 -20.016 -22.281 1 94.31 226 ALA B O 1
ATOM 3750 N N . GLU B 1 227 ? -9.562 -18.156 -23.047 1 94.75 227 GLU B N 1
ATOM 3751 C CA . GLU B 1 227 ? -8.641 -18.891 -23.906 1 94.75 227 GLU B CA 1
ATOM 3752 C C . GLU B 1 227 ? -7.691 -19.766 -23.078 1 94.75 227 GLU B C 1
ATOM 3754 O O . GLU B 1 227 ? -7.371 -20.891 -23.469 1 94.75 227 GLU B O 1
ATOM 3759 N N . LEU B 1 228 ? -7.25 -19.25 -21.953 1 96.31 228 LEU B N 1
ATOM 3760 C CA . LEU B 1 228 ? -6.383 -20.016 -21.078 1 96.31 228 LEU B CA 1
ATOM 3761 C C . LEU B 1 228 ? -7.129 -21.203 -20.469 1 96.31 228 LEU B C 1
ATOM 3763 O O . LEU B 1 228 ? -6.562 -22.297 -20.328 1 96.31 228 LEU B O 1
ATOM 3767 N N . GLY B 1 229 ? -8.375 -20.984 -20.141 1 95.75 229 GLY B N 1
ATOM 3768 C CA . GLY B 1 229 ? -9.211 -22.094 -19.703 1 95.75 229 GLY B CA 1
ATOM 3769 C C . GLY B 1 229 ? -9.344 -23.188 -20.734 1 95.75 229 GLY B C 1
ATOM 3770 O O . GLY B 1 229 ? -9.242 -24.375 -20.422 1 95.75 229 GLY B O 1
ATOM 3771 N N . GLU B 1 230 ? -9.562 -22.797 -21.969 1 95 230 GLU B N 1
ATOM 3772 C CA . GLU B 1 230 ? -9.656 -23.75 -23.062 1 95 230 GLU B CA 1
ATOM 3773 C C . GLU B 1 230 ? -8.352 -24.516 -23.234 1 95 230 GLU B C 1
ATOM 3775 O O . GLU B 1 230 ? -8.367 -25.688 -23.625 1 95 230 GLU B O 1
ATOM 3780 N N . ALA B 1 231 ? -7.27 -23.828 -22.875 1 95.56 231 ALA B N 1
ATOM 3781 C CA . ALA B 1 231 ? -5.953 -24.453 -22.984 1 95.56 231 ALA B CA 1
ATOM 3782 C C . ALA B 1 231 ? -5.684 -25.391 -21.812 1 95.56 231 ALA B C 1
ATOM 3784 O O . ALA B 1 231 ? -4.68 -26.109 -21.812 1 95.56 231 ALA B O 1
ATOM 3785 N N . GLY B 1 232 ? -6.535 -25.375 -20.812 1 95.06 232 GLY B N 1
ATOM 3786 C CA . GLY B 1 232 ? -6.426 -26.359 -19.75 1 95.06 232 GLY B CA 1
ATOM 3787 C C . GLY B 1 232 ? -6.062 -25.766 -18.406 1 95.06 232 GLY B C 1
ATOM 3788 O O . GLY B 1 232 ? -5.953 -26.484 -17.406 1 95.06 232 GLY B O 1
ATOM 3789 N N . PHE B 1 233 ? -5.879 -24.484 -18.328 1 97.19 233 PHE B N 1
ATOM 3790 C CA . PHE B 1 233 ? -5.539 -23.828 -17.078 1 97.19 233 PHE B CA 1
ATOM 3791 C C . PHE B 1 233 ? -6.777 -23.672 -16.203 1 97.19 233 PHE B C 1
ATOM 3793 O O . PHE B 1 233 ? -7.859 -23.359 -16.703 1 97.19 233 PHE B O 1
ATOM 3800 N N . ARG B 1 234 ? -6.621 -23.844 -14.906 1 97.69 234 ARG B N 1
ATOM 3801 C CA . ARG B 1 234 ? -7.738 -23.812 -13.969 1 97.69 234 ARG B CA 1
ATOM 3802 C C . ARG B 1 234 ? -7.695 -22.562 -13.109 1 97.69 234 ARG B C 1
ATOM 3804 O O . ARG B 1 234 ? -8.68 -22.219 -12.453 1 97.69 234 ARG B O 1
ATOM 3811 N N . LEU B 1 235 ? -6.582 -21.875 -13.078 1 98.31 235 LEU B N 1
ATOM 3812 C CA . LEU B 1 235 ? -6.367 -20.625 -12.344 1 98.31 235 LEU B CA 1
ATOM 3813 C C . LEU B 1 235 ? -5.48 -19.672 -13.141 1 98.31 235 LEU B C 1
ATOM 3815 O O . LEU B 1 235 ? -4.426 -20.078 -13.641 1 98.31 235 LEU B O 1
ATOM 3819 N N . CYS B 1 236 ? -5.957 -18.484 -13.367 1 98 236 CYS B N 1
ATOM 3820 C CA . CYS B 1 236 ? -5.176 -17.406 -13.961 1 98 236 CYS B CA 1
ATOM 3821 C C . CYS B 1 236 ? -4.863 -16.328 -12.93 1 98 236 CYS B C 1
ATOM 3823 O O . CYS B 1 236 ? -5.777 -15.766 -12.312 1 98 236 CYS B O 1
ATOM 3825 N N . ILE B 1 237 ? -3.58 -16.047 -12.742 1 98.25 237 ILE B N 1
ATOM 3826 C CA . ILE B 1 237 ? -3.131 -15.062 -11.766 1 98.25 237 ILE B CA 1
ATOM 3827 C C . ILE B 1 237 ? -2.674 -13.789 -12.477 1 98.25 237 ILE B C 1
ATOM 3829 O O . ILE B 1 237 ? -1.659 -13.797 -13.18 1 98.25 237 ILE B O 1
ATOM 3833 N N . TYR B 1 238 ? -3.383 -12.75 -12.359 1 96.88 238 TYR B N 1
ATOM 3834 C CA . TYR B 1 238 ? -2.973 -11.422 -12.797 1 96.88 238 TYR B CA 1
ATOM 3835 C C . TYR B 1 238 ? -2.225 -10.688 -11.695 1 96.88 238 TYR B C 1
ATOM 3837 O O . TYR B 1 238 ? -2.836 -10 -10.867 1 96.88 238 TYR B O 1
ATOM 3845 N N . ALA B 1 239 ? -0.98 -10.719 -11.758 1 96.94 239 ALA B N 1
ATOM 3846 C CA . ALA B 1 239 ? -0.107 -10.703 -10.586 1 96.94 239 ALA B CA 1
ATOM 3847 C C . ALA B 1 239 ? 0.135 -9.273 -10.109 1 96.94 239 ALA B C 1
ATOM 3849 O O . ALA B 1 239 ? 0.343 -9.039 -8.914 1 96.94 239 ALA B O 1
ATOM 3850 N N . ASN B 1 240 ? 0.127 -8.281 -10.984 1 96.25 240 ASN B N 1
ATOM 3851 C CA . ASN B 1 240 ? 0.633 -6.988 -10.539 1 96.25 240 ASN B CA 1
ATOM 3852 C C . ASN B 1 240 ? -0.097 -5.836 -11.219 1 96.25 240 ASN B C 1
ATOM 3854 O O . ASN B 1 240 ? 0.338 -4.684 -11.133 1 96.25 240 ASN B O 1
ATOM 3858 N N . GLN B 1 241 ? -1.158 -6.148 -11.922 1 96.06 241 GLN B N 1
ATOM 3859 C CA . GLN B 1 241 ? -1.842 -5.16 -12.75 1 96.06 241 GLN B CA 1
ATOM 3860 C C . GLN B 1 241 ? -2.449 -4.055 -11.891 1 96.06 241 GLN B C 1
ATOM 3862 O O . GLN B 1 241 ? -2.441 -2.885 -12.281 1 96.06 241 GLN B O 1
ATOM 3867 N N . LEU B 1 242 ? -2.957 -4.359 -10.688 1 97.31 242 LEU B N 1
ATOM 3868 C CA . LEU B 1 242 ? -3.533 -3.316 -9.852 1 97.31 242 LEU B CA 1
ATOM 3869 C C . LEU B 1 242 ? -2.451 -2.377 -9.328 1 97.31 242 LEU B C 1
ATOM 3871 O O . LEU B 1 242 ? -2.654 -1.162 -9.273 1 97.31 242 LEU B O 1
ATOM 3875 N N . SER B 1 243 ? -1.281 -2.914 -8.961 1 97.69 243 SER B N 1
ATOM 3876 C CA . SER B 1 243 ? -0.182 -2.053 -8.539 1 97.69 243 SER B CA 1
ATOM 3877 C C . SER B 1 243 ? 0.287 -1.157 -9.68 1 97.69 243 SER B C 1
ATOM 3879 O O . SER B 1 243 ? 0.609 0.013 -9.469 1 97.69 243 SER B O 1
ATOM 3881 N N . ARG B 1 244 ? 0.344 -1.702 -10.875 1 96.12 244 ARG B N 1
ATOM 3882 C CA . ARG B 1 244 ? 0.729 -0.918 -12.039 1 96.12 244 ARG B CA 1
ATOM 3883 C C . ARG B 1 244 ? -0.29 0.181 -12.328 1 96.12 244 ARG B C 1
ATOM 3885 O O . ARG B 1 244 ? 0.08 1.295 -12.703 1 96.12 244 ARG B O 1
ATOM 3892 N N . ALA B 1 245 ? -1.563 -0.155 -12.172 1 96.12 245 ALA B N 1
ATOM 3893 C CA . ALA B 1 245 ? -2.623 0.837 -12.336 1 96.12 245 ALA B CA 1
ATOM 3894 C C . ALA B 1 245 ? -2.525 1.928 -11.273 1 96.12 245 ALA B C 1
ATOM 3896 O O . ALA B 1 245 ? -2.711 3.111 -11.57 1 96.12 245 ALA B O 1
ATOM 3897 N N . ALA B 1 246 ? -2.291 1.556 -10.055 1 97.38 246 ALA B N 1
ATOM 3898 C CA . ALA B 1 246 ? -2.129 2.514 -8.961 1 97.38 246 ALA B CA 1
ATOM 3899 C C . ALA B 1 246 ? -0.986 3.484 -9.25 1 97.38 246 ALA B C 1
ATOM 3901 O O . ALA B 1 246 ? -1.141 4.695 -9.094 1 97.38 246 ALA B O 1
ATOM 3902 N N . LEU B 1 247 ? 0.168 2.914 -9.648 1 96.69 247 LEU B N 1
ATOM 3903 C CA . LEU B 1 247 ? 1.34 3.729 -9.953 1 96.69 247 LEU B CA 1
ATOM 3904 C C . LEU B 1 247 ? 1.036 4.723 -11.062 1 96.69 247 LEU B C 1
ATOM 3906 O O . LEU B 1 247 ? 1.361 5.906 -10.953 1 96.69 247 LEU B O 1
ATOM 3910 N N . ALA B 1 248 ? 0.377 4.227 -12.117 1 95.44 248 ALA B N 1
ATOM 3911 C CA . ALA B 1 248 ? 0.004 5.094 -13.227 1 95.44 248 ALA B CA 1
ATOM 3912 C C . ALA B 1 248 ? -0.953 6.191 -12.773 1 95.44 248 ALA B C 1
ATOM 3914 O O . ALA B 1 248 ? -0.806 7.355 -13.156 1 95.44 248 ALA B O 1
ATOM 3915 N N . GLY B 1 249 ? -1.952 5.852 -11.984 1 94.94 249 GLY B N 1
ATOM 3916 C CA . GLY B 1 249 ? -2.896 6.82 -11.453 1 94.94 249 GLY B CA 1
ATOM 3917 C C . GLY B 1 249 ? -2.24 7.891 -10.602 1 94.94 249 GLY B C 1
ATOM 3918 O O . GLY B 1 249 ? -2.543 9.078 -10.742 1 94.94 249 GLY B O 1
ATOM 3919 N N . MET B 1 250 ? -1.323 7.52 -9.758 1 96.81 250 MET B N 1
ATOM 3920 C CA . MET B 1 250 ? -0.605 8.469 -8.906 1 96.81 250 MET B CA 1
ATOM 3921 C C . MET B 1 250 ? 0.239 9.422 -9.75 1 96.81 250 MET B C 1
ATOM 3923 O O . MET B 1 250 ? 0.253 10.625 -9.5 1 96.81 250 MET B O 1
ATOM 3927 N N . ARG B 1 251 ? 0.947 8.875 -10.734 1 95.44 251 ARG B N 1
ATOM 3928 C CA . ARG B 1 251 ? 1.779 9.703 -11.602 1 95.44 251 ARG B CA 1
ATOM 3929 C C . ARG B 1 251 ? 0.938 10.734 -12.344 1 95.44 251 ARG B C 1
ATOM 3931 O O . ARG B 1 251 ? 1.328 11.898 -12.461 1 95.44 251 ARG B O 1
ATOM 3938 N N . THR B 1 252 ? -0.18 10.273 -12.805 1 93.62 252 THR B N 1
ATOM 3939 C CA . THR B 1 252 ? -1.078 11.172 -13.516 1 93.62 252 THR B CA 1
ATOM 3940 C C . THR B 1 252 ? -1.548 12.305 -12.602 1 93.62 252 THR B C 1
ATOM 3942 O O . THR B 1 252 ? -1.521 13.469 -12.992 1 93.62 252 THR B O 1
ATOM 3945 N N . ALA B 1 253 ? -1.935 12 -11.398 1 93.81 253 ALA B N 1
ATOM 3946 C CA . ALA B 1 253 ? -2.396 12.992 -10.438 1 93.81 253 ALA B CA 1
ATOM 3947 C C . ALA B 1 253 ? -1.28 13.969 -10.078 1 93.81 253 ALA B C 1
ATOM 3949 O O . ALA B 1 253 ? -1.502 15.18 -10.016 1 93.81 253 ALA B O 1
ATOM 3950 N N . ALA B 1 254 ? -0.106 13.461 -9.852 1 94.56 254 ALA B N 1
ATOM 3951 C CA . ALA B 1 254 ? 1.034 14.297 -9.484 1 94.56 254 ALA B CA 1
ATOM 3952 C C . ALA B 1 254 ? 1.398 15.25 -10.617 1 94.56 254 ALA B C 1
ATOM 3954 O O . ALA B 1 254 ? 1.703 16.422 -10.375 1 94.56 254 ALA B O 1
ATOM 3955 N N . ARG B 1 255 ? 1.351 14.789 -11.828 1 91.31 255 ARG B N 1
ATOM 3956 C CA . ARG B 1 255 ? 1.639 15.625 -12.984 1 91.31 255 ARG B CA 1
ATOM 3957 C C . ARG B 1 255 ? 0.611 16.75 -13.117 1 91.31 255 ARG B C 1
ATOM 3959 O O . ARG B 1 255 ? 0.963 17.891 -13.43 1 91.31 255 ARG B O 1
ATOM 3966 N N . GLN B 1 256 ? -0.576 16.375 -12.875 1 89 256 GLN B N 1
ATOM 3967 C CA . GLN B 1 256 ? -1.634 17.375 -12.93 1 89 256 GLN B CA 1
ATOM 3968 C C . GLN B 1 256 ? -1.411 18.469 -11.883 1 89 256 GLN B C 1
ATOM 3970 O O . GLN B 1 256 ? -1.592 19.656 -12.172 1 89 256 GLN B O 1
ATOM 3975 N N . PHE B 1 257 ? -1.101 18.141 -10.758 1 91.81 257 PHE B N 1
ATOM 3976 C CA . PHE B 1 257 ? -0.824 19.109 -9.695 1 91.81 257 PHE B CA 1
ATOM 3977 C C . PHE B 1 257 ? 0.314 20.031 -10.094 1 91.81 257 PHE B C 1
ATOM 3979 O O . PHE B 1 257 ? 0.227 21.25 -9.898 1 91.81 257 PHE B O 1
ATOM 3986 N N . ARG B 1 258 ? 1.335 19.484 -10.609 1 89.12 258 ARG B N 1
ATOM 3987 C CA . ARG B 1 258 ? 2.502 20.281 -10.984 1 89.12 258 ARG B CA 1
ATOM 3988 C C . ARG B 1 258 ? 2.145 21.328 -12.031 1 89.12 258 ARG B C 1
ATOM 3990 O O . ARG B 1 258 ? 2.682 22.438 -12.023 1 89.12 258 ARG B O 1
ATOM 3997 N N . ARG B 1 259 ? 1.29 21.016 -12.875 1 85.25 259 ARG B N 1
ATOM 3998 C CA . ARG B 1 259 ? 0.878 21.938 -13.93 1 85.25 259 ARG B CA 1
ATOM 3999 C C . ARG B 1 259 ? -0.042 23.016 -13.391 1 85.25 259 ARG B C 1
ATOM 4001 O O . ARG B 1 259 ? 0.05 24.188 -13.797 1 85.25 259 ARG B O 1
ATOM 4008 N N . GLY B 1 260 ? -0.847 22.688 -12.422 1 85.19 260 GLY B N 1
ATOM 4009 C CA . GLY B 1 260 ? -1.905 23.594 -12.023 1 85.19 260 GLY B CA 1
ATOM 4010 C C . GLY B 1 260 ? -1.693 24.188 -10.641 1 85.19 260 GLY B C 1
ATOM 4011 O O . GLY B 1 260 ? -2.312 25.203 -10.289 1 85.19 260 GLY B O 1
ATOM 4012 N N . GLY B 1 261 ? -0.929 23.438 -9.805 1 85.88 261 GLY B N 1
ATOM 4013 C CA . GLY B 1 261 ? -0.655 23.891 -8.453 1 85.88 261 GLY B CA 1
ATOM 4014 C C . GLY B 1 261 ? -1.766 23.562 -7.477 1 85.88 261 GLY B C 1
ATOM 4015 O O . GLY B 1 261 ? -1.784 24.078 -6.352 1 85.88 261 GLY B O 1
ATOM 4016 N N . SER B 1 262 ? -2.762 22.828 -7.992 1 85.44 262 SER B N 1
ATOM 4017 C CA . SER B 1 262 ? -3.861 22.359 -7.156 1 85.44 262 SER B CA 1
ATOM 4018 C C . SER B 1 262 ? -4.418 21.031 -7.664 1 85.44 262 SER B C 1
ATOM 4020 O O . SER B 1 262 ? -4.121 20.625 -8.789 1 85.44 262 SER B O 1
ATOM 4022 N N . PHE B 1 263 ? -5.047 20.312 -6.754 1 84.19 263 PHE B N 1
ATOM 4023 C CA . PHE B 1 263 ? -5.742 19.094 -7.164 1 84.19 263 PHE B CA 1
ATOM 4024 C C . PHE B 1 263 ? -7.195 19.391 -7.508 1 84.19 263 PHE B C 1
ATOM 4026 O O . PHE B 1 263 ? -8.109 18.75 -6.984 1 84.19 263 PHE B O 1
ATOM 4033 N N . ARG B 1 264 ? -7.34 20.531 -8.336 1 73.31 264 ARG B N 1
ATOM 4034 C CA . ARG B 1 264 ? -8.688 20.938 -8.719 1 73.31 264 ARG B CA 1
ATOM 4035 C C . ARG B 1 264 ? -9.508 19.75 -9.211 1 73.31 264 ARG B C 1
ATOM 4037 O O . ARG B 1 264 ? -8.953 18.766 -9.703 1 73.31 264 ARG B O 1
ATOM 4044 N N . SER B 1 265 ? -10.75 19.812 -8.742 1 56.81 265 SER B N 1
ATOM 4045 C CA . SER B 1 265 ? -11.703 18.797 -9.18 1 56.81 265 SER B CA 1
ATOM 4046 C C . SER B 1 265 ? -11.602 18.562 -10.688 1 56.81 265 SER B C 1
ATOM 4048 O O . SER B 1 265 ? -11.852 19.469 -11.484 1 56.81 265 SER B O 1
ATOM 4050 N N . THR B 1 266 ? -10.398 18.5 -11.062 1 51.28 266 THR B N 1
ATOM 4051 C CA . THR B 1 266 ? -10.367 18.328 -12.508 1 51.28 266 THR B CA 1
ATOM 4052 C C . THR B 1 266 ? -11.328 17.219 -12.938 1 51.28 266 THR B C 1
ATOM 4054 O O . THR B 1 266 ? -12.07 16.672 -12.117 1 51.28 266 THR B O 1
ATOM 4057 N N . LEU B 1 267 ? -10.703 16.422 -14.078 1 53.22 267 LEU B N 1
ATOM 4058 C CA . LEU B 1 267 ? -11.375 15.438 -14.93 1 53.22 267 LEU B CA 1
ATOM 4059 C C . LEU B 1 267 ? -11.961 14.305 -14.094 1 53.22 267 LEU B C 1
ATOM 4061 O O . LEU B 1 267 ? -11.289 13.758 -13.219 1 53.22 267 LEU B O 1
ATOM 4065 N N . ALA B 1 268 ? -13.148 14.195 -14.258 1 49.19 268 ALA B N 1
ATOM 4066 C CA . ALA B 1 268 ? -13.984 13.125 -13.703 1 49.19 268 ALA B CA 1
ATOM 4067 C C . ALA B 1 268 ? -13.242 11.789 -13.727 1 49.19 268 ALA B C 1
ATOM 4069 O O . ALA B 1 268 ? -12.734 11.367 -14.766 1 49.19 268 ALA B O 1
ATOM 4070 N N . GLY B 1 269 ? -12.977 11.328 -12.438 1 61.88 269 GLY B N 1
ATOM 4071 C CA . GLY B 1 269 ? -12.555 9.938 -12.359 1 61.88 269 GLY B CA 1
ATOM 4072 C C . GLY B 1 269 ? -11.078 9.781 -12.062 1 61.88 269 GLY B C 1
ATOM 4073 O O . GLY B 1 269 ? -10.586 8.664 -11.906 1 61.88 269 GLY B O 1
ATOM 4074 N N . SER B 1 270 ? -10.43 10.961 -11.891 1 79.75 270 SER B N 1
ATOM 4075 C CA . SER B 1 270 ? -8.992 10.836 -11.68 1 79.75 270 SER B CA 1
ATOM 4076 C C . SER B 1 270 ? -8.664 10.586 -10.211 1 79.75 270 SER B C 1
ATOM 4078 O O . SER B 1 270 ? -7.695 9.898 -9.898 1 79.75 270 SER B O 1
ATOM 4080 N N . LEU B 1 271 ? -9.57 11.07 -9.32 1 91.75 271 LEU B N 1
ATOM 4081 C CA . LEU B 1 271 ? -9.43 10.805 -7.891 1 91.75 271 LEU B CA 1
ATOM 4082 C C . LEU B 1 271 ? -10.703 10.203 -7.32 1 91.75 271 LEU B C 1
ATOM 4084 O O . LEU B 1 271 ? -11.805 10.711 -7.566 1 91.75 271 LEU B O 1
ATOM 4088 N N . ALA B 1 272 ? -10.586 9.141 -6.602 1 92.56 272 ALA B N 1
ATOM 4089 C CA . ALA B 1 272 ? -11.711 8.641 -5.824 1 92.56 272 ALA B CA 1
ATOM 4090 C C . ALA B 1 272 ? -12.094 9.617 -4.719 1 92.56 272 ALA B C 1
ATOM 4092 O O . ALA B 1 272 ? -11.328 10.516 -4.387 1 92.56 272 ALA B O 1
ATOM 4093 N N . GLU B 1 273 ? -13.312 9.461 -4.227 1 91.5 273 GLU B N 1
ATOM 4094 C CA . GLU B 1 273 ? -13.766 10.312 -3.125 1 91.5 273 GLU B CA 1
ATOM 4095 C C . GLU B 1 273 ? -13.086 9.914 -1.814 1 91.5 273 GLU B C 1
ATOM 4097 O O . GLU B 1 273 ? -12.703 8.758 -1.634 1 91.5 273 GLU B O 1
ATOM 4102 N N . VAL B 1 274 ? -12.977 10.891 -0.92 1 91.56 274 VAL B N 1
ATOM 4103 C CA . VAL B 1 274 ? -12.43 10.609 0.405 1 91.56 274 VAL B CA 1
ATOM 4104 C C . VAL B 1 274 ? -13.25 9.508 1.077 1 91.56 274 VAL B C 1
ATOM 4106 O O . VAL B 1 274 ? -12.695 8.609 1.712 1 91.56 274 VAL B O 1
ATOM 4109 N N . GLY B 1 275 ? -14.562 9.555 0.9 1 92.12 275 GLY B N 1
ATOM 4110 C CA . GLY B 1 275 ? -15.445 8.539 1.457 1 92.12 275 GLY B CA 1
ATOM 4111 C C . GLY B 1 275 ? -15.125 7.141 0.979 1 92.12 275 GLY B C 1
ATOM 4112 O O . GLY B 1 275 ? -15.305 6.168 1.715 1 92.12 275 GLY B O 1
ATOM 4113 N N . ASP B 1 276 ? -14.68 7.004 -0.25 1 93.62 276 ASP B N 1
ATOM 4114 C CA . ASP B 1 276 ? -14.289 5.703 -0.779 1 93.62 276 ASP B CA 1
ATOM 4115 C C . ASP B 1 276 ? -13.133 5.105 0.028 1 93.62 276 ASP B C 1
ATOM 4117 O O . ASP B 1 276 ? -13.125 3.904 0.304 1 93.62 276 ASP B O 1
ATOM 4121 N N . LEU B 1 277 ? -12.141 5.938 0.416 1 93.81 277 LEU B N 1
ATOM 4122 C CA . LEU B 1 277 ? -11.031 5.469 1.239 1 93.81 277 LEU B CA 1
ATOM 4123 C C . LEU B 1 277 ? -11.523 5.023 2.611 1 93.81 277 LEU B C 1
ATOM 4125 O O . LEU B 1 277 ? -11.141 3.953 3.096 1 93.81 277 LEU B O 1
ATOM 4129 N N . MET B 1 278 ? -12.375 5.816 3.166 1 92.25 278 MET B N 1
ATOM 4130 C CA . MET B 1 278 ? -12.891 5.508 4.496 1 92.25 278 MET B CA 1
ATOM 4131 C C . MET B 1 278 ? -13.633 4.172 4.5 1 92.25 278 MET B C 1
ATOM 4133 O O . MET B 1 278 ? -13.5 3.387 5.441 1 92.25 278 MET B O 1
ATOM 4137 N N . ARG B 1 279 ? -14.328 3.91 3.441 1 93.62 279 ARG B N 1
ATOM 4138 C CA . ARG B 1 279 ? -15.227 2.762 3.387 1 93.62 279 ARG B CA 1
ATOM 4139 C C . ARG B 1 279 ? -14.453 1.466 3.189 1 93.62 279 ARG B C 1
ATOM 4141 O O . ARG B 1 279 ? -15 0.375 3.346 1 93.62 279 ARG B O 1
ATOM 4148 N N . VAL B 1 280 ? -13.18 1.567 2.871 1 94.12 280 VAL B N 1
ATOM 4149 C CA . VAL B 1 280 ? -12.367 0.359 2.773 1 94.12 280 VAL B CA 1
ATOM 4150 C C . VAL B 1 280 ? -12.289 -0.323 4.137 1 94.12 280 VAL B C 1
ATOM 4152 O O . VAL B 1 280 ? -12.484 -1.536 4.242 1 94.12 280 VAL B O 1
ATOM 4155 N N . GLY B 1 281 ? -12.031 0.465 5.16 1 91.25 281 GLY B N 1
ATOM 4156 C CA . GLY B 1 281 ? -11.898 -0.105 6.492 1 91.25 281 GLY B CA 1
ATOM 4157 C C . GLY B 1 281 ? -13.172 0.001 7.312 1 91.25 281 GLY B C 1
ATOM 4158 O O . GLY B 1 281 ? -13.312 -0.667 8.336 1 91.25 281 GLY B O 1
ATOM 4159 N N . GLU B 1 282 ? -14.062 0.838 6.859 1 90.38 282 GLU B N 1
ATOM 4160 C CA . GLU B 1 282 ? -15.328 1.083 7.543 1 90.38 282 GLU B CA 1
ATOM 4161 C C . GLU B 1 282 ? -16.484 1.197 6.547 1 90.38 282 GLU B C 1
ATOM 4163 O O . GLU B 1 282 ? -16.938 2.301 6.238 1 90.38 282 GLU B O 1
ATOM 4168 N N . PRO B 1 283 ? -17.016 0.139 6.184 1 88.19 283 PRO B N 1
ATOM 4169 C CA . PRO B 1 283 ? -18 0.108 5.098 1 88.19 283 PRO B CA 1
ATOM 4170 C C . PRO B 1 283 ? -19.203 1.01 5.363 1 88.19 283 PRO B C 1
ATOM 4172 O O . PRO B 1 283 ? -19.828 1.501 4.422 1 88.19 283 PRO B O 1
ATOM 4175 N N . GLU B 1 284 ? -19.5 1.305 6.586 1 86.5 284 GLU B N 1
ATOM 4176 C CA . GLU B 1 284 ? -20.688 2.086 6.926 1 86.5 284 GLU B CA 1
ATOM 4177 C C . GLU B 1 284 ? -20.359 3.572 7.027 1 86.5 284 GLU B C 1
ATOM 4179 O O . GLU B 1 284 ? -21.234 4.391 7.32 1 86.5 284 GLU B O 1
ATOM 4184 N N . ALA B 1 285 ? -19.109 3.867 6.727 1 85.94 285 ALA B N 1
ATOM 4185 C CA . ALA B 1 285 ? -18.688 5.254 6.895 1 85.94 285 ALA B CA 1
ATOM 4186 C C . ALA B 1 285 ? -19.438 6.18 5.945 1 85.94 285 ALA B C 1
ATOM 4188 O O . ALA B 1 285 ? -19.672 5.836 4.785 1 85.94 285 ALA B O 1
ATOM 4189 N N . LEU B 1 286 ? -19.875 7.344 6.516 1 78.25 286 LEU B N 1
ATOM 4190 C CA . LEU B 1 286 ? -20.422 8.445 5.73 1 78.25 286 LEU B CA 1
ATOM 4191 C C . LEU B 1 286 ? -19.453 9.633 5.719 1 78.25 286 LEU B C 1
ATOM 4193 O O . LEU B 1 286 ? -18.797 9.906 6.719 1 78.25 286 LEU B O 1
ATOM 4197 N N . SER B 1 287 ? -19.297 10.25 4.578 1 78.38 287 SER B N 1
ATOM 4198 C CA . SER B 1 287 ? -18.359 11.367 4.461 1 78.38 287 SER B CA 1
ATOM 4199 C C . SER B 1 287 ? -19.094 12.664 4.156 1 78.38 287 SER B C 1
ATOM 4201 O O . SER B 1 287 ? -20.078 12.672 3.434 1 78.38 287 SER B O 1
ATOM 4203 N N . CYS B 1 288 ? -18.609 13.695 4.789 1 69.06 288 CYS B N 1
ATOM 4204 C CA . CYS B 1 288 ? -19.234 15 4.594 1 69.06 288 CYS B CA 1
ATOM 4205 C C . CYS B 1 288 ? -18.453 15.844 3.598 1 69.06 288 CYS B C 1
ATOM 4207 O O . CYS B 1 288 ? -18.609 17.062 3.537 1 69.06 288 CYS B O 1
ATOM 4209 N N . LEU B 1 289 ? -17.516 15.289 2.922 1 71.44 289 LEU B N 1
ATOM 4210 C CA . LEU B 1 289 ? -16.859 16.031 1.854 1 71.44 289 LEU B CA 1
ATOM 4211 C C . LEU B 1 289 ? -17.594 15.852 0.531 1 71.44 289 LEU B C 1
ATOM 4213 O O . LEU B 1 289 ? -18.203 14.805 0.292 1 71.44 289 LEU B O 1
#

pLDDT: mean 92.98, std 8.95, range [42.19, 98.88]

Nearest PDB structures (foldseek):
  5unc-assembly1_D  TM=9.593E-01  e=2.542E-26  Streptomyces platensis
  1m1b-assembly1_A  TM=9.448E-01  e=1.080E-23  Mytilus edulis
  1s2v-assembly1_C  TM=9.400E-01  e=2.825E-23  Mytilus edulis
  4iqd-assembly1_A  TM=9.145E-01  e=2.758E-21  Bacillus anthracis
  4iqe-assembly1_B  TM=9.168E-01  e=2.649E-20  Bacillus anthracis